Protein AF-A0A7S0P3P3-F1 (afdb_monomer)

pLDDT: mean 70.58, std 25.56, range [23.02, 96.06]

Sequence (422 aa):
GVVPPSSPFGLTAMSAIDLTAMDDPDVTALRVPELRERLKALGEDAKGNKAVLVARLKAATAPAAATAAAPNTTSNAVPATAAATGKGKGKRTAAALAPAWFWRADGGWQRYGSAVEAALECSHSAQDATCKVDDERYVDFDASGFKQRRYDDASRVRIVSRSADGSMPAPVKKAAHAGNVAGSSCASSTSMPTVAARKVSVKAGGVAQARFDTTKSGQKSQGKMVVKGRAAVDPSCPKEEDCHVFDDGAVHDAYLNQTDISTNKNKYYIIQLLETDSAPAQYYVWNRWGRVGEERNCQNALRGPMDLNSARSDFTKKFKDKTGNEWHDRESFVIKSAKYTLIHRDLGGPEPTPAAKSASSATAPISSKLDPRVGNFVSLICDVSMMEASMREIGFDPEQMPLGKLQPRTIKAAYELLQKLS

Radius of gyration: 37.37 Å; Cα contacts (8 Å, |Δi|>4): 441; chains: 1; bounding box: 95×83×105 Å

Foldseek 3Di:
DDDDDDDDDDDDDDDDDDPPDDDDDQLLVDDLVVLLVLCVVLVHDSDDDSVVSSVVSVVSPDDDDDDDDDDDDDDDDDDDDDDDDDDDPDDDDPDQDAKWKWWQDPVGIDTQDPVLRVQVVVCVVVVHQWTDRDPFWIWGDDPVAIWIAGPVDRVDIIHMDMDRRNDTPDDDPPDDDDDDDDDDDDDDDDDDDDDDDDDDDDDDDDDDDDDDDDDDDDDDDDQPFDADAQFTDDSVDPCRPFKHFDDPPDGLWWWWWDDDPVVRATKIKIWTWIWGPDPPIFIKIKIKMDHQPCPPPIDIDIDDRDDPVVSVVVSQVVVCVAQVDGPVCLVVRDGDPPGIDTFAWRRHGPDCDPDPPPPPDPDPPDDDPDDVVVVVVCCVVPVVVVVQVVCVVVVHHCVRPVPNGGDVVNVVVVVVVVVVVD

Organism: NCBI:txid127549

Nearest PDB structures (foldseek):
  2eoc-assembly1_A  TM=7.790E-01  e=2.639E-08  Homo sapiens
  7xhg-assembly1_A  TM=3.996E-01  e=8.443E+00  Homo sapiens
  3q90-assembly1_A  TM=3.697E-01  e=7.983E+00  Homo sapiens
  8th5-assembly1_A  TM=3.539E-01  e=9.443E+00  Homo sapiens

InterPro domains:
  IPR003034 SAP domain [PF02037] (26-60)
  IPR003034 SAP domain [PS50800] (27-61)
  IPR003034 SAP domain [SM00513] (27-61)
  IPR004102 Poly(ADP-ribose) polymerase, regulatory domain [PF02877] (368-421)
  IPR004102 Poly(ADP-ribose) polymerase, regulatory domain [PS51060] (367-422)
  IPR004170 WWE domain [PF02825] (100-158)
  IPR004170 WWE domain [PS50918] (87-162)
  IPR008893 WGR domain [PF05406] (253-333)
  IPR008893 WGR domain [PS51977] (242-340)
  IPR008893 WGR domain [SM00773] (252-334)
  IPR036361 SAP domain superfamily [G3DSA:1.10.720.30] (19-75)
  IPR036361 SAP domain superfamily [SSF68906] (26-60)
  IPR036616 Poly(ADP-ribose) polymerase, regulatory domain superfamily [G3DSA:1.20.142.10] (365-422)
  IPR036616 Poly(ADP-ribose) polymerase, regulatory domain superfamily [SSF47587] (368-421)
  IPR036930 WGR domain superfamily [SSF142921] (224-344)
  IPR037197 WWE domain superfamily [G3DSA:3.30.720.50] (90-165)
  IPR037197 WWE domain superfamily [SSF117839] (100-163)
  IPR050800 ADP-ribosyltransferase diphtheria toxin-like [PTHR10459] (128-422)

Solvent-accessible surface area (backbone atoms only — not comparable to full-atom values): 27546 Å² total; per-residue (Å²): 126,88,83,84,89,83,88,85,89,78,96,72,89,80,72,87,78,84,85,85,84,76,81,84,72,64,63,82,75,59,52,67,68,59,46,30,50,54,25,49,74,70,74,41,83,63,78,73,57,65,70,56,43,38,52,52,47,54,61,74,68,55,82,89,76,88,84,88,84,86,86,90,86,90,82,89,87,84,88,87,82,83,89,80,94,75,98,68,96,70,80,83,72,82,75,82,46,61,68,38,37,32,36,52,51,98,93,41,80,40,73,58,57,71,73,51,34,53,51,48,52,50,35,58,75,69,64,45,62,61,39,80,70,54,100,56,32,32,37,38,56,48,97,92,51,39,32,34,35,34,79,89,44,80,85,55,67,33,55,37,50,79,27,70,67,42,54,80,80,73,83,78,66,86,73,80,87,77,89,88,82,88,80,83,90,87,89,84,91,85,81,86,89,80,90,86,88,83,83,88,88,91,86,80,89,87,77,90,83,84,87,80,93,76,97,74,84,93,71,83,74,78,70,84,66,50,68,44,68,60,31,48,39,58,78,85,45,98,52,38,91,54,37,28,41,35,67,85,90,57,72,42,66,47,45,29,43,32,79,39,80,94,76,74,42,50,36,38,39,38,42,36,36,31,33,34,79,52,85,77,74,38,21,29,35,41,35,40,35,33,47,68,79,40,77,92,72,47,49,74,47,80,43,65,81,41,53,66,70,59,36,51,49,53,50,41,50,54,45,25,75,44,32,72,46,60,69,88,52,58,84,76,66,69,83,43,88,99,35,32,41,83,51,61,61,46,57,62,49,90,65,88,66,85,72,83,72,80,74,85,63,95,65,78,86,75,80,73,92,58,57,69,70,57,48,51,48,51,54,61,79,64,37,61,69,58,54,54,47,56,38,41,74,76,72,42,54,57,89,68,50,57,64,92,36,49,33,70,68,54,56,51,55,48,50,61,51,51,63,74,74,107

Secondary structure (DSSP, 8-state):
------------PPP-----------TTTS-HHHHHHHHHHTT----S-HHHHHHHHHHHTSPP------------------------------PPPPPEEEEEETTEEEEPPHHHHHHHHHHHHHT-SEEE-SSSEEEE--TT--EEEESS-TT--EEEEEETT-PPPPP-------------------------------------------------PPP-----SSSPPPTTSTTTTTEEE-BSSSB-EEEEEEEETTTTEEEEEEEEEEEESSSSP-EEEEEEEEETT-GGG-EEEEEEEE-HHHHHHHHHHHHHHHHSS-STT-TT----TTSPEEE-B--------S---------------S-HHHHHHHHHHT-HHHHHHHHHHTT--TTTS-GGGB-HHHHHHHHHHHTTT-

Structure (mmCIF, N/CA/C/O backbone):
data_AF-A0A7S0P3P3-F1
#
_entry.id   AF-A0A7S0P3P3-F1
#
loop_
_atom_site.group_PDB
_atom_site.id
_atom_site.type_symbol
_atom_site.label_atom_id
_atom_site.label_alt_id
_atom_site.label_comp_id
_atom_site.label_asym_id
_atom_site.label_entity_id
_atom_site.label_seq_id
_atom_site.pdbx_PDB_ins_code
_atom_site.Cartn_x
_atom_site.Cartn_y
_atom_site.Cartn_z
_atom_site.occupancy
_atom_site.B_iso_or_equiv
_atom_site.auth_seq_id
_atom_site.auth_comp_id
_atom_site.auth_asym_id
_atom_site.auth_atom_id
_atom_site.pdbx_PDB_model_num
ATOM 1 N N . GLY A 1 1 ? -3.343 47.226 64.354 1.00 40.56 1 GLY A N 1
ATOM 2 C CA . GLY A 1 1 ? -2.365 46.465 65.155 1.00 40.56 1 GLY A CA 1
ATOM 3 C C . GLY A 1 1 ? -2.352 45.030 64.667 1.00 40.56 1 GLY A C 1
ATOM 4 O O . GLY A 1 1 ? -3.372 44.605 64.149 1.00 40.56 1 GLY A O 1
ATOM 5 N N . VAL A 1 2 ? -1.260 44.264 64.714 1.00 45.19 2 VAL A N 1
ATOM 6 C CA . VAL A 1 2 ? -0.021 44.412 65.509 1.00 45.19 2 VAL A CA 1
ATOM 7 C C . VAL A 1 2 ? -0.301 44.540 67.009 1.00 45.19 2 VAL A C 1
ATOM 9 O O . VAL A 1 2 ? -0.724 45.608 67.441 1.00 45.19 2 VAL A O 1
ATOM 12 N N . VAL A 1 3 ? -0.080 43.453 67.760 1.00 43.72 3 VAL A N 1
ATOM 13 C CA . VAL A 1 3 ? 0.855 43.312 68.908 1.00 43.72 3 VAL A CA 1
ATOM 14 C C . VAL A 1 3 ? 0.709 41.876 69.498 1.00 43.72 3 VAL A C 1
ATOM 16 O O . VAL A 1 3 ? -0.417 41.381 69.535 1.00 43.72 3 VAL A O 1
ATOM 19 N N . PRO A 1 4 ? 1.807 41.179 69.894 1.00 66.94 4 PRO A N 1
ATOM 20 C CA . PRO A 1 4 ? 1.799 39.869 70.586 1.00 66.94 4 PRO A CA 1
ATOM 21 C C . PRO A 1 4 ? 1.860 40.076 72.137 1.00 66.94 4 PRO A C 1
ATOM 23 O O . PRO A 1 4 ? 1.409 41.143 72.549 1.00 66.94 4 PRO A O 1
ATOM 26 N N . PRO A 1 5 ? 2.310 39.168 73.052 1.00 57.69 5 PRO A N 1
ATOM 27 C CA . PRO A 1 5 ? 3.499 38.283 73.062 1.00 57.69 5 PRO A CA 1
ATOM 28 C C . PRO A 1 5 ? 3.056 36.787 73.189 1.00 57.69 5 PRO A C 1
ATOM 30 O O . PRO A 1 5 ? 2.027 36.466 72.606 1.00 57.69 5 PRO A O 1
ATOM 33 N N . SER A 1 6 ? 3.710 35.785 73.812 1.00 37.75 6 SER A N 1
ATOM 34 C CA . SER A 1 6 ? 4.964 35.669 74.593 1.00 37.75 6 SER A CA 1
ATOM 35 C C . SER A 1 6 ? 5.571 34.250 74.552 1.00 37.75 6 SER A C 1
ATOM 37 O O . SER A 1 6 ? 4.848 33.264 74.667 1.00 37.75 6 SER A O 1
ATOM 39 N N . SER A 1 7 ? 6.906 34.174 74.480 1.00 40.31 7 SER A N 1
ATOM 40 C CA . SER A 1 7 ? 7.777 32.988 74.681 1.00 40.31 7 SER A CA 1
ATOM 41 C C . SER A 1 7 ? 7.752 32.476 76.150 1.00 40.31 7 SER A C 1
ATOM 43 O O . SER A 1 7 ? 7.110 33.157 76.957 1.00 40.31 7 SER A O 1
ATOM 45 N N . PRO A 1 8 ? 8.431 31.364 76.570 1.00 47.28 8 PRO A N 1
ATOM 46 C CA . PRO A 1 8 ? 9.913 31.233 76.586 1.00 47.28 8 PRO A CA 1
ATOM 47 C C . PRO A 1 8 ? 10.516 29.795 76.472 1.00 47.28 8 PRO A C 1
ATOM 49 O O . PRO A 1 8 ? 9.797 28.810 76.367 1.00 47.28 8 PRO A O 1
ATOM 52 N N . PHE A 1 9 ? 11.857 29.715 76.586 1.00 32.97 9 PHE A N 1
ATOM 53 C CA . PHE A 1 9 ? 12.732 28.519 76.701 1.00 32.97 9 PHE A CA 1
ATOM 54 C C . PHE A 1 9 ? 12.864 27.608 75.456 1.00 32.97 9 PHE A C 1
ATOM 56 O O . PHE A 1 9 ? 11.914 27.388 74.722 1.00 32.97 9 PHE A O 1
ATOM 63 N N . GLY A 1 10 ? 14.035 27.033 75.154 1.00 32.75 10 GLY A N 1
ATOM 64 C CA . GLY A 1 10 ? 15.357 27.188 75.776 1.00 32.75 10 GLY A CA 1
ATOM 65 C C . GLY A 1 10 ? 16.444 26.463 74.965 1.00 32.75 10 GLY A C 1
ATOM 66 O O . GLY A 1 10 ? 16.154 25.506 74.253 1.00 32.75 10 GLY A O 1
ATOM 67 N N . LEU A 1 11 ? 17.693 26.933 75.049 1.00 37.19 11 LEU A N 1
ATOM 68 C CA . LEU A 1 11 ? 18.850 26.264 74.443 1.00 37.19 11 LEU A CA 1
ATOM 69 C C . LEU A 1 11 ? 19.149 24.953 75.182 1.00 37.19 11 LEU A C 1
ATOM 71 O O . LEU A 1 11 ? 19.507 24.991 76.356 1.00 37.19 11 LEU A O 1
ATOM 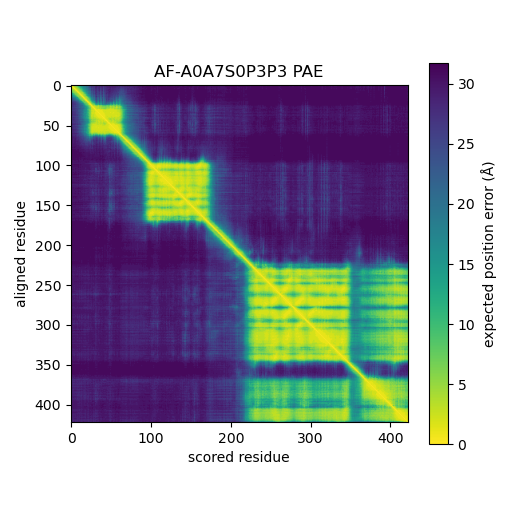75 N N . THR A 1 12 ? 19.112 23.829 74.468 1.00 36.28 12 THR A N 1
ATOM 76 C CA . THR A 1 12 ? 19.704 22.566 74.929 1.00 36.28 12 THR A CA 1
ATOM 77 C C . THR A 1 12 ? 20.504 21.961 73.785 1.00 36.28 12 THR A C 1
ATOM 79 O O . THR A 1 12 ? 19.968 21.709 72.707 1.00 36.28 12 THR A O 1
ATOM 82 N N . ALA A 1 13 ? 21.798 21.743 74.010 1.00 42.75 13 ALA A N 1
ATOM 83 C CA . ALA A 1 13 ? 22.654 21.059 73.053 1.00 42.75 13 ALA A CA 1
ATOM 84 C C . ALA A 1 13 ? 22.214 19.594 72.930 1.00 42.75 13 ALA A C 1
ATOM 86 O O . ALA A 1 13 ? 22.249 18.861 73.918 1.00 42.75 13 ALA A O 1
ATOM 87 N N . MET A 1 14 ? 21.830 19.154 71.728 1.00 34.66 14 MET A N 1
ATOM 88 C CA . MET A 1 14 ? 21.740 17.723 71.453 1.00 34.66 14 MET A CA 1
ATOM 89 C C . MET A 1 14 ? 23.121 17.197 71.074 1.00 34.66 14 MET A C 1
ATOM 91 O O . MET A 1 14 ? 23.747 17.638 70.110 1.00 34.66 14 MET A O 1
ATOM 95 N N . SER A 1 15 ? 23.579 16.267 71.904 1.00 36.78 15 SER A N 1
ATOM 96 C CA . SER A 1 15 ? 24.763 15.437 71.733 1.00 36.78 15 SER A CA 1
ATOM 97 C C . SER A 1 15 ? 24.792 14.718 70.385 1.00 36.78 15 SER A C 1
ATOM 99 O O . SER A 1 15 ? 23.750 14.474 69.778 1.00 36.78 15 SER A O 1
ATOM 101 N N . ALA A 1 16 ? 25.999 14.324 69.972 1.00 39.00 16 ALA A N 1
ATOM 102 C CA . ALA A 1 16 ? 26.258 13.514 68.788 1.00 39.00 16 ALA A CA 1
ATOM 103 C C . ALA A 1 16 ? 25.235 12.377 68.608 1.00 39.00 16 ALA A C 1
ATOM 105 O O . ALA A 1 16 ? 25.102 11.509 69.471 1.00 39.00 16 ALA A O 1
ATOM 106 N N . ILE A 1 17 ? 24.552 12.379 67.462 1.00 36.22 17 ILE A N 1
ATOM 107 C CA . ILE A 1 17 ? 23.851 11.198 66.966 1.00 36.22 17 ILE A CA 1
ATOM 108 C C . ILE A 1 17 ? 24.917 10.294 66.356 1.00 36.22 17 ILE A C 1
ATOM 110 O O . ILE A 1 17 ? 25.561 10.657 65.370 1.00 36.22 17 ILE A O 1
ATOM 114 N N . ASP A 1 18 ? 25.110 9.139 66.984 1.00 32.69 18 ASP A N 1
ATOM 115 C CA . ASP A 1 18 ? 25.914 8.048 66.451 1.00 32.69 18 ASP A CA 1
ATOM 116 C C . ASP A 1 18 ? 25.347 7.622 65.086 1.00 32.69 18 ASP A C 1
ATOM 118 O O . ASP A 1 18 ? 24.164 7.306 64.955 1.00 32.69 18 ASP A O 1
ATOM 122 N N . LEU A 1 19 ? 26.191 7.673 64.057 1.00 35.94 19 LEU A N 1
ATOM 123 C CA . LEU A 1 19 ? 25.835 7.439 62.656 1.00 35.94 19 LEU A CA 1
ATOM 124 C C . LEU A 1 19 ? 26.342 6.074 62.156 1.00 35.94 19 LEU A C 1
ATOM 126 O O . LEU A 1 19 ? 26.539 5.891 60.956 1.00 35.94 19 LEU A O 1
ATOM 130 N N . THR A 1 20 ? 26.559 5.112 63.063 1.00 42.84 20 THR A N 1
ATOM 131 C CA . THR A 1 20 ? 27.154 3.799 62.749 1.00 42.84 20 THR A CA 1
ATOM 132 C C . THR A 1 20 ? 26.203 2.594 62.848 1.00 42.84 20 THR A C 1
ATOM 134 O O . THR A 1 20 ? 26.620 1.509 63.235 1.00 42.84 20 THR A O 1
ATOM 137 N N . ALA A 1 21 ? 24.941 2.739 62.417 1.00 45.22 21 ALA A N 1
ATOM 138 C CA . ALA A 1 21 ? 24.086 1.606 62.016 1.00 45.22 21 ALA A CA 1
ATOM 139 C C . ALA A 1 21 ? 22.849 2.063 61.211 1.00 45.22 21 ALA A C 1
ATOM 141 O O . ALA A 1 21 ? 21.788 2.308 61.779 1.00 45.22 21 ALA A O 1
ATOM 142 N N . MET A 1 22 ? 22.971 2.161 59.884 1.00 35.50 22 MET A N 1
ATOM 143 C CA . MET A 1 22 ? 21.833 2.240 58.954 1.00 35.50 22 MET A CA 1
ATOM 144 C C . MET A 1 22 ? 22.134 1.337 57.756 1.00 35.50 22 MET A C 1
ATOM 146 O O . MET A 1 22 ? 23.212 1.439 57.171 1.00 35.50 22 MET A O 1
ATOM 150 N N . ASP A 1 23 ? 21.197 0.444 57.448 1.00 42.59 23 ASP A N 1
ATOM 151 C CA . ASP A 1 23 ? 21.328 -0.687 56.527 1.00 42.59 23 ASP A CA 1
ATOM 152 C C . ASP A 1 23 ? 21.935 -0.355 55.155 1.00 42.59 23 ASP A C 1
ATOM 154 O O . ASP A 1 23 ? 21.606 0.661 54.535 1.00 42.59 23 ASP A O 1
ATOM 158 N N . ASP A 1 24 ? 22.750 -1.284 54.638 1.00 51.62 24 ASP A N 1
ATOM 159 C CA . ASP A 1 24 ? 23.235 -1.292 53.256 1.00 51.62 24 ASP A CA 1
ATOM 160 C C . ASP A 1 24 ? 22.056 -1.179 52.267 1.00 51.62 24 ASP A C 1
ATOM 162 O O . ASP A 1 24 ? 21.297 -2.141 52.097 1.00 51.62 24 ASP A O 1
ATOM 166 N N . PRO A 1 25 ? 21.885 -0.051 51.547 1.00 54.81 25 PRO A N 1
ATOM 167 C CA . PRO A 1 25 ? 20.855 0.033 50.525 1.00 54.81 25 PRO A CA 1
ATOM 168 C C . PRO A 1 25 ? 21.265 -0.875 49.367 1.00 54.81 25 PRO A C 1
ATOM 170 O O . PRO A 1 25 ? 22.341 -0.674 48.797 1.00 54.81 25 PRO A O 1
ATOM 173 N N . ASP A 1 26 ? 20.414 -1.846 49.006 1.00 67.50 26 ASP A N 1
ATOM 174 C CA . ASP A 1 26 ? 20.733 -2.852 47.985 1.00 67.50 26 ASP A CA 1
ATOM 175 C C . ASP A 1 26 ? 21.311 -2.198 46.725 1.00 67.50 26 ASP A C 1
ATOM 177 O O . ASP A 1 26 ? 20.624 -1.577 45.906 1.00 67.50 26 ASP A O 1
ATOM 181 N N . VAL A 1 27 ? 22.621 -2.383 46.570 1.00 68.81 27 VAL A N 1
ATOM 182 C CA . VAL A 1 27 ? 23.430 -1.744 45.539 1.00 68.81 27 VAL A CA 1
ATOM 183 C C . VAL A 1 27 ? 22.946 -2.129 44.135 1.00 68.81 27 VAL A C 1
ATOM 185 O O . VAL A 1 27 ? 23.223 -1.420 43.169 1.00 68.81 27 VAL A O 1
ATOM 188 N N . THR A 1 28 ? 22.191 -3.229 43.994 1.00 73.25 28 THR A N 1
ATOM 189 C CA . THR A 1 28 ? 21.593 -3.635 42.716 1.00 73.25 28 THR A CA 1
ATOM 190 C C . THR A 1 28 ? 20.402 -2.765 42.292 1.00 73.25 28 THR A C 1
ATOM 192 O O . THR A 1 28 ? 20.155 -2.635 41.088 1.00 73.25 28 THR A O 1
ATOM 195 N N . ALA A 1 29 ? 19.703 -2.107 43.224 1.00 79.56 29 ALA A N 1
ATOM 196 C CA . ALA A 1 29 ? 18.523 -1.288 42.944 1.00 79.56 29 ALA A CA 1
ATOM 197 C C . ALA A 1 29 ? 18.874 0.084 42.331 1.00 79.56 29 ALA A C 1
ATOM 199 O O . ALA A 1 29 ? 18.190 0.539 41.410 1.00 79.56 29 ALA A O 1
ATOM 200 N N . LEU A 1 30 ? 19.986 0.692 42.763 1.00 81.50 30 LEU A N 1
ATOM 201 C CA . LEU A 1 30 ? 20.449 2.030 42.353 1.00 81.50 30 LEU A CA 1
ATOM 202 C C . LEU A 1 30 ? 20.540 2.216 40.826 1.00 81.50 30 LEU A C 1
ATOM 204 O O . LEU A 1 30 ? 20.841 1.288 40.063 1.00 81.50 30 LEU A O 1
ATOM 208 N N . ARG A 1 31 ? 20.302 3.437 40.344 1.00 85.38 31 ARG A N 1
ATOM 209 C CA . ARG A 1 31 ? 20.418 3.780 38.919 1.00 85.38 31 ARG A CA 1
ATOM 210 C C . ARG A 1 31 ? 21.889 3.966 38.527 1.00 85.38 31 ARG A C 1
ATOM 212 O O . ARG A 1 31 ? 22.745 4.315 39.332 1.00 85.38 31 ARG A O 1
ATOM 219 N N . VAL A 1 32 ? 22.198 3.755 37.244 1.00 85.81 32 VAL A N 1
ATOM 220 C CA . VAL A 1 32 ? 23.565 3.898 36.695 1.00 85.81 32 VAL A CA 1
ATOM 221 C C . VAL A 1 32 ? 24.258 5.234 37.040 1.00 85.81 32 VAL A C 1
ATOM 223 O O . VAL A 1 32 ? 25.438 5.167 37.381 1.00 85.81 32 VAL A O 1
ATOM 226 N N . PRO A 1 33 ? 23.617 6.423 36.980 1.00 87.56 33 PRO A N 1
ATOM 227 C CA . PRO A 1 33 ? 24.259 7.666 37.425 1.00 87.56 33 PRO A CA 1
ATOM 228 C C . PRO A 1 33 ? 24.646 7.653 38.913 1.00 87.56 33 PRO A C 1
ATOM 230 O O . PRO A 1 33 ? 25.795 7.950 39.222 1.00 87.56 33 PRO A O 1
ATOM 233 N N . GLU A 1 34 ? 23.751 7.221 39.806 1.00 86.94 34 GLU A N 1
ATOM 234 C CA . GLU A 1 34 ? 23.990 7.148 41.262 1.00 86.94 34 GLU A CA 1
ATOM 235 C C . GLU A 1 34 ? 25.163 6.206 41.596 1.00 86.94 34 GLU A C 1
ATOM 237 O O . GLU A 1 34 ? 26.019 6.519 42.422 1.00 86.94 34 GLU A O 1
ATOM 242 N N . LEU A 1 35 ? 25.256 5.068 40.897 1.00 86.50 35 LEU A N 1
ATOM 243 C CA . LEU A 1 35 ? 26.375 4.127 41.024 1.00 86.50 35 LEU A CA 1
ATOM 244 C C . LEU A 1 35 ? 27.713 4.744 40.592 1.00 86.50 35 LEU A C 1
ATOM 246 O O . LEU A 1 35 ? 28.737 4.502 41.227 1.00 86.50 35 LEU A O 1
ATOM 250 N N . ARG A 1 36 ? 27.719 5.546 39.518 1.00 90.06 36 ARG A N 1
ATOM 251 C CA . ARG A 1 36 ? 28.924 6.252 39.052 1.00 90.06 36 ARG A CA 1
ATOM 252 C C . ARG A 1 36 ? 29.348 7.358 40.006 1.00 90.06 36 ARG A C 1
ATOM 254 O O . ARG A 1 36 ? 30.543 7.563 40.181 1.00 90.06 36 ARG A O 1
ATOM 261 N N . GLU A 1 37 ? 28.391 8.052 40.606 1.00 89.56 37 GLU A N 1
ATOM 262 C CA . GLU A 1 37 ? 28.644 9.100 41.591 1.00 89.56 37 GLU A CA 1
ATOM 263 C C . GLU A 1 37 ? 29.249 8.520 42.876 1.00 89.56 37 GLU A C 1
ATOM 265 O O . GLU A 1 37 ? 30.296 8.993 43.315 1.00 89.56 37 GLU A O 1
ATOM 270 N N . ARG A 1 38 ? 28.690 7.416 43.399 1.00 87.56 38 ARG A N 1
ATOM 271 C CA . ARG A 1 38 ? 29.256 6.689 44.550 1.00 87.56 38 ARG A CA 1
ATOM 272 C C . ARG A 1 38 ? 30.653 6.124 44.275 1.00 87.56 38 ARG A C 1
ATOM 274 O O . ARG A 1 38 ? 31.539 6.293 45.104 1.00 87.56 38 ARG A O 1
ATOM 281 N N . LEU A 1 39 ? 30.884 5.515 43.108 1.00 88.19 39 LEU A N 1
ATOM 282 C CA . LEU A 1 39 ? 32.227 5.055 42.722 1.00 88.19 39 LEU A CA 1
ATOM 283 C C . LEU A 1 39 ? 33.217 6.221 42.616 1.00 88.19 39 LEU A C 1
ATOM 285 O O . LEU A 1 39 ? 34.317 6.135 43.148 1.00 88.19 39 LEU A O 1
ATOM 289 N N . LYS A 1 40 ? 32.814 7.344 42.010 1.00 89.19 40 LYS A N 1
ATOM 290 C CA . LYS A 1 40 ? 33.663 8.538 41.904 1.00 89.19 40 LYS A CA 1
ATOM 291 C C . LYS A 1 40 ? 33.987 9.148 43.275 1.00 89.19 40 LYS A C 1
ATOM 293 O O . LYS A 1 40 ? 35.101 9.629 43.456 1.00 89.19 40 LYS A O 1
ATOM 298 N N . ALA A 1 41 ? 33.057 9.105 44.232 1.00 85.19 41 ALA A N 1
ATOM 299 C CA . ALA A 1 41 ? 33.295 9.528 45.614 1.00 85.19 41 ALA A CA 1
ATOM 300 C C . ALA A 1 41 ? 34.302 8.622 46.352 1.00 85.19 41 ALA A C 1
ATOM 302 O O . ALA A 1 41 ? 35.052 9.109 47.191 1.00 85.19 41 ALA A O 1
ATOM 303 N N . LEU A 1 42 ? 34.364 7.334 45.995 1.00 82.31 42 LEU A N 1
ATOM 304 C CA . LEU A 1 42 ? 35.363 6.370 46.480 1.00 82.31 42 LEU A CA 1
ATOM 305 C C . LEU A 1 42 ? 36.677 6.375 45.667 1.00 82.31 42 LEU A C 1
ATOM 307 O O . LEU A 1 42 ? 37.571 5.587 45.953 1.00 82.31 42 LEU A O 1
ATOM 311 N N . GLY A 1 43 ? 36.812 7.239 44.652 1.00 85.44 43 GLY A N 1
ATOM 312 C CA . GLY A 1 43 ? 37.991 7.294 43.773 1.00 85.44 43 GLY A CA 1
ATOM 313 C C . GLY A 1 43 ? 38.071 6.178 42.717 1.00 85.44 43 GLY A C 1
ATOM 314 O O . GLY A 1 43 ? 39.083 6.057 42.032 1.00 85.44 43 GLY A O 1
ATOM 315 N N . GLU A 1 44 ? 37.011 5.387 42.562 1.00 84.88 44 GLU A N 1
ATOM 316 C CA . GLU A 1 44 ? 36.947 4.191 41.720 1.00 84.88 44 GLU A CA 1
ATOM 317 C C . GLU A 1 44 ? 36.472 4.456 40.277 1.00 84.88 44 GLU A C 1
ATOM 319 O O . GLU A 1 44 ? 35.753 5.413 39.969 1.00 84.88 44 GLU A O 1
ATOM 324 N N . ASP A 1 45 ? 36.836 3.550 39.364 1.00 82.88 45 ASP A N 1
ATOM 325 C CA . ASP A 1 45 ? 36.576 3.695 37.926 1.00 82.88 45 ASP A CA 1
ATOM 326 C C . ASP A 1 45 ? 35.071 3.595 37.581 1.00 82.88 45 ASP A C 1
ATOM 328 O O . ASP A 1 45 ? 34.463 2.518 37.574 1.00 82.88 45 ASP A O 1
ATOM 332 N N . ALA A 1 46 ? 34.469 4.721 37.188 1.00 86.62 46 ALA A N 1
ATOM 333 C CA . ALA A 1 46 ? 33.038 4.845 36.872 1.00 86.62 46 ALA A CA 1
ATOM 334 C C . ALA A 1 46 ? 32.624 4.344 35.460 1.00 86.62 46 ALA A C 1
ATOM 336 O O . ALA A 1 46 ? 31.490 4.563 35.010 1.00 86.62 46 ALA A O 1
ATOM 337 N N . LYS A 1 47 ? 33.526 3.686 34.718 1.00 82.62 47 LYS A N 1
ATOM 338 C CA . LYS A 1 47 ? 33.265 3.148 33.367 1.00 82.62 47 LYS A CA 1
ATOM 339 C C . LYS A 1 47 ? 32.743 1.709 33.427 1.00 82.62 47 LYS A C 1
ATOM 341 O O . LYS A 1 47 ? 33.353 0.849 34.052 1.00 82.62 47 LYS A O 1
ATOM 346 N N . GLY A 1 48 ? 31.646 1.439 32.715 1.00 85.62 48 GLY A N 1
ATOM 347 C CA . GLY A 1 48 ? 31.062 0.100 32.584 1.00 85.62 48 GLY A CA 1
ATOM 348 C C . GLY A 1 48 ? 29.531 0.087 32.514 1.00 85.62 48 GLY A C 1
ATOM 349 O O . GLY A 1 48 ? 28.874 1.129 32.639 1.00 85.62 48 GLY A O 1
ATOM 350 N N . ASN A 1 49 ? 28.986 -1.119 32.321 1.00 84.69 49 ASN A N 1
ATOM 351 C CA . ASN A 1 49 ? 27.555 -1.434 32.423 1.00 84.69 49 ASN A CA 1
ATOM 352 C C . ASN A 1 49 ? 27.136 -1.594 33.896 1.00 84.69 49 ASN A C 1
ATOM 354 O O . ASN A 1 49 ? 27.986 -1.846 34.749 1.00 84.69 49 ASN A O 1
ATOM 358 N N . LYS A 1 50 ? 25.825 -1.512 34.193 1.00 87.19 50 LYS A N 1
ATOM 359 C CA . LYS A 1 50 ? 25.287 -1.516 35.573 1.00 87.19 50 LYS A CA 1
ATOM 360 C C . LYS A 1 50 ? 25.891 -2.617 36.458 1.00 87.19 50 LYS A C 1
ATOM 362 O O . LYS A 1 50 ? 26.386 -2.303 37.531 1.00 87.19 50 LYS A O 1
ATOM 367 N N . ALA A 1 51 ? 25.932 -3.866 35.989 1.00 84.19 51 ALA A N 1
ATOM 368 C CA . ALA A 1 51 ? 26.479 -4.994 36.754 1.00 84.19 51 ALA A CA 1
ATOM 369 C C . ALA A 1 51 ? 27.956 -4.814 37.166 1.00 84.19 51 ALA A C 1
ATOM 371 O O . ALA A 1 51 ? 28.318 -5.157 38.286 1.00 84.19 51 ALA A O 1
ATOM 372 N N . VAL A 1 52 ? 28.792 -4.224 36.302 1.00 86.19 52 VAL A N 1
ATOM 373 C CA . VAL A 1 52 ? 30.217 -3.964 36.593 1.00 86.19 52 VAL A CA 1
ATOM 374 C C . VAL A 1 52 ? 30.360 -2.885 37.665 1.00 86.19 52 VAL A C 1
ATOM 376 O O . VAL A 1 52 ? 31.157 -3.033 38.585 1.00 86.19 52 VAL A O 1
ATOM 379 N N . LEU A 1 53 ? 29.551 -1.824 37.578 1.00 88.38 53 LEU A N 1
ATOM 380 C CA . LEU A 1 53 ? 29.551 -0.740 38.564 1.00 88.38 53 LEU A CA 1
ATOM 381 C C . LEU A 1 53 ? 29.063 -1.231 39.936 1.00 88.38 53 LEU A C 1
ATOM 383 O O . LEU A 1 53 ? 29.661 -0.894 40.950 1.00 88.38 53 LEU A O 1
ATOM 387 N N . VAL A 1 54 ? 28.025 -2.074 39.967 1.00 88.38 54 VAL A N 1
ATOM 388 C CA . VAL A 1 54 ? 27.528 -2.702 41.205 1.00 88.38 54 VAL A CA 1
ATOM 389 C C . VAL A 1 54 ? 28.575 -3.635 41.815 1.00 88.38 54 VAL A C 1
ATOM 391 O O . VAL A 1 54 ? 28.806 -3.568 43.017 1.00 88.38 54 VAL A O 1
ATOM 394 N N . ALA A 1 55 ? 29.231 -4.479 41.011 1.00 84.44 55 ALA A N 1
ATOM 395 C CA . ALA A 1 55 ? 30.269 -5.389 41.498 1.00 84.44 55 ALA A CA 1
ATOM 396 C C . ALA A 1 55 ? 31.480 -4.632 42.067 1.00 84.44 55 ALA A C 1
ATOM 398 O O . AL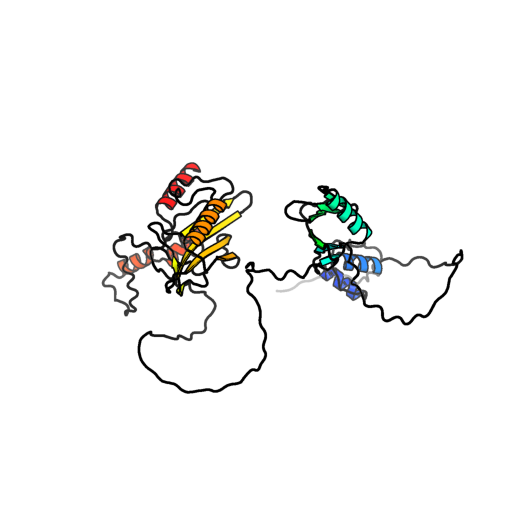A A 1 55 ? 31.944 -4.957 43.156 1.00 84.44 55 ALA A O 1
ATOM 399 N N . ARG A 1 56 ? 31.947 -3.583 41.373 1.00 87.75 56 ARG A N 1
ATOM 400 C CA . ARG A 1 56 ? 33.044 -2.723 41.841 1.00 87.75 56 ARG A CA 1
ATOM 401 C C . ARG A 1 56 ? 32.666 -1.963 43.115 1.00 87.75 56 ARG A C 1
ATOM 403 O O . ARG A 1 56 ? 33.473 -1.901 44.032 1.00 87.75 56 ARG A O 1
ATOM 410 N N . LEU A 1 57 ? 31.434 -1.456 43.212 1.00 85.25 57 LEU A N 1
ATOM 411 C CA . LEU A 1 57 ? 30.971 -0.748 44.408 1.00 85.25 57 LEU A CA 1
ATOM 412 C C . LEU A 1 57 ? 30.845 -1.697 45.610 1.00 85.25 57 LEU A C 1
ATOM 414 O O . LEU A 1 57 ? 31.303 -1.340 46.685 1.00 85.25 57 LEU A O 1
ATOM 418 N N . LYS A 1 58 ? 30.339 -2.926 45.416 1.00 85.81 58 LYS A N 1
ATOM 419 C CA . LYS A 1 58 ? 30.326 -3.970 46.461 1.00 85.81 58 LYS A CA 1
ATOM 420 C C . LYS A 1 58 ? 31.732 -4.406 46.890 1.00 85.81 58 LYS A C 1
ATOM 422 O O . LYS A 1 58 ? 31.941 -4.679 48.065 1.00 85.81 58 LYS A O 1
ATOM 427 N N . ALA A 1 59 ? 32.692 -4.466 45.965 1.00 82.50 59 ALA A N 1
ATOM 428 C CA . ALA A 1 59 ? 34.085 -4.774 46.292 1.00 82.50 59 ALA A CA 1
ATOM 429 C C . ALA A 1 59 ? 34.756 -3.648 47.102 1.00 82.50 59 ALA A C 1
ATOM 431 O O . ALA A 1 59 ? 35.504 -3.935 48.029 1.00 82.50 59 ALA A O 1
ATOM 432 N N . ALA A 1 60 ? 34.452 -2.384 46.788 1.00 78.94 60 ALA A N 1
ATOM 433 C CA . ALA A 1 60 ? 34.988 -1.215 47.487 1.00 78.94 60 ALA A CA 1
ATOM 434 C C . ALA A 1 60 ? 34.358 -0.964 48.874 1.00 78.94 60 ALA A C 1
ATOM 436 O O . ALA A 1 60 ? 34.947 -0.249 49.681 1.00 78.94 60 ALA A O 1
ATOM 437 N N . THR A 1 61 ? 33.179 -1.530 49.164 1.00 74.12 61 THR A N 1
ATOM 438 C CA . THR A 1 61 ? 32.491 -1.394 50.464 1.00 74.12 61 THR A CA 1
ATOM 439 C C . THR A 1 61 ? 32.613 -2.623 51.372 1.00 74.12 61 THR A C 1
ATOM 441 O O . THR A 1 61 ? 32.096 -2.604 52.485 1.00 74.12 61 THR A O 1
ATOM 444 N N . ALA A 1 62 ? 33.282 -3.695 50.936 1.00 72.31 62 ALA A N 1
ATOM 445 C CA . ALA A 1 62 ? 33.485 -4.885 51.760 1.00 72.31 62 ALA A CA 1
ATOM 446 C C . ALA A 1 62 ? 34.556 -4.640 52.852 1.00 72.31 62 ALA A C 1
ATOM 448 O O . ALA A 1 62 ? 35.657 -4.189 52.527 1.00 72.31 62 ALA A O 1
ATOM 449 N N . PRO A 1 63 ? 34.290 -4.951 54.137 1.00 47.19 63 PRO A N 1
ATOM 450 C CA . PRO A 1 63 ? 35.265 -4.755 55.208 1.00 47.19 63 PRO A CA 1
ATOM 451 C C . PRO A 1 63 ? 36.438 -5.741 55.091 1.00 47.19 63 PRO A C 1
ATOM 453 O O . PRO A 1 63 ? 36.251 -6.946 54.921 1.00 47.19 63 PRO A O 1
ATOM 456 N N . ALA A 1 64 ? 37.662 -5.226 55.210 1.00 41.72 64 ALA A N 1
ATOM 457 C CA . ALA A 1 64 ? 38.882 -6.017 55.083 1.00 41.72 64 ALA A CA 1
ATOM 458 C C . ALA A 1 64 ? 39.120 -6.910 56.314 1.00 41.72 64 ALA A C 1
ATOM 460 O O . ALA A 1 64 ? 39.310 -6.409 57.423 1.00 41.72 64 ALA A O 1
ATOM 461 N N . ALA A 1 65 ? 39.189 -8.228 56.105 1.00 33.84 65 ALA A N 1
ATOM 462 C CA . ALA A 1 65 ? 39.532 -9.198 57.140 1.00 33.84 65 ALA A CA 1
ATOM 463 C C . ALA A 1 65 ? 40.587 -10.215 56.662 1.00 33.84 65 ALA A C 1
ATOM 465 O O . ALA A 1 65 ? 40.410 -10.872 55.641 1.00 33.84 65 ALA A O 1
ATOM 466 N N . ALA A 1 66 ? 41.622 -10.369 57.494 1.00 33.25 66 ALA A N 1
ATOM 467 C CA . ALA A 1 66 ? 42.595 -11.465 57.573 1.00 33.25 66 ALA A CA 1
ATOM 468 C C . ALA A 1 66 ? 43.602 -11.698 56.417 1.00 33.25 66 ALA A C 1
ATOM 470 O O . ALA A 1 66 ? 43.286 -11.963 55.262 1.00 33.25 66 ALA A O 1
ATOM 471 N N . THR A 1 67 ? 44.871 -11.671 56.822 1.00 34.56 67 THR A N 1
ATOM 472 C CA . THR A 1 67 ? 46.101 -11.832 56.039 1.00 34.56 67 THR A CA 1
ATOM 473 C C . THR A 1 67 ? 46.574 -13.296 55.943 1.00 34.56 67 THR A C 1
ATOM 475 O O . THR A 1 67 ? 46.315 -14.087 56.845 1.00 34.56 67 THR A O 1
ATOM 478 N N . ALA A 1 68 ? 47.463 -13.548 54.968 1.00 29.14 68 ALA A N 1
ATOM 479 C CA . ALA A 1 68 ? 48.647 -14.432 55.040 1.00 29.14 68 ALA A CA 1
ATOM 480 C C . ALA A 1 68 ? 48.604 -15.897 54.528 1.00 29.14 68 ALA A C 1
ATOM 482 O O . ALA A 1 68 ? 47.590 -16.582 54.547 1.00 29.14 68 ALA A O 1
ATOM 483 N N . ALA A 1 69 ? 49.825 -16.341 54.172 1.00 27.83 69 ALA A N 1
ATOM 484 C CA . ALA A 1 69 ? 50.339 -17.701 53.929 1.00 27.83 69 ALA A CA 1
ATOM 485 C C . ALA A 1 69 ? 50.349 -18.270 52.486 1.00 27.83 69 ALA A C 1
ATOM 487 O O . ALA A 1 69 ? 49.412 -18.907 52.018 1.00 27.83 69 ALA A O 1
ATOM 488 N N . ALA A 1 70 ? 51.523 -18.172 51.848 1.00 34.34 70 ALA A N 1
ATOM 489 C CA . ALA A 1 70 ? 52.113 -19.263 51.056 1.00 34.34 70 ALA A CA 1
ATOM 490 C C . ALA A 1 70 ? 53.112 -20.017 51.975 1.00 34.34 70 ALA A C 1
ATOM 492 O O . ALA A 1 70 ? 53.600 -19.377 52.916 1.00 34.34 70 ALA A O 1
ATOM 493 N N . PRO A 1 71 ? 53.453 -21.314 51.756 1.00 43.34 71 PRO A N 1
ATOM 494 C CA . PRO A 1 71 ? 54.469 -21.622 50.732 1.00 43.34 71 PRO A CA 1
ATOM 495 C C . PRO A 1 71 ? 54.453 -23.035 50.064 1.00 43.34 71 PRO A C 1
ATOM 497 O O . PRO A 1 71 ? 54.039 -24.028 50.644 1.00 43.34 71 PRO A O 1
ATOM 500 N N . ASN A 1 72 ? 55.090 -23.096 48.884 1.00 31.28 72 ASN A N 1
ATOM 501 C CA . ASN A 1 72 ? 56.021 -24.132 48.377 1.00 31.28 72 ASN A CA 1
ATOM 502 C C . ASN A 1 72 ? 55.658 -25.605 48.000 1.00 31.28 72 ASN A C 1
ATOM 504 O O . ASN A 1 72 ? 55.127 -26.400 48.765 1.00 31.28 72 ASN A O 1
ATOM 508 N N . THR A 1 73 ? 56.284 -25.983 46.865 1.00 28.06 73 THR A N 1
ATOM 509 C CA . THR A 1 73 ? 57.033 -27.231 46.530 1.00 28.06 73 THR A CA 1
ATOM 510 C C . THR A 1 73 ? 56.388 -28.481 45.879 1.00 28.06 73 THR A C 1
ATOM 512 O O . THR A 1 73 ? 55.831 -29.344 46.540 1.00 28.06 73 THR A O 1
ATOM 515 N N . THR A 1 74 ? 56.744 -28.652 44.590 1.00 30.12 74 THR A N 1
ATOM 516 C CA . THR A 1 74 ? 57.448 -29.826 43.998 1.00 30.12 74 THR A CA 1
ATOM 517 C C . THR A 1 74 ? 56.692 -31.092 43.553 1.00 30.12 74 THR A C 1
ATOM 519 O O . THR A 1 74 ? 56.384 -31.973 44.347 1.00 30.12 74 THR A O 1
ATOM 522 N N . SER A 1 75 ? 56.639 -31.304 42.229 1.00 31.41 75 SER A N 1
ATOM 523 C CA . SER A 1 75 ? 57.287 -32.434 41.501 1.00 31.41 75 SER A CA 1
ATOM 524 C C . SER A 1 75 ? 57.129 -32.226 39.977 1.00 31.41 75 SER A C 1
ATOM 526 O O . SER A 1 75 ? 56.045 -31.914 39.504 1.00 31.41 75 SER A O 1
ATOM 528 N N . ASN A 1 76 ? 58.227 -32.082 39.218 1.00 30.50 76 ASN A N 1
ATOM 529 C CA . ASN A 1 76 ? 58.907 -33.127 38.418 1.00 30.50 76 ASN A CA 1
ATOM 530 C C . ASN A 1 76 ? 57.966 -33.844 37.415 1.00 30.50 76 ASN A C 1
ATOM 532 O O . ASN A 1 76 ? 56.997 -34.454 37.834 1.00 30.50 76 ASN A O 1
ATOM 536 N N . ALA A 1 77 ? 58.206 -33.888 36.098 1.00 27.64 77 ALA A N 1
ATOM 537 C CA . ALA A 1 77 ? 59.495 -34.057 35.425 1.00 27.64 77 ALA A CA 1
ATOM 538 C C . ALA A 1 77 ? 59.475 -33.634 33.936 1.00 27.64 77 ALA A C 1
ATOM 540 O O . ALA A 1 77 ? 58.453 -33.704 33.259 1.00 27.64 77 ALA A O 1
ATOM 541 N N . VAL A 1 78 ? 60.657 -33.286 33.422 1.00 33.19 78 VAL A N 1
ATOM 542 C CA . VAL A 1 78 ? 60.996 -33.193 31.990 1.00 33.19 78 VAL A CA 1
ATOM 543 C C . VAL A 1 78 ? 61.889 -34.397 31.650 1.00 33.19 78 VAL A C 1
ATOM 545 O O . VAL A 1 78 ? 62.635 -34.855 32.518 1.00 33.19 78 VAL A O 1
ATOM 548 N N . PRO A 1 79 ? 61.882 -34.888 30.401 1.00 36.72 79 PRO A N 1
ATOM 549 C CA . PRO A 1 79 ? 63.171 -35.042 29.726 1.00 36.72 79 PRO A CA 1
ATOM 550 C C . PRO A 1 79 ? 63.200 -34.327 28.368 1.00 36.72 79 PRO A C 1
ATOM 552 O O . PRO A 1 79 ? 62.209 -34.245 27.645 1.00 36.72 79 PRO A O 1
ATOM 555 N N . ALA A 1 80 ? 64.363 -33.764 28.055 1.00 27.91 80 ALA A N 1
ATOM 556 C CA . ALA A 1 80 ? 64.610 -32.954 26.869 1.00 27.91 80 ALA A CA 1
ATOM 557 C C . ALA A 1 80 ? 65.198 -33.788 25.725 1.00 27.91 80 ALA A C 1
ATOM 559 O O . ALA A 1 80 ? 65.947 -34.724 25.996 1.00 27.91 80 ALA A O 1
ATOM 560 N N . THR A 1 81 ? 65.027 -33.333 24.476 1.00 27.77 81 THR A N 1
ATOM 561 C CA . THR A 1 81 ? 66.013 -33.626 23.420 1.00 27.77 81 THR A CA 1
ATOM 562 C C . THR A 1 81 ? 66.172 -32.477 22.416 1.00 27.77 81 THR A C 1
ATOM 564 O O . THR A 1 81 ? 65.210 -32.045 21.794 1.00 27.77 81 THR A O 1
ATOM 567 N N . ALA A 1 82 ? 67.428 -32.041 22.266 1.00 27.34 82 ALA A N 1
ATOM 568 C CA . ALA A 1 82 ? 68.084 -31.399 21.117 1.00 27.34 82 ALA A CA 1
ATOM 569 C C . ALA A 1 82 ? 67.362 -30.320 20.273 1.00 27.34 82 ALA A C 1
ATOM 571 O O . ALA A 1 82 ? 66.465 -30.586 19.477 1.00 27.34 82 ALA A O 1
ATOM 572 N N . ALA A 1 83 ? 67.958 -29.123 20.272 1.00 27.86 83 ALA A N 1
ATOM 573 C CA . ALA A 1 83 ? 67.899 -28.219 19.127 1.00 27.86 83 ALA A CA 1
ATOM 574 C C . ALA A 1 83 ? 68.821 -28.716 17.994 1.00 27.86 83 ALA A C 1
ATOM 576 O O . ALA A 1 83 ? 69.951 -29.130 18.253 1.00 27.86 83 ALA A O 1
ATOM 577 N N . ALA A 1 84 ? 68.378 -28.595 16.739 1.00 28.61 84 ALA A N 1
ATOM 578 C CA . ALA A 1 84 ? 69.219 -28.777 15.556 1.00 28.61 84 ALA A CA 1
ATOM 579 C C . ALA A 1 84 ? 68.966 -27.647 14.544 1.00 28.61 84 ALA A C 1
ATOM 581 O O . ALA A 1 84 ? 67.865 -27.483 14.018 1.00 28.61 84 ALA A O 1
ATOM 582 N N . THR A 1 85 ? 69.997 -26.848 14.279 1.00 31.09 85 THR A N 1
ATOM 583 C CA . THR A 1 85 ? 69.939 -25.699 13.367 1.00 31.09 85 THR A CA 1
ATOM 584 C C . THR A 1 85 ? 69.986 -26.162 11.910 1.00 31.09 85 THR A C 1
ATOM 586 O O . THR A 1 85 ? 71.005 -26.682 11.465 1.00 31.09 85 THR A O 1
ATOM 589 N N . GLY A 1 86 ? 68.924 -25.915 11.135 1.00 28.47 86 GLY A N 1
ATOM 590 C CA . GLY A 1 86 ? 68.859 -26.268 9.710 1.00 28.47 86 GLY A CA 1
ATOM 591 C C . GLY A 1 86 ? 68.308 -25.141 8.834 1.00 28.47 86 GLY A C 1
ATOM 592 O O . GLY A 1 86 ? 67.098 -24.939 8.757 1.00 28.47 86 GLY A O 1
ATOM 593 N N . LYS A 1 87 ? 69.182 -24.417 8.118 1.00 35.34 87 LYS A N 1
ATOM 594 C CA . LYS A 1 87 ? 68.762 -23.486 7.054 1.00 35.34 87 LYS A CA 1
ATOM 595 C C . LYS A 1 87 ? 68.321 -24.278 5.817 1.00 35.34 87 LYS A C 1
ATOM 597 O O . LYS A 1 87 ? 69.162 -24.695 5.028 1.00 35.34 87 LYS A O 1
ATOM 602 N N . GLY A 1 88 ? 67.013 -24.417 5.607 1.00 29.36 88 GLY A N 1
ATOM 603 C CA . GLY A 1 88 ? 66.435 -24.976 4.380 1.00 29.36 88 GLY A CA 1
ATOM 604 C C . GLY A 1 88 ? 65.451 -24.009 3.719 1.00 29.36 88 GLY A C 1
ATOM 605 O O . GLY A 1 88 ? 64.445 -23.641 4.323 1.00 29.36 88 GLY A O 1
ATOM 606 N N . LYS A 1 89 ? 65.699 -23.610 2.462 1.00 39.28 89 LYS A N 1
ATOM 607 C CA . LYS A 1 89 ? 64.714 -22.886 1.631 1.00 39.28 89 LYS A CA 1
ATOM 608 C C . LYS A 1 89 ? 63.606 -23.852 1.179 1.00 39.28 89 LYS A C 1
ATOM 610 O O . LYS A 1 89 ? 63.579 -24.296 0.036 1.00 39.28 89 LYS A O 1
ATOM 615 N N . GLY A 1 90 ? 62.688 -24.173 2.088 1.00 30.08 90 GLY A N 1
ATOM 616 C CA . GLY A 1 90 ? 61.473 -24.929 1.790 1.00 30.08 90 GLY A CA 1
ATOM 617 C C . GLY A 1 90 ? 60.410 -24.046 1.133 1.00 30.08 90 GLY A C 1
ATOM 618 O O . GLY A 1 90 ? 59.956 -23.061 1.717 1.00 30.08 90 GLY A O 1
ATOM 619 N N . LYS A 1 91 ? 59.991 -24.404 -0.084 1.00 31.44 91 LYS A N 1
ATOM 620 C CA . LYS A 1 91 ? 58.829 -23.816 -0.766 1.00 31.44 91 LYS A CA 1
ATOM 621 C C . LYS A 1 91 ? 57.584 -24.106 0.081 1.00 31.44 91 LYS A C 1
ATOM 623 O O . LYS A 1 91 ? 57.193 -25.263 0.184 1.00 31.44 91 LYS A O 1
ATOM 628 N N . ARG A 1 92 ? 56.980 -23.078 0.696 1.00 32.28 92 ARG A N 1
ATOM 629 C CA . ARG A 1 92 ? 55.736 -23.217 1.477 1.00 32.28 92 ARG A CA 1
ATOM 630 C C . ARG A 1 92 ? 54.610 -23.713 0.567 1.00 32.28 92 ARG A C 1
ATOM 632 O O . ARG A 1 92 ? 53.983 -22.919 -0.129 1.00 32.28 92 ARG A O 1
ATOM 639 N N . THR A 1 93 ? 54.357 -25.017 0.576 1.00 34.72 93 THR A N 1
ATOM 640 C CA . THR A 1 93 ? 53.052 -25.566 0.216 1.00 34.72 93 THR A CA 1
ATOM 641 C C . THR A 1 93 ? 52.048 -25.062 1.250 1.00 34.72 93 THR A C 1
ATOM 643 O O . THR A 1 93 ? 52.324 -25.071 2.450 1.00 34.72 93 THR A O 1
ATOM 646 N N . ALA A 1 94 ? 50.911 -24.540 0.793 1.00 38.00 94 ALA A N 1
ATOM 647 C CA . ALA A 1 94 ? 49.866 -24.092 1.701 1.00 38.00 94 ALA A CA 1
ATOM 648 C C . ALA A 1 94 ? 49.288 -25.321 2.414 1.00 38.00 94 ALA A C 1
ATOM 650 O O . ALA A 1 94 ? 48.697 -26.185 1.769 1.00 38.00 94 ALA A O 1
ATOM 651 N N . ALA A 1 95 ? 49.486 -25.414 3.730 1.00 41.72 95 ALA A N 1
ATOM 652 C CA . ALA A 1 95 ? 48.781 -26.399 4.536 1.00 41.72 95 ALA A CA 1
ATOM 653 C C . ALA A 1 95 ? 47.280 -26.090 4.454 1.00 41.72 95 ALA A C 1
ATOM 655 O O . ALA A 1 95 ? 46.877 -24.950 4.696 1.00 41.72 95 ALA A O 1
ATOM 656 N N . ALA A 1 96 ? 46.472 -27.086 4.088 1.00 46.41 96 ALA A N 1
ATOM 657 C CA . ALA A 1 96 ? 45.025 -26.939 4.081 1.00 46.41 96 ALA A CA 1
ATOM 658 C C . ALA A 1 96 ? 44.554 -26.637 5.510 1.00 46.41 96 ALA A C 1
ATOM 660 O O . ALA A 1 96 ? 44.777 -27.427 6.429 1.00 46.41 96 ALA A O 1
ATOM 661 N N . LEU A 1 97 ? 43.956 -25.463 5.698 1.00 61.25 97 LEU A N 1
ATOM 662 C CA . LEU A 1 97 ? 43.363 -25.063 6.966 1.00 61.25 97 LEU A CA 1
ATOM 663 C C . LEU A 1 97 ? 42.149 -25.957 7.247 1.00 61.25 97 LEU A C 1
ATOM 665 O O . LEU A 1 97 ? 41.320 -26.174 6.367 1.00 61.25 97 LEU A O 1
ATOM 669 N N . ALA A 1 98 ? 42.067 -26.484 8.468 1.00 75.06 98 ALA A N 1
ATOM 670 C CA . ALA A 1 98 ? 40.926 -27.275 8.917 1.00 75.06 98 ALA A CA 1
ATOM 671 C C . ALA A 1 98 ? 39.642 -26.418 8.963 1.00 75.06 98 ALA A C 1
ATOM 673 O O . ALA A 1 98 ? 39.741 -25.203 9.181 1.00 75.06 98 ALA A O 1
ATOM 674 N N . PRO A 1 99 ? 38.447 -27.025 8.805 1.00 86.06 99 PRO A N 1
ATOM 675 C CA . PRO A 1 99 ? 37.192 -26.295 8.909 1.00 86.06 99 PRO A CA 1
ATOM 676 C C . PRO A 1 99 ? 37.064 -25.614 10.277 1.00 86.06 99 PRO A C 1
ATOM 678 O O . PRO A 1 99 ? 37.387 -26.198 11.312 1.00 86.06 99 PRO A O 1
ATOM 681 N N . ALA A 1 100 ? 36.597 -24.367 10.272 1.00 92.50 100 ALA A N 1
ATOM 682 C CA . ALA A 1 100 ? 36.425 -23.544 11.464 1.00 92.50 100 ALA A CA 1
ATOM 683 C C . ALA A 1 100 ? 34.992 -23.015 11.561 1.00 92.50 100 ALA A C 1
ATOM 685 O O . ALA A 1 100 ? 34.329 -22.756 10.549 1.00 92.50 100 ALA A O 1
ATOM 686 N N . TRP A 1 101 ? 34.528 -22.823 12.793 1.00 94.12 101 TRP A N 1
ATOM 687 C CA . TRP A 1 101 ? 33.160 -22.412 13.087 1.00 94.12 101 TRP A CA 1
ATOM 688 C C . TRP A 1 101 ? 33.144 -21.055 13.790 1.00 94.12 101 TRP A C 1
ATOM 690 O O . TRP A 1 101 ? 33.911 -20.791 14.718 1.00 94.12 101 TRP A O 1
ATOM 700 N N . PHE A 1 102 ? 32.229 -20.187 13.367 1.00 95.06 102 PHE A N 1
ATOM 701 C CA . PHE A 1 102 ? 32.134 -18.804 13.826 1.00 95.06 102 PHE A CA 1
ATOM 702 C C . PHE A 1 102 ? 30.704 -18.454 14.223 1.00 95.06 102 PHE A C 1
ATOM 704 O O . PHE A 1 102 ? 29.750 -18.874 13.574 1.00 95.06 102 PHE A O 1
ATOM 711 N N . TRP A 1 103 ? 30.550 -17.609 15.236 1.00 93.81 103 TRP A N 1
ATOM 712 C CA . TRP A 1 103 ? 29.273 -17.037 15.648 1.00 93.81 103 TRP A CA 1
ATOM 713 C C . TRP A 1 103 ? 29.330 -15.514 15.657 1.00 93.81 103 TRP A C 1
ATOM 715 O O . TRP A 1 103 ? 30.386 -14.902 15.830 1.00 93.81 103 TRP A O 1
ATOM 725 N N . ARG A 1 104 ? 28.182 -14.875 15.436 1.00 92.69 104 ARG A N 1
ATOM 726 C CA . ARG A 1 104 ? 28.096 -13.416 15.360 1.00 92.69 104 ARG A CA 1
ATOM 727 C C . ARG A 1 104 ? 27.847 -12.796 16.737 1.00 92.69 104 ARG A C 1
ATOM 729 O O . ARG A 1 104 ? 26.759 -12.935 17.296 1.00 92.69 104 ARG A O 1
ATOM 736 N N . ALA A 1 105 ? 28.848 -12.089 17.248 1.00 87.12 105 ALA A N 1
ATOM 737 C CA . ALA A 1 105 ? 28.759 -11.185 18.388 1.00 87.12 105 ALA A CA 1
ATOM 738 C C . ALA A 1 105 ? 28.400 -9.757 17.939 1.00 87.12 105 ALA A C 1
ATOM 740 O O . ALA A 1 105 ? 28.472 -9.422 16.753 1.00 87.12 105 ALA A O 1
ATOM 741 N N . ASP A 1 106 ? 28.092 -8.887 18.901 1.00 83.50 106 ASP A N 1
ATOM 742 C CA . ASP A 1 106 ? 27.827 -7.462 18.651 1.00 83.50 106 ASP A CA 1
ATOM 743 C C . ASP A 1 106 ? 29.054 -6.743 18.053 1.00 83.50 106 ASP A C 1
ATOM 745 O O . ASP A 1 106 ? 28.916 -5.838 17.233 1.00 83.50 106 ASP A O 1
ATOM 749 N N . GLY A 1 107 ? 30.262 -7.205 18.405 1.00 82.44 107 GLY A N 1
ATOM 750 C CA . GLY A 1 107 ? 31.542 -6.736 17.861 1.00 82.44 107 GLY A CA 1
ATOM 751 C C . GLY A 1 107 ? 32.001 -7.410 16.559 1.00 82.44 107 GLY A C 1
ATOM 752 O O . GLY A 1 107 ? 33.106 -7.125 16.107 1.00 82.44 107 GLY A O 1
ATOM 753 N N . GLY A 1 108 ? 31.205 -8.304 15.956 1.00 89.31 108 GLY A N 1
ATOM 754 C CA . GLY A 1 108 ? 31.560 -9.021 14.723 1.00 89.31 108 GLY A CA 1
ATOM 755 C C . GLY A 1 108 ? 31.625 -10.543 14.879 1.00 89.31 108 GLY A C 1
ATOM 756 O O . GLY A 1 108 ? 31.047 -11.114 15.801 1.00 89.31 108 GLY A O 1
ATOM 757 N N . TRP A 1 109 ? 32.292 -11.219 13.944 1.00 91.38 109 TRP A N 1
ATOM 758 C CA . TRP A 1 109 ? 32.459 -12.674 13.988 1.00 91.38 109 TRP A CA 1
ATOM 759 C C . TRP A 1 109 ? 33.476 -13.083 15.057 1.00 91.38 109 TRP A C 1
ATOM 761 O O . TRP A 1 109 ? 34.581 -12.551 15.105 1.00 91.38 109 TRP A O 1
ATOM 771 N N . GLN A 1 110 ? 33.106 -14.051 15.891 1.00 93.12 110 GLN A N 1
ATOM 772 C CA . GLN A 1 110 ? 33.982 -14.693 16.867 1.00 93.12 110 GLN A CA 1
ATOM 773 C C . GLN A 1 110 ? 34.067 -16.186 16.557 1.00 93.12 110 GLN A C 1
ATOM 775 O O . GLN A 1 110 ? 33.062 -16.814 16.233 1.00 93.12 110 GLN A O 1
ATOM 780 N N . ARG A 1 111 ? 35.273 -16.750 16.623 1.00 93.94 111 ARG A N 1
ATOM 781 C CA . ARG A 1 111 ? 35.514 -18.178 16.389 1.00 93.94 111 ARG A CA 1
ATOM 782 C C . ARG A 1 111 ? 35.131 -18.989 17.633 1.00 93.94 111 ARG A C 1
ATOM 784 O O . ARG A 1 111 ? 35.301 -18.504 18.753 1.00 93.94 111 ARG A O 1
ATOM 791 N N . TYR A 1 112 ? 34.612 -20.200 17.454 1.00 93.94 112 TYR A N 1
ATOM 792 C CA . TYR A 1 112 ? 34.423 -21.142 18.559 1.00 93.94 112 TYR A CA 1
ATOM 793 C C . TYR A 1 112 ? 35.769 -21.720 19.038 1.00 93.94 112 TYR A C 1
ATOM 795 O O . TYR A 1 112 ? 36.768 -21.694 18.323 1.00 93.94 112 TYR A O 1
ATOM 803 N N . GLY A 1 113 ? 35.810 -22.228 20.273 1.00 91.31 113 GLY A N 1
ATOM 804 C CA . GLY A 1 113 ? 36.980 -22.953 20.778 1.00 91.31 113 GLY A CA 1
ATOM 805 C C . GLY A 1 113 ? 37.107 -24.325 20.113 1.00 91.31 113 GLY A C 1
ATOM 806 O O . GLY A 1 113 ? 36.092 -24.960 19.836 1.00 91.31 113 GLY A O 1
ATOM 807 N N . SER A 1 114 ? 38.334 -24.806 19.901 1.00 88.44 114 SER A N 1
ATOM 808 C CA . SER A 1 114 ? 38.634 -26.014 19.108 1.00 88.44 114 SER A CA 1
ATOM 809 C C . SER A 1 114 ? 37.845 -27.271 19.506 1.00 88.44 114 SER A C 1
ATOM 811 O O . SER A 1 114 ? 37.447 -28.038 18.635 1.00 88.44 114 SER A O 1
ATOM 813 N N . ALA A 1 115 ? 37.568 -27.471 20.799 1.00 88.00 115 ALA A N 1
ATOM 814 C CA . ALA A 1 115 ? 36.741 -28.583 21.278 1.00 88.00 115 ALA A CA 1
ATOM 815 C C . ALA A 1 115 ? 35.276 -28.490 20.800 1.00 88.00 115 ALA A C 1
ATOM 817 O O . ALA A 1 115 ? 34.687 -29.494 20.406 1.00 88.00 115 ALA A O 1
ATOM 818 N N . VAL A 1 116 ? 34.706 -27.280 20.782 1.00 91.81 116 VAL A N 1
ATOM 819 C CA . VAL A 1 116 ? 33.350 -27.018 20.273 1.00 91.81 116 VAL A CA 1
ATOM 820 C C . VAL A 1 116 ? 33.330 -27.084 18.746 1.00 91.81 116 VAL A C 1
ATOM 822 O O . VAL A 1 116 ? 32.386 -27.619 18.179 1.00 91.81 116 VAL A O 1
ATOM 825 N N . GLU A 1 117 ? 34.376 -26.600 18.068 1.00 92.88 117 GLU A N 1
ATOM 826 C CA . GLU A 1 117 ? 34.502 -26.734 16.608 1.00 92.88 117 GLU A CA 1
ATOM 827 C C . GLU A 1 117 ? 34.499 -28.204 16.171 1.00 92.88 117 GLU A C 1
ATOM 829 O O . GLU A 1 117 ? 33.793 -28.552 15.229 1.00 92.88 117 GLU A O 1
ATOM 834 N N . ALA A 1 118 ? 35.223 -29.075 16.881 1.00 90.12 118 ALA A N 1
ATOM 835 C CA . ALA A 1 118 ? 35.234 -30.511 16.607 1.00 90.12 118 ALA A CA 1
ATOM 836 C C . ALA A 1 118 ? 33.859 -31.168 16.833 1.00 90.12 118 ALA A C 1
ATOM 838 O O . ALA A 1 118 ? 33.442 -32.000 16.028 1.00 90.12 118 ALA A O 1
ATOM 839 N N . ALA A 1 119 ? 33.135 -30.778 17.889 1.00 91.69 119 ALA A N 1
ATOM 840 C CA . ALA A 1 119 ? 31.783 -31.272 18.156 1.00 91.69 119 ALA A CA 1
ATOM 841 C C . ALA A 1 119 ? 30.771 -30.812 17.089 1.00 91.69 119 ALA A C 1
ATOM 843 O O . ALA A 1 119 ? 30.005 -31.629 16.583 1.00 91.69 119 ALA A O 1
ATOM 844 N N . LEU A 1 120 ? 30.812 -29.531 16.698 1.00 93.62 120 LEU A N 1
ATOM 845 C CA . LEU A 1 120 ? 29.967 -28.976 15.635 1.00 93.62 120 LEU A CA 1
ATOM 846 C C . LEU A 1 120 ? 30.247 -29.635 14.282 1.00 93.62 120 LEU A C 1
ATOM 848 O O . LEU A 1 120 ? 29.307 -29.979 13.572 1.00 93.62 120 LEU A O 1
ATOM 852 N N . GLU A 1 121 ? 31.521 -29.838 13.938 1.00 94.12 121 GLU A N 1
ATOM 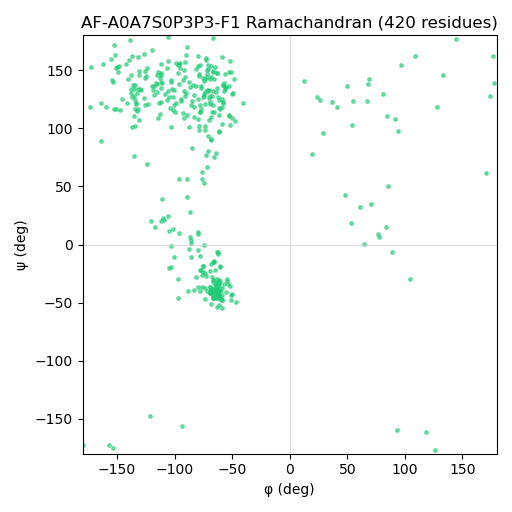853 C CA . GLU A 1 121 ? 31.914 -30.504 12.697 1.00 94.12 121 GLU A CA 1
ATOM 854 C C . GLU A 1 121 ? 31.453 -31.967 12.675 1.00 94.12 121 GLU A C 1
ATOM 856 O O . GLU A 1 121 ? 30.899 -32.407 11.672 1.00 94.12 121 GLU A O 1
ATOM 861 N N . CYS A 1 122 ? 31.593 -32.692 13.791 1.00 90.56 122 CYS A N 1
ATOM 862 C CA . CYS A 1 122 ? 31.119 -34.069 13.924 1.00 90.56 122 CYS A CA 1
ATOM 863 C C . CYS A 1 122 ? 29.594 -34.170 13.745 1.00 90.56 122 CYS A C 1
ATOM 865 O O . CYS A 1 122 ? 29.131 -34.911 12.879 1.00 90.56 122 CYS A O 1
ATOM 867 N N . SER A 1 123 ? 28.816 -33.369 14.485 1.00 92.56 123 SER A N 1
ATOM 868 C CA . SER A 1 123 ? 27.347 -33.344 14.380 1.00 92.56 123 SER A CA 1
ATOM 869 C C . SER A 1 123 ? 26.857 -32.916 12.994 1.00 92.56 123 SER A C 1
ATOM 871 O O . SER A 1 123 ? 25.917 -33.495 12.454 1.00 92.56 123 SER A O 1
ATOM 873 N N . HIS A 1 124 ? 27.520 -31.938 12.370 1.00 90.81 124 HIS A N 1
ATOM 874 C CA . HIS A 1 124 ? 27.213 -31.512 11.005 1.00 90.81 124 HIS A CA 1
ATOM 875 C C . HIS A 1 124 ? 27.531 -32.610 9.973 1.00 90.81 124 HIS A C 1
ATOM 877 O O . HIS A 1 124 ? 26.753 -32.824 9.045 1.00 90.81 124 HIS A O 1
ATOM 883 N N . SER A 1 125 ? 28.642 -33.338 10.132 1.00 89.94 125 SER A N 1
ATOM 884 C CA . SER A 1 125 ? 28.971 -34.502 9.298 1.00 89.94 125 SER A CA 1
ATOM 885 C C . SER A 1 125 ? 28.007 -35.676 9.503 1.00 89.94 125 SER A C 1
ATOM 887 O O . SER A 1 125 ? 27.731 -36.393 8.544 1.00 89.94 125 SER A O 1
ATOM 889 N N . ALA A 1 126 ? 27.473 -35.849 10.715 1.00 90.56 126 ALA A N 1
ATOM 890 C CA . ALA A 1 126 ? 26.438 -36.830 11.043 1.00 90.56 126 ALA A CA 1
ATOM 891 C C . ALA A 1 126 ? 25.018 -36.415 10.600 1.00 90.56 126 ALA A C 1
ATOM 893 O O . ALA A 1 126 ? 24.115 -37.247 10.615 1.00 90.56 126 ALA A O 1
ATOM 894 N N . GLN A 1 127 ? 24.830 -35.160 10.168 1.00 85.88 127 GLN A N 1
ATOM 895 C CA . GLN A 1 127 ? 23.531 -34.552 9.838 1.00 85.88 127 GLN A CA 1
ATOM 896 C C . GLN A 1 127 ? 22.544 -34.502 11.022 1.00 85.88 127 GLN A C 1
ATOM 898 O O . GLN A 1 127 ? 21.328 -34.555 10.833 1.00 85.88 127 GLN A O 1
ATOM 903 N N . ASP A 1 128 ? 23.061 -34.352 12.245 1.00 89.81 128 ASP A N 1
ATOM 904 C CA . ASP A 1 128 ? 22.236 -34.115 13.431 1.00 89.81 128 ASP A CA 1
ATOM 905 C C . ASP A 1 128 ? 21.476 -32.784 13.320 1.00 89.81 128 ASP A C 1
ATOM 907 O O . ASP A 1 128 ? 21.986 -31.797 12.791 1.00 89.81 128 ASP A O 1
ATOM 911 N N . ALA A 1 129 ? 20.272 -32.712 13.894 1.00 88.88 129 ALA A N 1
ATOM 912 C CA . ALA A 1 129 ? 19.474 -31.482 13.897 1.00 88.88 129 ALA A CA 1
ATOM 913 C C . ALA A 1 129 ? 20.014 -30.400 14.855 1.00 88.88 129 ALA A C 1
ATOM 915 O O . ALA A 1 129 ? 19.801 -29.207 14.635 1.00 88.88 129 ALA A O 1
ATOM 916 N N . THR A 1 130 ? 20.714 -30.791 15.929 1.00 91.88 130 THR A N 1
ATOM 917 C CA . THR A 1 130 ? 21.243 -29.859 16.943 1.00 91.88 130 THR A CA 1
ATOM 918 C C . THR A 1 130 ? 22.541 -30.363 17.569 1.00 91.88 130 THR A C 1
ATOM 920 O O . THR A 1 130 ? 22.695 -31.564 17.766 1.00 91.88 130 THR A O 1
ATOM 923 N N . CYS A 1 131 ? 23.436 -29.452 17.962 1.00 93.19 131 CYS A N 1
ATOM 924 C CA . CYS A 1 131 ? 24.649 -29.756 18.730 1.00 93.19 131 CYS A CA 1
ATOM 925 C C . CYS A 1 131 ? 24.761 -28.847 19.963 1.00 93.19 131 CYS A C 1
ATOM 927 O O . CYS A 1 131 ? 24.597 -27.628 19.867 1.00 93.19 131 CYS A O 1
ATOM 929 N N . LYS A 1 132 ? 25.049 -29.430 21.131 1.00 92.50 132 LYS A N 1
ATOM 930 C CA . LYS A 1 132 ? 25.265 -28.691 22.385 1.00 92.50 132 LYS A CA 1
ATOM 931 C C . LYS A 1 132 ? 26.607 -27.948 22.340 1.00 92.50 132 LYS A C 1
ATOM 933 O O . LYS A 1 132 ? 27.627 -28.537 22.001 1.00 92.50 132 LYS A O 1
ATOM 938 N N . VAL A 1 133 ? 26.608 -26.670 22.719 1.00 90.75 133 VAL A N 1
ATOM 939 C CA . VAL A 1 133 ? 27.825 -25.841 22.837 1.00 90.75 133 VAL A CA 1
ATOM 940 C C . VAL A 1 133 ? 28.307 -25.798 24.284 1.00 90.75 133 VAL A C 1
ATOM 942 O O . VAL A 1 133 ? 29.493 -25.967 24.547 1.00 90.75 133 VAL A O 1
ATOM 945 N N . ASP A 1 134 ? 27.381 -25.575 25.214 1.00 89.38 134 ASP A N 1
ATOM 946 C CA . ASP A 1 134 ? 27.581 -25.610 26.662 1.00 89.38 134 ASP A CA 1
ATOM 947 C C . ASP A 1 134 ? 26.234 -25.884 27.357 1.00 89.38 134 ASP A C 1
ATOM 949 O O . ASP A 1 134 ? 25.246 -26.217 26.702 1.00 89.38 134 ASP A O 1
ATOM 953 N N . ASP A 1 135 ? 26.179 -25.796 28.685 1.00 87.56 135 ASP A N 1
ATOM 954 C CA . ASP A 1 135 ? 24.962 -26.074 29.460 1.00 87.56 135 ASP A CA 1
ATOM 955 C C . ASP A 1 135 ? 23.824 -25.064 29.232 1.00 87.56 135 ASP A C 1
ATOM 957 O O . ASP A 1 135 ? 22.673 -25.361 29.541 1.00 87.56 135 ASP A O 1
ATOM 961 N N . GLU A 1 136 ? 24.107 -23.900 28.640 1.00 88.19 136 GLU A N 1
ATOM 962 C CA . GLU A 1 136 ? 23.103 -22.873 28.352 1.00 88.19 136 GLU A CA 1
ATOM 963 C C . GLU A 1 136 ? 22.713 -22.791 26.868 1.00 88.19 136 GLU A C 1
ATOM 965 O O . GLU A 1 136 ? 21.673 -22.207 26.547 1.00 88.19 136 GLU A O 1
ATOM 970 N N . ARG A 1 137 ? 23.547 -23.303 25.950 1.00 92.88 137 ARG A N 1
ATOM 971 C CA . ARG A 1 137 ? 23.498 -22.979 24.515 1.00 92.88 137 ARG A CA 1
ATOM 972 C C . ARG A 1 137 ? 23.681 -24.195 23.615 1.00 92.88 137 ARG A C 1
ATOM 974 O O . ARG A 1 137 ? 24.501 -25.076 23.865 1.00 92.88 137 ARG A O 1
ATOM 981 N N . TYR A 1 138 ? 22.995 -24.162 22.478 1.00 93.75 138 TYR A N 1
ATOM 982 C CA . TYR A 1 138 ? 23.129 -25.142 21.400 1.00 93.75 138 TYR A CA 1
ATOM 983 C C . TYR A 1 138 ? 23.100 -24.459 20.031 1.00 93.75 138 TYR A C 1
ATOM 985 O O . TYR A 1 138 ? 22.615 -23.332 19.897 1.00 93.75 138 TYR A O 1
ATOM 993 N N . VAL A 1 139 ? 23.628 -25.136 19.013 1.00 94.56 139 VAL A N 1
ATOM 994 C CA . VAL A 1 139 ? 23.478 -24.772 17.601 1.00 94.56 139 VAL A CA 1
ATOM 995 C C . VAL A 1 139 ? 22.406 -25.655 16.971 1.00 94.56 139 VAL A C 1
ATOM 997 O O . VAL A 1 139 ? 22.385 -26.864 17.170 1.00 94.56 139 VAL A O 1
ATOM 1000 N N . ASP A 1 140 ? 21.513 -25.006 16.238 1.00 92.50 140 ASP A N 1
ATOM 1001 C CA . ASP A 1 140 ? 20.398 -25.541 15.463 1.00 92.50 140 ASP A CA 1
ATOM 1002 C C . ASP A 1 140 ? 20.817 -25.579 13.982 1.00 92.50 140 ASP A C 1
ATOM 1004 O O . ASP A 1 140 ? 21.189 -24.539 13.415 1.00 92.50 140 ASP A O 1
ATOM 1008 N N . PHE A 1 141 ? 20.825 -26.775 13.382 1.00 91.00 141 PHE A N 1
ATOM 1009 C CA . PHE A 1 141 ? 21.267 -27.040 12.007 1.00 91.00 141 PHE A CA 1
ATOM 1010 C C . PHE A 1 141 ? 20.077 -27.066 11.033 1.00 91.00 141 PHE A C 1
ATOM 1012 O O . PHE A 1 141 ? 19.834 -28.028 10.309 1.00 91.00 141 PHE A O 1
ATOM 1019 N N . ASP A 1 142 ? 19.320 -25.974 11.021 1.00 81.88 142 ASP A N 1
ATOM 1020 C CA . ASP A 1 142 ? 18.171 -25.775 10.139 1.00 81.88 142 ASP A CA 1
ATOM 1021 C C . ASP A 1 142 ? 18.595 -25.549 8.668 1.00 81.88 142 ASP A C 1
ATOM 1023 O O . ASP A 1 142 ? 19.633 -24.947 8.377 1.00 81.88 142 ASP A O 1
ATOM 1027 N N . ALA A 1 143 ? 17.742 -25.947 7.720 1.00 73.62 143 ALA A N 1
ATOM 1028 C CA . ALA A 1 143 ? 17.936 -25.757 6.279 1.00 73.62 143 ALA A CA 1
ATOM 1029 C C . ALA A 1 143 ? 18.044 -24.274 5.864 1.00 73.62 143 ALA A C 1
ATOM 1031 O O . ALA A 1 143 ? 18.558 -23.963 4.790 1.00 73.62 143 ALA A O 1
ATOM 1032 N N . SER A 1 144 ? 17.587 -23.341 6.711 1.00 75.19 144 SER A N 1
ATOM 1033 C CA . SER A 1 144 ? 17.795 -21.897 6.514 1.00 75.19 144 SER A CA 1
ATOM 1034 C C . SER A 1 144 ? 19.119 -21.351 7.084 1.00 75.19 144 SER A C 1
ATOM 1036 O O . SER A 1 144 ? 19.352 -20.140 7.048 1.00 75.19 144 SER A O 1
ATOM 1038 N N . GLY A 1 145 ? 19.999 -22.228 7.575 1.00 86.69 145 GLY A N 1
ATOM 1039 C CA . GLY A 1 145 ? 21.341 -21.917 8.063 1.00 86.69 145 GLY A CA 1
ATOM 1040 C C . GLY A 1 145 ? 21.492 -22.026 9.583 1.00 86.69 145 GLY A C 1
ATOM 1041 O O . GLY A 1 145 ? 20.521 -21.992 10.341 1.00 86.69 145 GLY A O 1
ATOM 1042 N N . PHE A 1 146 ? 22.748 -22.120 10.022 1.00 93.19 146 PHE A N 1
ATOM 1043 C CA . PHE A 1 146 ? 23.121 -22.444 11.399 1.00 93.19 146 PHE A CA 1
ATOM 1044 C C . PHE A 1 146 ? 22.812 -21.308 12.384 1.00 93.19 146 PHE A C 1
ATOM 1046 O O . PHE A 1 146 ? 23.172 -20.144 12.166 1.00 93.19 146 PHE A O 1
ATOM 1053 N N . LYS A 1 147 ? 22.168 -21.643 13.506 1.00 94.56 147 LYS A N 1
ATOM 1054 C CA . LYS A 1 147 ? 21.719 -20.668 14.513 1.00 94.56 147 LYS A CA 1
ATOM 1055 C C . LYS A 1 147 ? 22.069 -21.135 15.915 1.00 94.56 147 LYS A C 1
ATOM 1057 O O . LYS A 1 147 ? 21.636 -22.198 16.333 1.00 94.56 147 LYS A O 1
ATOM 1062 N N . GLN A 1 148 ? 22.787 -20.321 16.682 1.00 93.56 148 GLN A N 1
ATOM 1063 C CA . GLN A 1 148 ? 22.972 -20.578 18.107 1.00 93.56 148 GLN A CA 1
ATOM 1064 C C . GLN A 1 148 ? 21.768 -20.041 18.886 1.00 93.56 148 GLN A C 1
ATOM 1066 O O . GLN A 1 148 ? 21.418 -18.865 18.751 1.00 93.56 148 GLN A O 1
ATOM 1071 N N . ARG A 1 149 ? 21.175 -20.884 19.728 1.00 92.88 149 ARG A N 1
ATOM 1072 C CA . ARG A 1 149 ? 20.056 -20.576 20.628 1.00 92.88 149 ARG A CA 1
ATOM 1073 C C . ARG A 1 149 ? 20.472 -20.821 22.079 1.00 92.88 149 ARG A C 1
ATOM 1075 O O . ARG A 1 149 ? 21.512 -21.433 22.331 1.00 92.88 149 ARG A O 1
ATOM 1082 N N . ARG A 1 150 ? 19.668 -20.344 23.031 1.00 91.62 150 ARG A N 1
ATOM 1083 C CA . ARG A 1 150 ? 19.772 -20.731 24.446 1.00 91.62 150 ARG A CA 1
ATOM 1084 C C . ARG A 1 150 ? 18.633 -21.674 24.827 1.00 91.62 150 ARG A C 1
ATOM 1086 O O . ARG A 1 150 ? 17.595 -21.672 24.165 1.00 91.62 150 ARG A O 1
ATOM 1093 N N . TYR A 1 151 ? 18.827 -22.457 25.884 1.00 88.19 151 TYR A N 1
ATOM 1094 C CA . TYR A 1 151 ? 17.773 -23.302 26.456 1.00 88.19 151 TYR A CA 1
ATOM 1095 C C . TYR A 1 151 ? 16.755 -22.508 27.294 1.00 88.19 151 TYR A C 1
ATOM 1097 O O . TYR A 1 151 ? 15.609 -22.932 27.397 1.00 88.19 151 TYR A O 1
ATOM 1105 N N . ASP A 1 152 ? 17.144 -21.358 27.859 1.00 87.50 152 ASP A N 1
ATOM 1106 C CA . ASP A 1 152 ? 16.277 -20.526 28.707 1.00 87.50 152 ASP A CA 1
ATOM 1107 C C . ASP A 1 152 ? 15.356 -19.583 27.913 1.00 87.50 152 ASP A C 1
ATOM 1109 O O . ASP A 1 152 ? 14.195 -19.395 28.266 1.00 87.50 152 ASP A O 1
ATOM 1113 N N . ASP A 1 153 ? 15.867 -18.995 26.829 1.00 81.62 153 ASP A N 1
ATOM 1114 C CA . ASP A 1 153 ? 15.174 -17.978 26.035 1.00 81.62 153 ASP A CA 1
ATOM 1115 C C . ASP A 1 153 ? 15.351 -18.233 24.528 1.00 81.62 153 ASP A C 1
ATOM 1117 O O . ASP A 1 153 ? 16.368 -17.887 23.913 1.00 81.62 153 ASP A O 1
ATOM 1121 N N . ALA A 1 154 ? 14.312 -18.803 23.910 1.00 79.19 154 ALA A N 1
ATOM 1122 C CA . ALA A 1 154 ? 14.275 -19.124 22.483 1.00 79.19 154 ALA A CA 1
ATOM 1123 C C . ALA A 1 154 ? 14.294 -17.888 21.555 1.00 79.19 154 ALA A C 1
ATOM 1125 O O . ALA A 1 154 ? 14.540 -18.037 20.354 1.00 79.19 154 ALA A O 1
ATOM 1126 N N . SER A 1 155 ? 14.058 -16.676 22.081 1.00 80.31 155 SER A N 1
ATOM 1127 C CA . SER A 1 155 ? 14.133 -15.430 21.305 1.00 80.31 155 SER A CA 1
ATOM 1128 C C . SER A 1 155 ? 15.577 -14.967 21.062 1.00 80.31 155 SER A C 1
ATOM 1130 O O . SER A 1 155 ? 15.852 -14.247 20.098 1.00 80.31 155 SER A O 1
ATOM 1132 N N . ARG A 1 156 ? 16.530 -15.419 21.891 1.00 86.06 156 ARG A N 1
ATOM 1133 C CA . ARG A 1 156 ? 1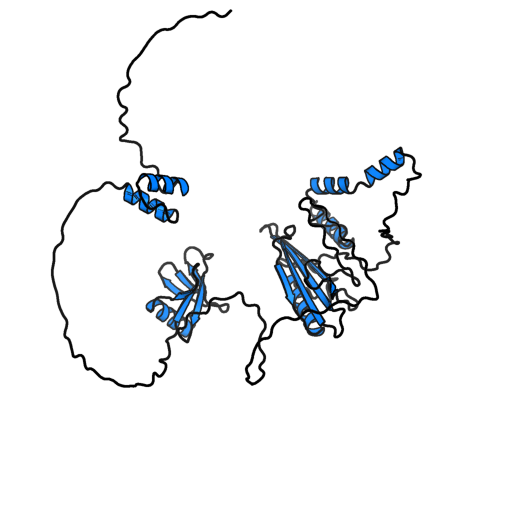7.952 -15.052 21.809 1.00 86.06 156 ARG A CA 1
ATOM 1134 C C . ARG A 1 156 ? 18.697 -15.929 20.811 1.00 86.06 156 ARG A C 1
ATOM 1136 O O . ARG A 1 156 ? 19.371 -16.891 21.177 1.00 86.06 156 ARG A O 1
ATOM 1143 N N . VAL A 1 157 ? 18.607 -15.551 19.539 1.00 90.62 157 VAL A N 1
ATOM 1144 C CA . VAL A 1 157 ? 19.249 -16.263 18.425 1.00 90.62 157 VAL A CA 1
ATOM 1145 C C . VAL A 1 157 ? 20.470 -15.498 17.903 1.00 90.62 157 VAL A C 1
ATOM 1147 O O . VAL A 1 157 ? 20.389 -14.302 17.621 1.00 90.62 157 VAL A O 1
ATOM 1150 N N . ARG A 1 158 ? 21.602 -16.189 17.720 1.00 92.19 158 ARG A N 1
ATOM 1151 C CA . ARG A 1 158 ? 22.800 -15.672 17.031 1.00 92.19 158 ARG A CA 1
ATOM 1152 C C . ARG A 1 158 ? 23.068 -16.467 15.756 1.00 92.19 158 ARG A C 1
ATOM 1154 O O . ARG A 1 158 ? 22.835 -17.669 15.709 1.00 92.19 158 ARG A O 1
ATOM 1161 N N . ILE A 1 159 ? 23.578 -15.795 14.726 1.00 92.12 159 ILE A N 1
ATOM 1162 C CA . ILE A 1 159 ? 23.940 -16.433 13.451 1.00 92.12 159 ILE A CA 1
ATOM 1163 C C . ILE A 1 159 ? 25.268 -17.177 13.625 1.00 92.12 159 ILE A C 1
ATOM 1165 O O . ILE A 1 159 ? 26.212 -16.613 14.185 1.00 92.12 159 ILE A O 1
ATOM 1169 N N . VAL A 1 160 ? 25.332 -18.406 13.116 1.00 94.50 160 VAL A N 1
ATOM 1170 C CA . VAL A 1 160 ? 26.534 -19.245 13.052 1.00 94.50 160 VAL A CA 1
ATOM 1171 C C . VAL A 1 160 ? 26.928 -19.459 11.587 1.00 94.50 160 VAL A C 1
ATOM 1173 O O . VAL A 1 160 ? 26.082 -19.450 10.696 1.00 94.50 160 VAL A O 1
ATOM 1176 N N . SER A 1 161 ? 28.223 -19.603 11.323 1.00 93.44 161 SER A N 1
ATOM 1177 C CA . SER A 1 161 ? 28.784 -19.850 9.995 1.00 93.44 161 SER A CA 1
ATOM 1178 C C . SER A 1 161 ? 29.933 -20.852 10.075 1.00 93.44 161 SER A C 1
ATOM 1180 O O . SER A 1 161 ? 30.732 -20.805 11.012 1.00 93.44 161 SER A O 1
ATOM 1182 N N . ARG A 1 162 ? 30.029 -21.729 9.074 1.00 92.25 162 ARG A N 1
ATOM 1183 C CA . ARG A 1 162 ? 31.114 -22.700 8.894 1.00 92.25 162 ARG A CA 1
ATOM 1184 C C . ARG A 1 162 ? 31.983 -22.257 7.717 1.00 92.25 162 ARG A C 1
ATOM 1186 O O . ARG A 1 162 ? 31.459 -22.009 6.633 1.00 92.25 162 ARG A O 1
ATOM 1193 N N . SER A 1 163 ? 33.297 -22.197 7.908 1.00 91.75 163 SER A N 1
ATOM 1194 C CA . SER A 1 163 ? 34.280 -21.969 6.841 1.00 91.75 163 SER A CA 1
ATOM 1195 C C . SER A 1 163 ? 35.097 -23.240 6.643 1.00 91.75 163 SER A C 1
ATOM 1197 O O . SER A 1 163 ? 35.707 -23.741 7.584 1.00 91.75 163 SER A O 1
ATOM 1199 N N . ALA A 1 164 ? 35.094 -23.776 5.421 1.00 83.88 164 ALA A N 1
ATOM 1200 C CA . ALA A 1 164 ? 35.833 -24.994 5.080 1.00 83.88 164 ALA A CA 1
ATOM 1201 C C . ALA A 1 164 ? 37.349 -24.754 4.946 1.00 83.88 164 ALA A C 1
ATOM 1203 O O . ALA A 1 164 ? 38.130 -25.681 5.108 1.00 83.88 164 ALA A O 1
ATOM 1204 N N . ASP A 1 165 ? 37.743 -23.512 4.664 1.00 78.44 165 ASP A N 1
ATOM 1205 C CA . ASP A 1 165 ? 39.114 -23.026 4.512 1.00 78.44 165 ASP A CA 1
ATOM 1206 C C . ASP A 1 165 ? 39.674 -22.385 5.798 1.00 78.44 165 ASP A C 1
ATOM 1208 O O . ASP A 1 165 ? 40.715 -21.732 5.765 1.00 78.44 165 ASP A O 1
ATOM 1212 N N . GLY A 1 166 ? 38.970 -22.514 6.929 1.00 74.94 166 GLY A N 1
ATOM 1213 C CA . GLY A 1 166 ? 39.352 -21.959 8.234 1.00 74.94 166 GLY A CA 1
ATOM 1214 C C . GLY A 1 166 ? 39.408 -20.423 8.315 1.00 74.94 166 GLY A C 1
ATOM 1215 O O . GLY A 1 166 ? 39.746 -19.872 9.367 1.00 74.94 166 GLY A O 1
ATOM 1216 N N . SER A 1 167 ? 39.098 -19.727 7.222 1.00 80.31 167 SER A N 1
ATOM 1217 C CA . SER A 1 167 ? 39.150 -18.275 7.095 1.00 80.31 167 SER A CA 1
ATOM 1218 C C . SER A 1 167 ? 37.972 -17.613 7.807 1.00 80.31 167 SER A C 1
ATOM 1220 O O . SER A 1 167 ? 36.845 -18.110 7.805 1.00 80.31 167 SER A O 1
ATOM 1222 N N . MET A 1 168 ? 38.211 -16.454 8.425 1.00 79.31 168 MET A N 1
ATOM 1223 C CA . MET A 1 168 ? 37.136 -15.725 9.092 1.00 79.31 168 MET A CA 1
ATOM 1224 C C . MET A 1 168 ? 36.133 -15.207 8.046 1.00 79.31 168 MET A C 1
ATOM 1226 O O . MET A 1 168 ? 36.548 -14.510 7.114 1.00 79.31 168 MET A O 1
ATOM 1230 N N . PRO A 1 169 ? 34.821 -15.480 8.191 1.00 79.38 169 PRO A N 1
ATOM 1231 C CA . PRO A 1 169 ? 33.820 -14.992 7.253 1.00 79.38 169 PRO A CA 1
ATOM 1232 C C . PRO A 1 169 ? 33.881 -13.466 7.146 1.00 79.38 169 PRO A C 1
ATOM 1234 O O . PRO A 1 169 ? 33.923 -12.748 8.149 1.00 79.38 169 PRO A O 1
ATOM 1237 N N . ALA A 1 170 ? 33.888 -12.970 5.907 1.00 70.81 170 ALA A N 1
ATOM 1238 C CA . ALA A 1 170 ? 34.028 -11.548 5.630 1.00 70.81 170 ALA A CA 1
ATOM 1239 C C . ALA A 1 170 ? 32.946 -10.719 6.357 1.00 70.81 170 ALA A C 1
ATOM 1241 O O . ALA A 1 170 ? 31.802 -11.174 6.505 1.00 70.81 170 ALA A O 1
ATOM 1242 N N . PRO A 1 171 ? 33.258 -9.481 6.790 1.00 55.41 171 PRO A N 1
ATOM 1243 C CA . PRO A 1 171 ? 32.241 -8.581 7.307 1.00 55.41 171 PRO A CA 1
ATOM 1244 C C . PRO A 1 171 ? 31.212 -8.328 6.205 1.00 55.41 171 PRO A C 1
ATOM 1246 O O . PRO A 1 171 ? 31.528 -7.769 5.152 1.00 55.41 171 PRO A O 1
ATOM 1249 N N . VAL A 1 172 ? 29.971 -8.750 6.453 1.00 44.22 172 VAL A N 1
ATOM 1250 C CA . VAL A 1 172 ? 28.867 -8.592 5.507 1.00 44.22 172 VAL A CA 1
ATOM 1251 C C . VAL A 1 172 ? 28.537 -7.104 5.390 1.00 44.22 172 VAL A C 1
ATOM 1253 O O . VAL A 1 172 ? 27.684 -6.576 6.108 1.00 44.22 172 VAL A O 1
ATOM 1256 N N . LYS A 1 173 ? 29.190 -6.415 4.442 1.00 37.09 173 LYS A N 1
ATOM 1257 C CA . LYS A 1 173 ? 28.597 -5.235 3.801 1.00 37.09 173 LYS A CA 1
ATOM 1258 C C . LYS A 1 173 ? 27.190 -5.656 3.381 1.00 37.09 173 LYS A C 1
ATOM 1260 O O . LYS A 1 173 ? 27.058 -6.721 2.781 1.00 37.09 173 LYS A O 1
ATOM 1265 N N . LYS A 1 174 ? 26.156 -4.867 3.704 1.00 30.86 174 LYS A N 1
ATOM 1266 C CA . LYS A 1 174 ? 24.775 -5.143 3.263 1.00 30.86 174 LYS A CA 1
ATOM 1267 C C . LYS A 1 174 ? 24.790 -5.337 1.746 1.00 30.86 174 LYS A C 1
ATOM 1269 O O . LYS A 1 174 ? 24.929 -4.367 1.006 1.00 30.86 174 LYS A O 1
ATOM 1274 N N . ALA A 1 175 ? 24.722 -6.589 1.307 1.00 28.95 175 ALA A N 1
ATOM 1275 C CA . ALA A 1 175 ? 24.943 -6.925 -0.083 1.00 28.95 175 ALA A CA 1
ATOM 1276 C C . ALA A 1 175 ? 23.674 -6.614 -0.871 1.00 28.95 175 ALA A C 1
ATOM 1278 O O . ALA A 1 175 ? 22.674 -7.329 -0.778 1.00 28.95 175 ALA A O 1
ATOM 1279 N N . ALA A 1 176 ? 23.741 -5.550 -1.669 1.00 27.03 176 ALA A N 1
ATOM 1280 C CA . ALA A 1 176 ? 22.959 -5.482 -2.889 1.00 27.03 176 ALA A CA 1
ATOM 1281 C C . ALA A 1 176 ? 23.195 -6.782 -3.673 1.00 27.03 176 ALA A C 1
ATOM 1283 O O . ALA A 1 176 ? 24.340 -7.200 -3.852 1.00 27.03 176 ALA A O 1
ATOM 1284 N N . HIS A 1 177 ? 22.117 -7.439 -4.093 1.00 26.23 177 HIS A N 1
ATOM 1285 C CA . HIS A 1 177 ? 22.208 -8.696 -4.820 1.00 26.23 177 HIS A CA 1
ATOM 1286 C C . HIS A 1 177 ? 21.965 -8.438 -6.306 1.00 26.23 177 HIS A C 1
ATOM 1288 O O . HIS A 1 177 ? 20.821 -8.291 -6.737 1.00 26.23 177 HIS A O 1
ATOM 1294 N N . ALA A 1 178 ? 23.055 -8.396 -7.067 1.00 28.06 178 ALA A N 1
ATOM 1295 C CA . ALA A 1 178 ? 23.060 -8.636 -8.501 1.00 28.06 178 ALA A CA 1
ATOM 1296 C C . ALA A 1 178 ? 24.082 -9.749 -8.762 1.00 28.06 178 ALA A C 1
ATOM 1298 O O . ALA A 1 178 ? 25.247 -9.631 -8.379 1.00 28.06 178 ALA A O 1
ATOM 1299 N N . GLY A 1 179 ? 23.605 -10.859 -9.326 1.00 28.08 179 GLY A N 1
ATOM 1300 C CA . GLY A 1 179 ? 24.435 -11.995 -9.709 1.00 28.08 179 GLY A CA 1
ATOM 1301 C C . GLY A 1 179 ? 25.279 -11.694 -10.947 1.00 28.08 179 GLY A C 1
ATOM 1302 O O . GLY A 1 179 ? 24.991 -10.776 -11.710 1.00 28.08 179 GLY A O 1
ATOM 1303 N N . ASN A 1 180 ? 26.332 -12.484 -11.117 1.00 29.33 180 ASN A N 1
ATOM 1304 C CA . ASN A 1 180 ? 27.370 -12.313 -12.128 1.00 29.33 180 ASN A CA 1
ATOM 1305 C C . ASN A 1 180 ? 27.105 -13.191 -13.366 1.00 29.33 180 ASN A C 1
ATOM 1307 O O . ASN A 1 180 ? 26.649 -14.323 -13.209 1.00 29.33 180 ASN A O 1
ATOM 1311 N N . VAL A 1 181 ? 27.493 -12.737 -14.563 1.00 28.61 181 VAL A N 1
ATOM 1312 C CA . VAL A 1 181 ? 27.740 -13.607 -15.732 1.00 28.61 181 VAL A CA 1
ATOM 1313 C C . VAL A 1 181 ? 29.057 -13.174 -16.385 1.00 28.61 181 VAL A C 1
ATOM 1315 O O . VAL A 1 181 ? 29.364 -11.987 -16.456 1.00 28.61 181 VAL A O 1
ATOM 1318 N N . ALA A 1 182 ? 29.874 -14.152 -16.778 1.00 26.34 182 ALA A N 1
ATOM 1319 C CA . ALA A 1 182 ? 31.290 -13.974 -17.096 1.00 26.34 182 ALA A CA 1
ATOM 1320 C C . ALA A 1 182 ? 31.574 -13.393 -18.497 1.00 26.34 182 ALA A C 1
ATOM 1322 O O . ALA A 1 182 ? 30.824 -13.624 -19.442 1.00 26.34 182 ALA A O 1
ATOM 1323 N N . GLY A 1 183 ? 32.725 -12.723 -18.642 1.00 24.00 183 GLY A N 1
ATOM 1324 C CA . GLY A 1 183 ? 33.243 -12.211 -19.916 1.00 24.00 183 GLY A CA 1
ATOM 1325 C C . GLY A 1 183 ? 34.732 -11.849 -19.828 1.00 24.00 183 GLY A C 1
ATOM 1326 O O . GLY A 1 183 ? 35.144 -11.073 -18.977 1.00 24.00 183 GLY A O 1
ATOM 1327 N N . SER A 1 184 ? 35.538 -12.474 -20.681 1.00 25.50 184 SER A N 1
ATOM 1328 C CA . SER A 1 184 ? 37.004 -12.581 -20.639 1.00 25.50 184 SER A CA 1
ATOM 1329 C C . SER A 1 184 ? 37.832 -11.277 -20.754 1.00 25.50 184 SER A C 1
ATOM 1331 O O . SER A 1 184 ? 37.497 -10.388 -21.523 1.00 25.50 184 SER A O 1
ATOM 1333 N N . SER A 1 185 ? 38.990 -11.262 -20.071 1.00 25.94 185 SER A N 1
ATOM 1334 C CA . SER A 1 185 ? 40.299 -10.672 -20.462 1.00 25.94 185 SER A CA 1
ATOM 1335 C C . SER A 1 185 ? 40.393 -9.344 -21.253 1.00 25.94 185 SER A C 1
ATOM 1337 O O . SER A 1 185 ? 40.110 -9.328 -22.445 1.00 25.94 185 SER A O 1
ATOM 1339 N N . CYS A 1 186 ? 41.093 -8.339 -20.701 1.00 23.02 186 CYS A N 1
ATOM 1340 C CA . CYS A 1 186 ? 42.504 -8.008 -21.035 1.00 23.02 186 CYS A CA 1
ATOM 1341 C C . CYS A 1 186 ? 42.991 -6.739 -20.289 1.00 23.02 186 CYS A C 1
ATOM 1343 O O . CYS A 1 186 ? 42.188 -5.968 -19.772 1.00 23.02 186 CYS A O 1
ATOM 1345 N N . ALA A 1 187 ? 44.308 -6.522 -20.199 1.00 24.20 187 ALA A N 1
ATOM 1346 C CA . ALA A 1 187 ? 44.914 -5.401 -19.462 1.00 24.20 187 ALA A CA 1
ATOM 1347 C C . ALA A 1 187 ? 45.239 -4.188 -20.357 1.00 24.20 187 ALA A C 1
ATOM 1349 O O . ALA A 1 187 ? 45.590 -4.396 -21.517 1.00 24.20 187 ALA A O 1
ATOM 1350 N N . SER A 1 188 ? 45.245 -2.960 -19.799 1.00 25.94 188 SER A N 1
ATOM 1351 C CA . SER A 1 188 ? 46.389 -2.007 -19.852 1.00 25.94 188 SER A CA 1
ATOM 1352 C C . SER A 1 188 ? 46.090 -0.606 -19.266 1.00 25.94 188 SER A C 1
ATOM 1354 O O . SER A 1 188 ? 45.136 0.059 -19.640 1.00 25.94 188 SER A O 1
ATOM 1356 N N . SER A 1 189 ? 46.966 -0.193 -18.344 1.00 26.69 189 SER A N 1
ATOM 1357 C CA . SER A 1 189 ? 47.518 1.150 -18.038 1.00 26.69 189 SER A CA 1
ATOM 1358 C C . SER A 1 189 ? 46.945 2.481 -18.610 1.00 26.69 189 SER A C 1
ATOM 1360 O O . SER A 1 189 ? 46.804 2.623 -19.821 1.00 26.69 189 SER A O 1
ATOM 1362 N N . THR A 1 190 ? 46.914 3.516 -17.736 1.00 25.97 190 THR A N 1
ATOM 1363 C CA . THR A 1 190 ? 47.511 4.884 -17.919 1.00 25.97 190 THR A CA 1
ATOM 1364 C C . THR A 1 190 ? 46.608 6.129 -17.692 1.00 25.97 190 THR A C 1
ATOM 1366 O O . THR A 1 190 ? 45.661 6.379 -18.422 1.00 25.97 190 THR A O 1
ATOM 1369 N N . SER A 1 191 ? 47.019 6.936 -16.691 1.00 26.23 191 SER A N 1
ATOM 1370 C CA . SER A 1 191 ? 46.871 8.400 -16.441 1.00 26.23 191 SER A CA 1
ATOM 1371 C C . SER A 1 191 ? 45.535 9.178 -16.521 1.00 26.23 191 SER A C 1
ATOM 1373 O O . SER A 1 191 ? 44.818 9.161 -17.514 1.00 26.23 191 SER A O 1
ATOM 1375 N N . MET A 1 192 ? 45.354 10.056 -15.520 1.00 28.42 192 MET A N 1
ATOM 1376 C CA . MET A 1 192 ? 44.519 11.278 -15.539 1.00 28.42 192 MET A CA 1
ATOM 1377 C C . MET A 1 192 ? 44.941 12.280 -16.635 1.00 28.42 192 MET A C 1
ATOM 1379 O O . MET A 1 192 ? 46.112 12.293 -17.021 1.00 28.42 192 MET A O 1
ATOM 1383 N N . PRO A 1 193 ? 44.057 13.225 -17.013 1.00 33.38 193 PRO A N 1
ATOM 1384 C CA . PRO A 1 193 ? 44.463 14.638 -16.952 1.00 33.38 193 PRO A CA 1
ATOM 1385 C C . PRO A 1 193 ? 43.391 15.616 -16.413 1.00 33.38 193 PRO A C 1
ATOM 1387 O O . PRO A 1 193 ? 42.257 15.255 -16.104 1.00 33.38 193 PRO A O 1
ATOM 1390 N N . THR A 1 194 ? 43.795 16.884 -16.291 1.00 27.69 194 THR A N 1
ATOM 1391 C CA . THR A 1 194 ? 43.162 17.951 -15.493 1.00 27.69 194 THR A CA 1
ATOM 1392 C C . THR A 1 194 ? 42.540 19.061 -16.364 1.00 27.69 194 THR A C 1
ATOM 1394 O O . THR A 1 194 ? 43.101 19.408 -17.394 1.00 27.69 194 THR A O 1
ATOM 1397 N N . VAL A 1 195 ? 41.414 19.635 -15.906 1.00 28.94 195 VAL A N 1
ATOM 1398 C CA . VAL A 1 195 ? 40.820 20.979 -16.179 1.00 28.94 195 VAL A CA 1
ATOM 1399 C C . VAL A 1 195 ? 41.131 21.714 -17.504 1.00 28.94 195 VAL A C 1
ATOM 1401 O O . VAL A 1 195 ? 42.245 22.180 -17.721 1.00 28.94 195 VAL A O 1
ATOM 1404 N N . ALA A 1 196 ? 40.069 22.085 -18.238 1.00 25.86 196 ALA A N 1
ATOM 1405 C CA . ALA A 1 196 ? 39.979 23.377 -18.941 1.00 25.86 196 ALA A CA 1
ATOM 1406 C C . ALA A 1 196 ? 38.511 23.829 -19.123 1.00 25.86 196 ALA A C 1
ATOM 1408 O O . ALA A 1 196 ? 37.641 23.021 -19.435 1.00 25.86 196 ALA A O 1
ATOM 1409 N N . ALA A 1 197 ? 38.232 25.126 -18.947 1.00 28.42 197 ALA A N 1
ATOM 1410 C CA . ALA A 1 197 ? 36.898 25.721 -19.113 1.00 28.42 197 ALA A CA 1
ATOM 1411 C C . ALA A 1 197 ? 36.704 26.354 -20.507 1.00 28.42 197 ALA A C 1
ATOM 1413 O O . ALA A 1 197 ? 37.664 26.835 -21.109 1.00 28.42 197 ALA A O 1
ATOM 1414 N N . ARG A 1 198 ? 35.454 26.451 -20.995 1.00 27.58 198 ARG A N 1
ATOM 1415 C CA . ARG A 1 198 ? 35.094 27.270 -22.173 1.00 27.58 198 ARG A CA 1
ATOM 1416 C 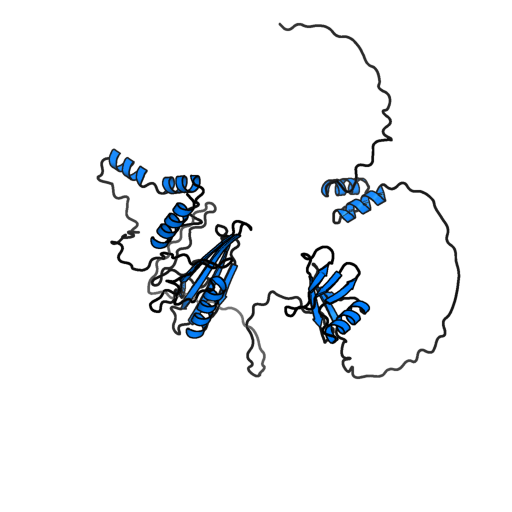C . ARG A 1 198 ? 33.656 27.813 -22.104 1.00 27.58 198 ARG A C 1
ATOM 1418 O O . ARG A 1 198 ? 32.809 27.255 -21.416 1.00 27.58 198 ARG A O 1
ATOM 1425 N N . LYS A 1 199 ? 33.418 28.954 -22.767 1.00 24.23 199 LYS A N 1
ATOM 1426 C CA . LYS A 1 199 ? 32.213 29.801 -22.632 1.00 24.23 199 LYS A CA 1
ATOM 1427 C C . LYS A 1 199 ? 31.045 29.401 -23.554 1.00 24.23 199 LYS A C 1
ATOM 1429 O O . LYS A 1 199 ? 31.258 29.157 -24.733 1.00 24.23 199 LYS A O 1
ATOM 1434 N N . VAL A 1 200 ? 29.839 29.482 -22.981 1.00 26.52 200 VAL A N 1
ATOM 1435 C CA . VAL A 1 200 ? 28.545 29.998 -23.498 1.00 26.52 200 VAL A CA 1
ATOM 1436 C C . VAL A 1 200 ? 28.295 30.054 -25.019 1.00 26.52 200 VAL A C 1
ATOM 1438 O O . VAL A 1 200 ? 28.932 30.823 -25.735 1.00 26.52 200 VAL A O 1
ATOM 1441 N N . SER A 1 201 ? 27.175 29.456 -25.438 1.00 24.48 201 SER A N 1
ATOM 1442 C CA . SER A 1 201 ? 26.270 29.999 -26.468 1.00 24.48 201 SER A CA 1
ATOM 1443 C C . SER A 1 201 ? 24.805 29.694 -26.091 1.00 24.48 201 SER A C 1
ATOM 1445 O O . SER A 1 201 ? 24.546 28.790 -25.297 1.00 24.48 201 SER A O 1
ATOM 1447 N N . VAL A 1 202 ? 23.845 30.495 -26.575 1.00 28.53 202 VAL A N 1
ATOM 1448 C CA . VAL A 1 202 ? 22.425 30.447 -26.164 1.00 28.53 202 VAL A CA 1
ATOM 1449 C C . VAL A 1 202 ? 21.486 30.519 -27.372 1.00 28.53 202 VAL A C 1
ATOM 1451 O O . VAL A 1 202 ? 21.647 31.428 -28.184 1.00 28.53 202 VAL A O 1
ATOM 1454 N N . LYS A 1 203 ? 20.480 29.621 -27.362 1.00 23.88 203 LYS A N 1
ATOM 1455 C CA . LYS A 1 203 ? 19.063 29.626 -27.844 1.00 23.88 203 LYS A CA 1
ATOM 1456 C C . LYS A 1 203 ? 18.744 28.331 -28.628 1.00 23.88 203 LYS A C 1
ATOM 1458 O O . LYS A 1 203 ? 19.630 27.810 -29.284 1.00 23.88 203 LYS A O 1
ATOM 1463 N N . ALA A 1 204 ? 17.537 27.750 -28.591 1.00 23.28 204 ALA A N 1
ATOM 1464 C CA . ALA A 1 204 ? 16.224 28.258 -28.165 1.00 23.28 204 ALA A CA 1
ATOM 1465 C C . ALA A 1 204 ? 15.282 27.144 -27.636 1.00 23.28 204 ALA A C 1
ATOM 1467 O O . ALA A 1 204 ? 15.478 25.978 -27.954 1.00 23.28 204 ALA A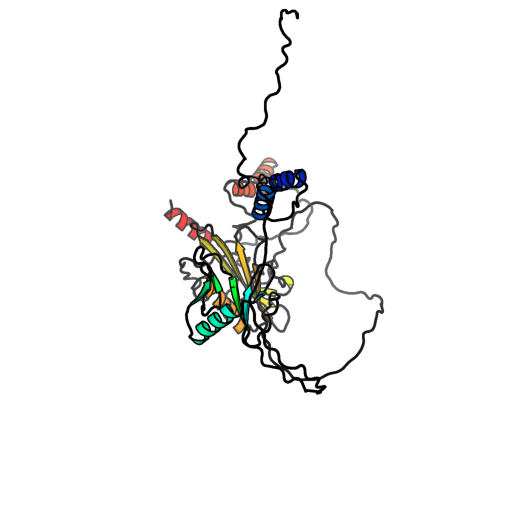 O 1
ATOM 1468 N N . GLY A 1 205 ? 14.219 27.541 -26.914 1.00 25.11 205 GLY A N 1
ATOM 1469 C CA . GLY A 1 205 ? 13.149 26.663 -26.401 1.00 25.11 205 GLY A CA 1
ATOM 1470 C C . GLY A 1 205 ? 13.519 25.930 -25.097 1.00 25.11 205 GLY A C 1
ATOM 1471 O O . GLY A 1 205 ? 14.577 25.330 -25.006 1.00 25.11 205 GLY A O 1
ATOM 1472 N N . GLY A 1 206 ? 12.722 25.942 -24.026 1.00 28.91 206 GLY A N 1
ATOM 1473 C CA . GLY A 1 206 ? 11.426 26.598 -23.839 1.00 28.91 206 GLY A CA 1
ATOM 1474 C C . GLY A 1 206 ? 10.742 26.169 -22.535 1.00 28.91 206 GLY A C 1
ATOM 1475 O O . GLY A 1 206 ? 9.667 25.589 -22.587 1.00 28.91 206 GLY A O 1
ATOM 1476 N N . VAL A 1 207 ? 11.358 26.426 -21.372 1.00 27.23 207 VAL A N 1
ATOM 1477 C CA . VAL A 1 207 ? 10.761 26.159 -20.045 1.00 27.23 207 VAL A CA 1
ATOM 1478 C C . VAL A 1 207 ? 11.050 27.335 -19.111 1.00 27.23 207 VAL A C 1
ATOM 1480 O O . VAL A 1 207 ? 12.193 27.775 -19.002 1.00 27.23 207 VAL A O 1
ATOM 1483 N N . ALA A 1 208 ? 10.021 27.851 -18.436 1.00 28.06 208 ALA A N 1
ATOM 1484 C CA . ALA A 1 208 ? 10.169 28.920 -17.453 1.00 28.06 208 ALA A CA 1
ATOM 1485 C C . ALA A 1 208 ? 10.548 28.349 -16.076 1.00 28.06 208 ALA A C 1
ATOM 1487 O O . ALA A 1 208 ? 9.817 27.535 -15.516 1.00 28.06 208 ALA A O 1
ATOM 1488 N N . GLN A 1 209 ? 11.663 28.814 -15.508 1.00 26.48 209 GLN A N 1
ATOM 1489 C CA . GLN A 1 209 ? 11.977 28.642 -14.088 1.00 26.48 209 GLN A CA 1
ATOM 1490 C C . GLN A 1 209 ? 11.666 29.941 -13.341 1.00 26.48 209 GLN A C 1
ATOM 1492 O O . GLN A 1 209 ? 12.200 30.993 -13.688 1.00 26.48 209 GLN A O 1
ATOM 1497 N N . ALA A 1 210 ? 10.867 29.854 -12.279 1.00 28.33 210 ALA A N 1
ATOM 1498 C CA . ALA A 1 210 ? 10.778 30.894 -11.262 1.00 28.33 210 ALA A CA 1
ATOM 1499 C C . ALA A 1 210 ? 11.520 30.412 -10.009 1.00 28.33 210 ALA A C 1
ATOM 1501 O O . ALA A 1 210 ? 11.254 29.321 -9.507 1.00 28.33 210 ALA A O 1
ATOM 1502 N N . ARG A 1 211 ? 12.457 31.222 -9.509 1.00 26.95 211 ARG A N 1
ATOM 1503 C CA . ARG A 1 211 ? 13.033 31.053 -8.170 1.00 26.95 211 ARG A CA 1
ATOM 1504 C C . ARG A 1 211 ? 12.229 31.898 -7.194 1.00 26.95 211 ARG A C 1
ATOM 1506 O O . ARG A 1 211 ? 11.885 33.030 -7.524 1.00 26.95 211 ARG A O 1
ATOM 1513 N N . PHE A 1 212 ? 12.002 31.382 -5.993 1.00 26.91 212 PHE A N 1
ATOM 1514 C CA . PHE A 1 212 ? 11.524 32.181 -4.873 1.00 26.91 212 PHE A CA 1
ATOM 1515 C C . PHE A 1 212 ? 12.368 31.853 -3.645 1.00 26.91 212 PHE A C 1
ATOM 1517 O O . PHE A 1 212 ? 12.351 30.723 -3.162 1.00 26.91 212 PHE A O 1
ATOM 1524 N N . ASP A 1 213 ? 13.122 32.838 -3.165 1.00 29.89 213 ASP A N 1
ATOM 1525 C CA . ASP A 1 213 ? 13.762 32.781 -1.855 1.00 29.89 213 ASP A CA 1
ATOM 1526 C C . ASP A 1 213 ? 12.755 33.279 -0.818 1.00 29.89 213 ASP A C 1
ATOM 1528 O O . ASP A 1 213 ? 12.284 34.414 -0.885 1.00 29.89 213 ASP A O 1
ATOM 1532 N N . THR A 1 214 ? 12.406 32.441 0.156 1.00 30.12 214 THR A N 1
ATOM 1533 C CA . THR A 1 214 ? 11.764 32.888 1.397 1.00 30.12 214 THR A CA 1
ATOM 1534 C C . THR A 1 214 ? 12.125 31.939 2.528 1.00 30.12 214 THR A C 1
ATOM 1536 O O . THR A 1 214 ? 11.776 30.760 2.546 1.00 30.12 214 THR A O 1
ATOM 1539 N N . THR A 1 215 ? 12.828 32.488 3.507 1.00 35.22 215 THR A N 1
ATOM 1540 C CA . THR A 1 215 ? 13.234 31.822 4.736 1.00 35.22 215 THR A CA 1
ATOM 1541 C C . THR A 1 215 ? 12.074 31.752 5.731 1.00 35.22 215 THR A C 1
ATOM 1543 O O . THR A 1 215 ? 11.846 32.697 6.484 1.00 35.22 215 THR A O 1
ATOM 1546 N N . LYS A 1 216 ? 11.368 30.612 5.807 1.00 29.67 216 LYS A N 1
ATOM 1547 C CA . LYS A 1 216 ? 10.637 30.213 7.029 1.00 29.67 216 LYS A CA 1
ATOM 1548 C C . LYS A 1 216 ? 10.311 28.713 7.102 1.00 29.67 216 LYS A C 1
ATOM 1550 O O . LYS A 1 216 ? 9.591 28.172 6.277 1.00 29.67 216 LYS A O 1
ATOM 1555 N N . SER A 1 217 ? 10.861 28.076 8.137 1.00 30.03 217 SER A N 1
ATOM 1556 C CA . SER A 1 217 ? 10.336 26.908 8.869 1.00 30.03 217 SER A CA 1
ATOM 1557 C C . SER A 1 217 ? 9.425 25.892 8.144 1.00 30.03 217 SER A C 1
ATOM 1559 O O . SER A 1 217 ? 8.205 25.960 8.240 1.00 30.03 217 SER A O 1
ATOM 1561 N N . GLY A 1 218 ? 10.028 24.809 7.648 1.00 38.31 218 GLY A N 1
ATOM 1562 C CA . GLY A 1 218 ? 9.679 23.481 8.173 1.00 38.31 218 GLY A CA 1
ATOM 1563 C C . GLY A 1 218 ? 8.308 22.866 7.859 1.00 38.31 218 GLY A C 1
ATOM 1564 O O . GLY A 1 218 ? 7.819 22.110 8.693 1.00 38.31 218 GLY A O 1
ATOM 1565 N N . GLN A 1 219 ? 7.730 23.079 6.676 1.00 32.09 219 GLN A N 1
ATOM 1566 C CA . GLN A 1 219 ? 6.685 22.192 6.141 1.00 32.09 219 GLN A CA 1
ATOM 1567 C C . GLN A 1 219 ? 7.160 21.554 4.832 1.00 32.09 219 GLN A C 1
ATOM 1569 O O . GLN A 1 219 ? 7.622 22.245 3.925 1.00 32.09 219 GLN A O 1
ATOM 1574 N N . LYS A 1 220 ? 7.066 20.222 4.726 1.00 33.56 220 LYS A N 1
ATOM 1575 C CA . LYS A 1 220 ? 7.259 19.532 3.446 1.00 33.56 220 LYS A CA 1
ATOM 1576 C C . LYS A 1 220 ? 5.982 19.695 2.630 1.00 33.56 220 LYS A C 1
ATOM 1578 O O . LYS A 1 220 ? 4.954 19.138 2.998 1.00 33.56 220 LYS A O 1
ATOM 1583 N N . SER A 1 221 ? 6.061 20.416 1.516 1.00 34.12 221 SER A N 1
ATOM 1584 C CA . SER A 1 221 ? 5.021 20.380 0.489 1.00 34.12 221 SER A CA 1
ATOM 1585 C C . SER A 1 221 ? 4.789 18.936 0.042 1.00 34.12 221 SER A C 1
ATOM 1587 O O . SER A 1 221 ? 5.761 18.213 -0.203 1.00 34.12 221 SER A O 1
ATOM 1589 N N . GLN A 1 222 ? 3.524 18.531 -0.093 1.00 39.12 222 GLN A N 1
ATOM 1590 C CA . GLN A 1 222 ? 3.178 17.237 -0.681 1.00 39.12 222 GLN A CA 1
ATOM 1591 C C . GLN A 1 222 ? 3.856 17.097 -2.052 1.00 39.12 222 GLN A C 1
ATOM 1593 O O . GLN A 1 222 ? 3.895 18.052 -2.832 1.00 39.12 222 GLN A O 1
ATOM 1598 N N . GLY A 1 223 ? 4.425 15.919 -2.324 1.00 41.50 223 GLY A N 1
ATOM 1599 C CA . GLY A 1 223 ? 5.096 15.643 -3.593 1.00 41.50 223 GLY A CA 1
ATOM 1600 C C . GLY A 1 223 ? 4.149 15.885 -4.768 1.00 41.50 223 GLY A C 1
ATOM 1601 O O . GLY A 1 223 ? 2.988 15.469 -4.729 1.00 41.50 223 GLY A O 1
ATOM 1602 N N . LYS A 1 224 ? 4.638 16.579 -5.800 1.00 41.84 224 LYS A N 1
ATOM 1603 C CA . LYS A 1 224 ? 3.887 16.895 -7.019 1.00 41.84 224 LYS A CA 1
ATOM 1604 C C . LYS A 1 224 ? 3.688 15.615 -7.841 1.00 41.84 224 LYS A C 1
ATOM 1606 O O . LYS A 1 224 ? 4.413 15.389 -8.799 1.00 41.84 224 LYS A O 1
ATOM 1611 N N . MET A 1 225 ? 2.692 14.827 -7.445 1.00 50.44 225 MET A N 1
ATOM 1612 C CA . MET A 1 225 ? 2.347 13.522 -8.009 1.00 50.44 225 MET A CA 1
ATOM 1613 C C . MET A 1 225 ? 2.236 13.580 -9.541 1.00 50.44 225 MET A C 1
ATOM 1615 O O . MET A 1 225 ? 1.297 14.172 -10.083 1.00 50.44 225 MET A O 1
ATOM 1619 N N . VAL A 1 226 ? 3.199 12.977 -10.239 1.00 54.53 226 VAL A N 1
ATOM 1620 C CA . VAL A 1 226 ? 3.252 12.963 -11.706 1.00 54.53 226 VAL A CA 1
ATOM 1621 C C . VAL A 1 226 ? 2.273 11.916 -12.248 1.00 54.53 226 VAL A C 1
ATOM 1623 O O . VAL A 1 226 ? 2.534 10.713 -12.247 1.00 54.53 226 VAL A O 1
ATOM 1626 N N . VAL A 1 227 ? 1.116 12.382 -12.728 1.00 58.94 227 VAL A N 1
ATOM 1627 C CA . VAL A 1 227 ? 0.133 11.541 -13.427 1.00 58.94 227 VAL A CA 1
ATOM 1628 C C . VAL A 1 227 ? 0.480 11.500 -14.917 1.00 58.94 227 VAL A C 1
ATOM 1630 O O . VAL A 1 227 ? 0.180 12.431 -15.665 1.00 58.94 227 VAL A O 1
ATOM 1633 N N . LYS A 1 228 ? 1.110 10.408 -15.352 1.00 60.06 228 LYS A N 1
ATOM 1634 C CA . LYS A 1 228 ? 1.272 10.040 -16.764 1.00 60.06 228 LYS A CA 1
ATOM 1635 C C . LYS A 1 228 ? 0.483 8.749 -16.993 1.00 60.06 228 LYS A C 1
ATOM 1637 O O . LYS A 1 228 ? 0.869 7.704 -16.483 1.00 60.06 228 LYS A O 1
ATOM 1642 N N . GLY A 1 229 ? -0.636 8.821 -17.714 1.00 63.16 229 GLY A N 1
ATOM 1643 C CA . GLY A 1 229 ? -1.539 7.679 -17.927 1.00 63.16 229 GLY A CA 1
ATOM 1644 C C . GLY A 1 229 ? -2.681 7.586 -16.905 1.00 63.16 229 GLY A C 1
ATOM 1645 O O . GLY A 1 229 ? -3.047 8.583 -16.289 1.00 63.16 229 GLY A O 1
ATOM 1646 N N . ARG A 1 230 ? -3.280 6.393 -16.750 1.00 68.00 230 ARG A N 1
ATOM 1647 C CA . ARG A 1 230 ? -4.489 6.170 -15.919 1.00 68.00 230 ARG A CA 1
ATOM 1648 C C . ARG A 1 230 ? -4.232 6.064 -14.406 1.00 68.00 230 ARG A C 1
ATOM 1650 O O . ARG A 1 230 ? -5.187 5.946 -13.641 1.00 68.00 230 ARG A O 1
ATOM 1657 N N . ALA A 1 231 ? -2.974 6.087 -13.970 1.00 77.88 231 ALA A N 1
ATOM 1658 C CA . ALA A 1 231 ? -2.595 6.167 -12.562 1.00 77.88 231 ALA A CA 1
ATOM 1659 C C . ALA A 1 231 ? -1.244 6.870 -12.402 1.00 77.88 231 ALA A C 1
ATOM 1661 O O . ALA A 1 231 ? -0.385 6.805 -13.280 1.00 77.88 231 ALA A O 1
ATOM 1662 N N . ALA A 1 232 ? -1.049 7.518 -11.256 1.00 84.06 232 ALA A N 1
ATOM 1663 C CA . ALA A 1 232 ? 0.224 8.134 -10.910 1.00 84.06 232 ALA A CA 1
ATOM 1664 C C . ALA A 1 232 ? 1.269 7.133 -10.413 1.00 84.06 232 ALA A C 1
ATOM 1666 O O . ALA A 1 232 ? 0.961 6.187 -9.678 1.00 84.06 232 ALA A O 1
ATOM 1667 N N . VAL A 1 233 ? 2.528 7.432 -10.727 1.00 86.56 233 VAL A N 1
ATOM 1668 C CA . VAL A 1 233 ? 3.680 6.801 -10.080 1.00 86.56 233 VAL A CA 1
ATOM 1669 C C . VAL A 1 233 ? 3.743 7.257 -8.617 1.00 86.56 233 VAL A C 1
ATOM 1671 O O . VAL A 1 233 ? 3.392 8.390 -8.288 1.00 86.56 233 VAL A O 1
ATOM 1674 N N . ASP A 1 234 ? 4.151 6.368 -7.712 1.00 87.00 234 ASP A N 1
ATOM 1675 C CA . ASP A 1 234 ? 4.366 6.708 -6.303 1.00 87.00 234 ASP A CA 1
ATOM 1676 C C . ASP A 1 234 ? 5.465 7.787 -6.143 1.00 87.00 234 ASP A C 1
ATOM 1678 O O . ASP A 1 234 ? 6.601 7.523 -6.545 1.00 87.00 234 ASP A O 1
ATOM 1682 N N . PRO A 1 235 ? 5.205 8.938 -5.483 1.00 84.81 235 PRO A N 1
ATOM 1683 C CA . PRO A 1 235 ? 6.192 10.017 -5.312 1.00 84.81 235 PRO A CA 1
ATOM 1684 C C . PRO A 1 235 ? 7.445 9.659 -4.496 1.00 84.81 235 PRO A C 1
ATOM 1686 O O . PRO A 1 235 ? 8.368 10.458 -4.357 1.00 84.81 235 PRO A O 1
ATOM 1689 N N . SER A 1 236 ? 7.487 8.466 -3.895 1.00 86.12 236 SER A N 1
ATOM 1690 C CA . SER A 1 236 ? 8.704 7.921 -3.273 1.00 86.12 236 SER A CA 1
ATOM 1691 C C . SER A 1 236 ? 9.603 7.149 -4.251 1.00 86.12 236 SER A C 1
ATOM 1693 O O . SER A 1 236 ? 10.670 6.680 -3.845 1.00 86.12 236 SER A O 1
ATOM 1695 N N . CYS A 1 237 ? 9.190 6.976 -5.511 1.00 87.38 237 CYS A N 1
ATOM 1696 C CA . CYS A 1 237 ? 9.951 6.271 -6.535 1.00 87.38 237 CYS A CA 1
ATOM 1697 C C . CYS A 1 237 ? 11.053 7.176 -7.124 1.00 87.38 237 CYS A C 1
ATOM 1699 O O . CYS A 1 237 ? 10.738 8.228 -7.677 1.00 87.38 237 CYS A O 1
ATOM 1701 N N . PRO A 1 238 ? 12.338 6.762 -7.126 1.00 88.31 238 PRO A N 1
ATOM 1702 C CA . PRO A 1 238 ? 13.434 7.555 -7.702 1.00 88.31 238 PRO A CA 1
ATOM 1703 C C . PRO A 1 238 ? 13.340 7.835 -9.212 1.00 88.31 238 PRO A C 1
ATOM 1705 O O . PRO A 1 238 ? 14.196 8.534 -9.744 1.00 88.31 238 PRO A O 1
ATOM 1708 N N . LYS A 1 239 ? 12.357 7.246 -9.906 1.00 84.50 239 LYS A N 1
ATOM 1709 C CA . LYS A 1 239 ? 12.114 7.373 -11.350 1.00 84.50 239 LYS A CA 1
ATOM 1710 C C . LYS A 1 239 ? 10.730 7.955 -11.685 1.00 84.50 239 LYS A C 1
ATOM 1712 O O . LYS A 1 239 ? 10.264 7.778 -12.804 1.00 84.50 239 LYS A O 1
ATOM 1717 N N . GLU A 1 240 ? 10.079 8.647 -10.743 1.00 83.69 240 GLU A N 1
ATOM 1718 C CA . GLU A 1 240 ? 8.767 9.294 -10.959 1.00 83.69 240 GLU A CA 1
ATOM 1719 C C . GLU A 1 240 ? 8.726 10.165 -12.231 1.00 83.69 240 GLU A C 1
ATOM 1721 O O . GLU A 1 240 ? 7.763 10.100 -12.990 1.00 83.69 240 GLU A O 1
ATOM 1726 N N . GLU A 1 241 ? 9.774 10.949 -12.505 1.00 83.62 241 GLU A N 1
ATOM 1727 C CA . GLU A 1 241 ? 9.786 11.863 -13.657 1.00 83.62 241 GLU A CA 1
ATOM 1728 C C . GLU A 1 241 ? 10.053 11.173 -15.009 1.00 83.62 241 GLU A C 1
ATOM 1730 O O . GLU A 1 241 ? 9.651 11.713 -16.039 1.00 83.62 241 GLU A O 1
ATOM 1735 N N . ASP A 1 242 ? 10.664 9.982 -15.024 1.00 86.25 242 ASP A N 1
ATOM 1736 C CA . ASP A 1 242 ? 11.102 9.265 -16.240 1.00 86.25 242 ASP A CA 1
ATOM 1737 C C . ASP A 1 242 ? 10.149 8.136 -16.673 1.00 86.25 242 ASP A C 1
ATOM 1739 O O . ASP A 1 242 ? 10.349 7.515 -17.722 1.00 86.25 242 ASP A O 1
ATOM 1743 N N . CYS A 1 243 ? 9.182 7.781 -15.827 1.00 87.44 243 CYS A N 1
ATOM 1744 C CA . CYS A 1 243 ? 8.356 6.587 -15.981 1.00 87.44 243 CYS A CA 1
ATOM 1745 C C . CYS A 1 243 ? 6.863 6.895 -15.824 1.00 87.44 243 CYS A C 1
ATOM 1747 O O . CYS A 1 243 ? 6.469 7.892 -15.219 1.00 87.44 243 CYS A O 1
ATOM 1749 N N . HIS A 1 244 ? 6.036 5.978 -16.313 1.00 89.25 244 HIS A N 1
ATOM 1750 C CA . HIS A 1 244 ? 4.597 5.935 -16.086 1.00 89.25 244 HIS A CA 1
ATOM 1751 C C . HIS A 1 244 ? 4.179 4.557 -15.550 1.00 89.25 244 HIS A C 1
ATOM 1753 O O . HIS A 1 244 ? 4.950 3.596 -15.602 1.00 89.25 244 HIS A O 1
ATOM 1759 N N . VAL A 1 245 ? 2.969 4.450 -14.990 1.00 90.00 245 VAL A N 1
ATOM 1760 C CA . VAL A 1 245 ? 2.423 3.151 -14.560 1.00 90.00 245 VAL A CA 1
ATOM 1761 C C . VAL A 1 245 ? 1.969 2.376 -15.793 1.00 90.00 245 VAL A C 1
ATOM 1763 O O . VAL A 1 245 ? 1.184 2.890 -16.588 1.00 90.00 245 VAL A O 1
ATOM 1766 N N . PHE A 1 246 ? 2.447 1.142 -15.932 1.00 90.06 246 PHE A N 1
ATOM 1767 C CA . PHE A 1 246 ? 2.136 0.280 -17.067 1.00 90.06 246 PHE A CA 1
ATOM 1768 C C . PHE A 1 246 ? 0.652 -0.106 -17.116 1.00 90.06 246 PHE A C 1
ATOM 1770 O O . PHE A 1 246 ? 0.013 -0.380 -16.089 1.00 90.06 246 PHE A O 1
ATOM 1777 N N . ASP A 1 247 ? 0.123 -0.168 -18.336 1.00 86.88 247 ASP A N 1
ATOM 1778 C CA . ASP A 1 247 ? -1.291 -0.369 -18.607 1.00 86.88 247 ASP A CA 1
ATOM 1779 C C . ASP A 1 247 ? -1.504 -1.156 -19.910 1.00 86.88 247 ASP A C 1
ATOM 1781 O O . ASP A 1 247 ? -1.186 -0.692 -21.001 1.00 86.88 247 ASP A O 1
ATOM 1785 N N . ASP A 1 248 ? -2.073 -2.354 -19.788 1.00 82.94 248 ASP A N 1
ATOM 1786 C CA . ASP A 1 248 ? -2.410 -3.266 -20.889 1.00 82.94 248 ASP A CA 1
ATOM 1787 C C . ASP A 1 248 ? -3.929 -3.398 -21.104 1.00 82.94 248 ASP A C 1
ATOM 1789 O O . ASP A 1 248 ? -4.417 -4.407 -21.614 1.00 82.94 248 ASP A O 1
ATOM 1793 N N . GLY A 1 249 ? -4.689 -2.397 -20.654 1.00 76.50 249 GLY A N 1
ATOM 1794 C CA . GLY A 1 249 ? -6.131 -2.489 -20.434 1.00 76.50 249 GLY A CA 1
ATOM 1795 C C . GLY A 1 249 ? -6.453 -2.597 -18.943 1.00 76.50 249 GLY A C 1
ATOM 1796 O O . GLY A 1 249 ? -7.468 -2.047 -18.504 1.00 76.50 249 GLY A O 1
ATOM 1797 N N . ALA A 1 250 ? -5.550 -3.181 -18.148 1.00 80.44 250 ALA A N 1
ATOM 1798 C CA . ALA A 1 250 ? -5.564 -3.142 -16.696 1.00 80.44 250 ALA A CA 1
ATOM 1799 C C . ALA A 1 250 ? -4.364 -2.346 -16.152 1.00 80.44 250 ALA A C 1
ATOM 1801 O O . ALA A 1 250 ? -3.207 -2.725 -16.321 1.00 80.44 250 ALA A O 1
ATOM 1802 N N . VAL A 1 251 ? -4.641 -1.296 -15.373 1.00 87.50 251 VAL A N 1
ATOM 1803 C CA . VAL A 1 251 ? -3.597 -0.584 -14.620 1.00 87.50 251 VAL A CA 1
ATOM 1804 C C . VAL A 1 251 ? -2.895 -1.556 -13.665 1.00 87.50 251 VAL A C 1
ATOM 1806 O O . VAL A 1 251 ? -3.554 -2.211 -12.845 1.00 87.50 251 VAL A O 1
ATOM 1809 N N . HIS A 1 252 ? -1.566 -1.633 -13.763 1.00 90.12 252 HIS A N 1
ATOM 1810 C CA . HIS A 1 252 ? -0.705 -2.454 -12.907 1.00 90.12 252 HIS A CA 1
ATOM 1811 C C . HIS A 1 252 ? -0.253 -1.695 -11.640 1.00 90.12 252 HIS A C 1
ATOM 1813 O O . HIS A 1 252 ? 0.936 -1.574 -11.343 1.00 90.12 252 HIS A O 1
ATOM 1819 N N . ASP A 1 253 ? -1.236 -1.204 -10.875 1.00 90.88 253 ASP A N 1
ATOM 1820 C CA . ASP A 1 253 ? -1.091 -0.635 -9.526 1.00 90.88 253 ASP A CA 1
ATOM 1821 C C . ASP A 1 253 ? -1.912 -1.457 -8.525 1.00 90.88 253 ASP A C 1
ATOM 1823 O O . ASP A 1 253 ? -3.083 -1.760 -8.763 1.00 90.88 253 ASP A O 1
ATOM 1827 N N . ALA A 1 254 ? -1.311 -1.808 -7.391 1.00 91.94 254 ALA A N 1
ATOM 1828 C CA . ALA A 1 254 ? -1.986 -2.486 -6.293 1.00 91.94 254 ALA A CA 1
ATOM 1829 C C . ALA A 1 254 ? -1.636 -1.824 -4.957 1.00 91.94 254 ALA A C 1
ATOM 1831 O O . ALA A 1 254 ? -0.476 -1.811 -4.540 1.00 91.94 254 ALA A O 1
ATOM 1832 N N . TYR A 1 255 ? -2.658 -1.337 -4.249 1.00 91.56 255 TYR A N 1
ATOM 1833 C CA . TYR A 1 255 ? -2.539 -0.903 -2.860 1.00 91.56 255 TYR A CA 1
ATOM 1834 C C . TYR A 1 255 ? -3.149 -1.951 -1.941 1.00 91.56 255 TYR A C 1
ATOM 1836 O O . TYR A 1 255 ? -4.339 -2.255 -2.007 1.00 91.56 255 TYR A O 1
ATOM 1844 N N . LEU A 1 256 ? -2.314 -2.522 -1.088 1.00 93.50 256 LEU A N 1
ATOM 1845 C CA . LEU A 1 256 ? -2.664 -3.629 -0.220 1.00 93.50 256 LEU A CA 1
ATOM 1846 C C . LEU A 1 256 ? -2.577 -3.175 1.238 1.00 93.50 256 LEU A C 1
ATOM 1848 O O . LEU A 1 256 ? -1.605 -2.524 1.619 1.00 93.50 256 LEU A O 1
ATOM 1852 N N . ASN A 1 257 ? -3.540 -3.567 2.070 1.00 92.81 257 ASN A N 1
ATOM 1853 C CA . ASN A 1 257 ? -3.504 -3.321 3.513 1.00 92.81 257 ASN A CA 1
ATOM 1854 C C . ASN A 1 257 ? -3.657 -4.627 4.303 1.00 92.81 257 ASN A C 1
ATOM 1856 O O . ASN A 1 257 ? -4.387 -5.532 3.901 1.00 92.81 257 ASN A O 1
ATOM 1860 N N . GLN A 1 258 ? -2.973 -4.718 5.436 1.00 92.81 258 GLN A N 1
ATOM 1861 C CA . GLN A 1 258 ? -3.089 -5.795 6.405 1.00 92.81 258 GLN A CA 1
ATOM 1862 C C . GLN A 1 258 ? -3.238 -5.201 7.805 1.00 92.81 258 GLN A C 1
ATOM 1864 O O . GLN A 1 258 ? -2.299 -4.603 8.340 1.00 92.81 258 GLN A O 1
ATOM 1869 N N . THR A 1 259 ? -4.389 -5.469 8.420 1.00 90.38 259 THR A N 1
ATOM 1870 C CA . THR A 1 259 ? -4.679 -5.112 9.809 1.00 90.38 259 THR A CA 1
ATOM 1871 C C . THR A 1 259 ? -4.872 -6.376 10.640 1.00 90.38 259 THR A C 1
ATOM 1873 O O . THR A 1 259 ? -5.620 -7.270 10.255 1.00 90.38 259 THR A O 1
ATOM 1876 N N . ASP A 1 260 ? -4.208 -6.441 11.788 1.00 90.38 260 ASP A N 1
ATOM 1877 C CA . ASP A 1 260 ? -4.415 -7.446 12.828 1.00 90.38 260 ASP A CA 1
ATOM 1878 C C . ASP A 1 260 ? -4.439 -6.733 14.185 1.00 90.38 260 ASP A C 1
ATOM 1880 O O . ASP A 1 260 ? -3.423 -6.206 14.654 1.00 90.38 260 ASP A O 1
ATOM 1884 N N . ILE A 1 261 ? -5.628 -6.708 14.789 1.00 88.62 261 ILE A N 1
ATOM 1885 C CA . ILE A 1 261 ? -5.912 -6.045 16.065 1.00 88.62 261 ILE A CA 1
ATOM 1886 C C . ILE A 1 261 ? -5.162 -6.749 17.203 1.00 88.62 261 ILE A C 1
ATOM 1888 O O . ILE A 1 261 ? -4.566 -6.078 18.044 1.00 88.62 261 ILE A O 1
ATOM 1892 N N . SER A 1 262 ? -5.113 -8.087 17.187 1.00 89.75 262 SER A N 1
ATOM 1893 C CA . SER A 1 262 ? -4.540 -8.900 18.270 1.00 89.75 262 SER A CA 1
ATOM 1894 C C . SER A 1 262 ? -3.046 -8.650 18.484 1.00 89.75 262 SER A C 1
ATOM 1896 O O . SER A 1 262 ? -2.552 -8.739 19.605 1.00 89.75 262 SER A O 1
ATOM 1898 N N . THR A 1 263 ? -2.324 -8.281 17.421 1.00 88.38 263 THR A N 1
ATOM 1899 C CA . THR A 1 263 ? -0.883 -7.990 17.474 1.00 88.38 263 THR A CA 1
ATOM 1900 C C . THR A 1 263 ? -0.525 -6.543 17.110 1.00 88.38 263 THR A C 1
ATOM 1902 O O . THR A 1 263 ? 0.641 -6.250 16.841 1.00 88.38 263 THR A O 1
ATOM 1905 N N . ASN A 1 264 ? -1.512 -5.636 17.094 1.00 88.62 264 ASN A N 1
ATOM 1906 C CA . ASN A 1 264 ? -1.375 -4.211 16.748 1.00 88.62 264 ASN A CA 1
ATOM 1907 C C . ASN A 1 264 ? -0.575 -3.959 15.445 1.00 88.62 264 ASN A C 1
ATOM 1909 O O . ASN A 1 264 ? 0.289 -3.076 15.349 1.00 88.62 264 ASN A O 1
ATOM 1913 N N . LYS A 1 265 ? -0.840 -4.760 14.408 1.00 88.19 265 LYS A N 1
ATOM 1914 C CA . LYS A 1 265 ? -0.233 -4.591 13.081 1.00 88.19 265 LYS A CA 1
ATOM 1915 C C . LYS A 1 265 ? -1.219 -3.850 12.187 1.00 88.19 265 LYS A C 1
ATOM 1917 O O . LYS A 1 265 ? -2.311 -4.345 11.952 1.00 88.19 265 LYS A O 1
ATOM 1922 N N . ASN A 1 266 ? -0.810 -2.704 11.654 1.00 90.19 266 ASN A N 1
ATOM 1923 C CA . ASN A 1 266 ? -1.502 -2.008 10.570 1.00 90.19 266 ASN A CA 1
ATOM 1924 C C . ASN A 1 266 ? -0.452 -1.664 9.506 1.00 90.19 266 ASN A C 1
ATOM 1926 O O . ASN A 1 266 ? 0.445 -0.856 9.767 1.00 90.19 266 ASN A O 1
ATOM 1930 N N . LYS A 1 267 ? -0.467 -2.370 8.373 1.00 91.81 267 LYS A N 1
ATOM 1931 C CA . LYS A 1 267 ? 0.637 -2.397 7.403 1.00 91.81 267 LYS A CA 1
ATOM 1932 C C . LYS A 1 267 ? 0.131 -2.256 5.979 1.00 91.81 267 LYS A C 1
ATOM 1934 O O . LYS A 1 267 ? -0.658 -3.082 5.530 1.00 91.81 267 LYS A O 1
ATOM 1939 N N . TYR A 1 268 ? 0.698 -1.313 5.235 1.00 92.50 268 TYR A N 1
ATOM 1940 C CA . TYR A 1 268 ? 0.445 -1.194 3.802 1.00 92.50 268 TYR A CA 1
ATOM 1941 C C . TYR A 1 268 ? 1.557 -1.837 2.965 1.00 92.50 268 TYR A C 1
ATOM 1943 O O . TYR A 1 268 ? 2.708 -1.954 3.402 1.00 92.50 268 TYR A O 1
ATOM 1951 N N . TYR A 1 269 ? 1.208 -2.224 1.741 1.00 94.12 269 TYR A N 1
ATOM 1952 C CA . TYR A 1 269 ? 2.128 -2.655 0.694 1.00 94.12 269 TYR A CA 1
ATOM 1953 C C . TYR A 1 269 ? 1.634 -2.100 -0.649 1.00 94.12 269 TYR A C 1
ATOM 1955 O O . TYR A 1 269 ? 0.507 -2.368 -1.052 1.00 94.12 269 TYR A O 1
ATOM 1963 N N . ILE A 1 270 ? 2.463 -1.317 -1.330 1.00 93.31 270 ILE A N 1
ATOM 1964 C CA . ILE A 1 270 ? 2.227 -0.792 -2.678 1.00 93.31 270 ILE A CA 1
ATOM 1965 C C . ILE A 1 270 ? 3.051 -1.633 -3.649 1.00 93.31 270 ILE A C 1
ATOM 1967 O O . ILE A 1 270 ? 4.230 -1.880 -3.383 1.00 93.31 270 ILE A O 1
ATOM 1971 N N . ILE A 1 271 ? 2.439 -2.050 -4.756 1.00 94.94 271 ILE A N 1
ATOM 1972 C CA . ILE A 1 271 ? 3.105 -2.691 -5.894 1.00 94.94 271 ILE A CA 1
ATOM 1973 C C . ILE A 1 271 ? 2.729 -1.902 -7.146 1.00 94.94 271 ILE A C 1
ATOM 1975 O O . ILE A 1 271 ? 1.544 -1.716 -7.410 1.00 94.94 271 ILE A O 1
ATOM 1979 N N . GLN A 1 272 ? 3.720 -1.458 -7.915 1.00 94.19 272 GLN A N 1
ATOM 1980 C CA . GLN A 1 272 ? 3.525 -0.790 -9.202 1.00 94.19 272 GLN A CA 1
ATOM 1981 C C . GLN A 1 272 ? 4.447 -1.406 -10.250 1.00 94.19 272 GLN A C 1
ATOM 1983 O O . GLN A 1 272 ? 5.635 -1.605 -9.987 1.00 94.19 272 GLN A O 1
ATOM 1988 N N . LEU A 1 273 ? 3.912 -1.693 -11.435 1.00 94.69 273 LEU A N 1
ATOM 1989 C CA . LEU A 1 273 ? 4.719 -1.963 -12.622 1.00 94.69 273 LEU A CA 1
ATOM 1990 C C . LEU A 1 273 ? 4.862 -0.656 -13.400 1.00 94.69 273 LEU A C 1
ATOM 1992 O O . LEU A 1 273 ? 3.870 0.008 -13.693 1.00 94.69 273 LEU A O 1
ATOM 1996 N N . LEU A 1 274 ? 6.102 -0.270 -13.677 1.00 94.19 274 LEU A N 1
ATOM 1997 C CA . LEU A 1 274 ? 6.461 0.994 -14.302 1.00 94.19 274 LEU A CA 1
ATOM 1998 C C . LEU A 1 274 ? 7.114 0.733 -15.658 1.00 94.19 274 LEU A C 1
ATOM 2000 O O . LEU A 1 274 ? 7.954 -0.162 -15.774 1.00 94.19 274 LEU A O 1
ATOM 2004 N N . GLU A 1 275 ? 6.765 1.542 -16.649 1.00 92.50 275 GLU A N 1
ATOM 2005 C CA . GLU A 1 275 ? 7.413 1.597 -17.960 1.00 92.50 275 GLU A CA 1
ATOM 2006 C C . GLU A 1 275 ? 8.123 2.949 -18.118 1.00 92.50 275 GLU A C 1
ATOM 2008 O O . GLU A 1 275 ? 7.662 3.971 -17.609 1.00 92.50 275 GLU A O 1
ATOM 2013 N N . THR A 1 276 ? 9.283 2.952 -18.773 1.00 91.88 276 THR A N 1
ATOM 2014 C CA . THR A 1 276 ? 10.084 4.167 -19.000 1.00 91.88 276 THR A CA 1
ATOM 2015 C C . THR A 1 276 ? 9.631 4.876 -20.273 1.00 91.88 276 THR A C 1
ATOM 2017 O O . THR A 1 276 ? 9.511 4.234 -21.310 1.00 91.88 276 THR A O 1
ATOM 2020 N N . ASP A 1 277 ? 9.486 6.202 -20.236 1.00 88.06 277 ASP A N 1
ATOM 2021 C CA . ASP A 1 277 ? 9.064 7.009 -21.398 1.00 88.06 277 ASP A CA 1
ATOM 2022 C C . ASP A 1 277 ? 10.115 7.053 -22.531 1.00 88.06 277 ASP A C 1
ATOM 2024 O O . ASP A 1 277 ? 9.831 7.459 -23.657 1.00 88.06 277 ASP A O 1
ATOM 2028 N N . SER A 1 278 ? 11.361 6.677 -22.226 1.00 84.81 278 SER A N 1
ATOM 2029 C CA . SER A 1 278 ? 12.476 6.635 -23.176 1.00 84.81 278 SER A CA 1
ATOM 2030 C C . SER A 1 278 ? 12.498 5.326 -23.966 1.00 84.81 278 SER A C 1
ATOM 2032 O O . SER A 1 278 ? 12.401 4.247 -23.388 1.00 84.81 278 SER A O 1
ATOM 2034 N N . ALA A 1 279 ? 12.744 5.409 -25.275 1.00 82.69 279 ALA A N 1
ATOM 2035 C CA . ALA A 1 279 ? 13.056 4.241 -26.095 1.00 82.69 279 ALA A CA 1
ATOM 2036 C C . ALA A 1 279 ? 14.548 3.846 -25.955 1.00 82.69 279 ALA A C 1
ATOM 2038 O O . ALA A 1 279 ? 15.406 4.729 -26.037 1.00 82.69 279 ALA A O 1
ATOM 2039 N N . PRO A 1 280 ? 14.896 2.549 -25.811 1.00 83.62 280 PRO A N 1
ATOM 2040 C CA . PRO A 1 280 ? 14.003 1.392 -25.720 1.00 83.62 280 PRO A CA 1
ATOM 2041 C C . PRO A 1 280 ? 13.286 1.308 -24.364 1.00 83.62 280 PRO A C 1
ATOM 2043 O O . PRO A 1 280 ? 13.896 1.557 -23.325 1.00 83.62 280 PRO A O 1
ATOM 2046 N N . ALA A 1 281 ? 12.015 0.895 -24.386 1.00 86.38 281 ALA A N 1
ATOM 2047 C CA . ALA A 1 281 ? 11.191 0.759 -23.188 1.00 86.38 281 ALA A CA 1
ATOM 2048 C C . ALA A 1 281 ? 11.829 -0.204 -22.172 1.00 86.38 281 ALA A C 1
ATOM 2050 O O . ALA A 1 281 ? 12.079 -1.376 -22.467 1.00 86.38 281 ALA A O 1
ATOM 2051 N N . GLN A 1 282 ? 12.086 0.302 -20.966 1.00 92.00 282 GLN A N 1
ATOM 2052 C CA . GLN A 1 282 ? 12.588 -0.474 -19.833 1.00 92.00 282 GLN A CA 1
ATOM 2053 C C . GLN A 1 282 ? 11.516 -0.568 -18.755 1.00 92.00 282 GLN A C 1
ATOM 2055 O O . GLN A 1 282 ? 10.917 0.447 -18.385 1.00 92.00 282 GLN A O 1
ATOM 2060 N N . TYR A 1 283 ? 11.321 -1.773 -18.222 1.00 94.44 283 TYR A N 1
ATOM 2061 C CA . TYR A 1 283 ? 10.315 -2.037 -17.202 1.00 94.44 283 TYR A CA 1
ATOM 2062 C C . TYR A 1 283 ? 10.950 -2.162 -15.823 1.00 94.44 283 TYR A C 1
ATOM 2064 O O . TYR A 1 283 ? 12.029 -2.745 -15.653 1.00 94.44 283 TYR A O 1
ATOM 2072 N N . TYR A 1 284 ? 10.246 -1.633 -14.828 1.00 95.00 284 TYR A N 1
ATOM 2073 C CA . TYR A 1 284 ? 10.617 -1.711 -13.425 1.00 95.00 284 TYR A CA 1
ATOM 2074 C C . TYR A 1 284 ? 9.429 -2.173 -12.580 1.00 95.00 284 TYR A C 1
ATOM 2076 O O . TYR A 1 284 ? 8.280 -1.858 -12.876 1.00 95.00 284 TYR A O 1
ATOM 2084 N N . VAL A 1 285 ? 9.699 -2.879 -11.483 1.00 96.06 285 VAL A N 1
ATOM 2085 C CA . VAL A 1 285 ? 8.688 -3.187 -10.462 1.00 96.06 285 VAL A CA 1
ATOM 2086 C C . VAL A 1 285 ? 9.046 -2.433 -9.189 1.00 96.06 285 VAL A C 1
ATOM 2088 O O . VAL A 1 285 ? 10.059 -2.714 -8.540 1.00 96.06 285 VAL A O 1
ATOM 2091 N N . TRP A 1 286 ? 8.214 -1.460 -8.838 1.00 95.88 286 TRP A N 1
ATOM 2092 C CA . TRP A 1 286 ? 8.322 -0.686 -7.612 1.00 95.88 286 TRP A CA 1
ATOM 2093 C C . TRP A 1 286 ? 7.500 -1.331 -6.500 1.00 95.88 286 TRP A C 1
ATOM 2095 O O . TRP A 1 286 ? 6.340 -1.697 -6.683 1.00 95.88 286 TRP A O 1
ATOM 2105 N N . ASN A 1 287 ? 8.115 -1.470 -5.329 1.00 95.81 287 ASN A N 1
ATOM 2106 C CA . ASN A 1 287 ? 7.469 -1.962 -4.122 1.00 95.81 287 ASN A CA 1
ATOM 2107 C C . ASN A 1 287 ? 7.762 -0.997 -2.972 1.00 95.81 287 ASN A C 1
ATOM 2109 O O . ASN A 1 287 ? 8.924 -0.660 -2.746 1.00 95.81 287 ASN A O 1
ATOM 2113 N N . ARG A 1 288 ? 6.745 -0.620 -2.194 1.00 93.94 288 ARG A N 1
ATOM 2114 C CA . ARG A 1 288 ? 6.888 0.218 -0.988 1.00 93.94 288 ARG A CA 1
ATOM 2115 C C . ARG A 1 288 ? 5.998 -0.318 0.125 1.00 93.94 288 ARG A C 1
ATOM 2117 O O . ARG A 1 288 ? 4.837 -0.623 -0.116 1.00 93.94 288 ARG A O 1
ATOM 2124 N N . TRP A 1 289 ? 6.511 -0.445 1.343 1.00 94.75 289 TRP A N 1
ATOM 2125 C CA . TRP A 1 289 ? 5.755 -0.994 2.470 1.00 94.75 289 TRP A CA 1
ATOM 2126 C C . TRP A 1 289 ? 6.165 -0.385 3.806 1.00 94.75 289 TRP A C 1
ATOM 2128 O O . TRP A 1 289 ? 7.296 0.057 3.993 1.00 94.75 289 TRP A O 1
ATOM 2138 N N . GLY A 1 290 ? 5.244 -0.378 4.764 1.00 92.62 290 GLY A N 1
ATOM 2139 C CA . GLY A 1 290 ? 5.482 0.216 6.077 1.00 92.62 290 GLY A CA 1
ATOM 2140 C C . GLY A 1 290 ? 4.280 0.091 7.002 1.00 92.62 290 GLY A C 1
ATOM 2141 O O . GLY A 1 290 ? 3.294 -0.574 6.674 1.00 92.62 290 GLY A O 1
ATOM 2142 N N . ARG A 1 291 ? 4.363 0.737 8.167 1.00 89.81 291 ARG A N 1
ATOM 2143 C CA . ARG A 1 291 ? 3.207 0.952 9.042 1.00 89.81 291 ARG A CA 1
ATOM 2144 C C . ARG A 1 291 ? 2.356 2.085 8.457 1.00 89.81 291 ARG A C 1
ATOM 2146 O O . ARG A 1 291 ? 2.901 3.086 7.993 1.00 89.81 291 ARG A O 1
ATOM 2153 N N . VAL A 1 292 ? 1.035 1.915 8.431 1.00 85.94 292 VAL A N 1
ATOM 2154 C CA . VAL A 1 292 ? 0.118 2.992 8.008 1.00 85.94 292 VAL A CA 1
ATOM 2155 C C . VAL A 1 292 ? 0.254 4.159 8.992 1.00 85.94 292 VAL A C 1
ATOM 2157 O O . VAL A 1 292 ? 0.319 3.926 10.198 1.00 85.94 292 VAL A O 1
ATOM 2160 N N . GLY A 1 293 ? 0.351 5.389 8.482 1.00 81.38 293 GLY A N 1
ATOM 2161 C CA . GLY A 1 293 ? 0.620 6.587 9.287 1.00 81.38 293 GLY A CA 1
ATOM 2162 C C . GLY A 1 293 ? 2.106 6.929 9.495 1.00 81.38 293 GLY A C 1
ATOM 2163 O O . GLY A 1 293 ? 2.414 7.968 10.068 1.00 81.38 293 GLY A O 1
ATOM 2164 N N . GLU A 1 294 ? 3.048 6.075 9.069 1.00 82.00 294 GLU A N 1
ATOM 2165 C CA . GLU A 1 294 ? 4.476 6.226 9.398 1.00 82.00 294 GLU A CA 1
ATOM 2166 C C . GLU A 1 294 ? 5.369 6.285 8.146 1.00 8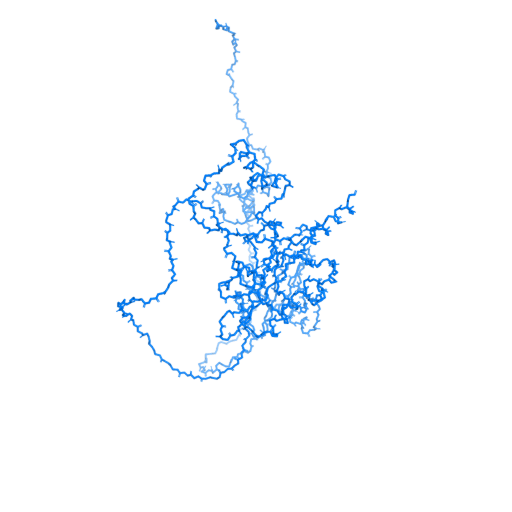2.00 294 GLU A C 1
ATOM 2168 O O . GLU A 1 294 ? 6.153 5.380 7.845 1.00 82.00 294 GLU A O 1
ATOM 2173 N N . GLU A 1 295 ? 5.269 7.378 7.388 1.00 72.81 295 GLU A N 1
ATOM 2174 C CA . GLU A 1 295 ? 5.974 7.509 6.106 1.00 72.81 295 GLU A CA 1
ATOM 2175 C C . GLU A 1 295 ? 7.510 7.595 6.249 1.00 72.81 295 GLU A C 1
ATOM 2177 O O . GLU A 1 295 ? 8.240 7.113 5.382 1.00 72.81 295 GLU A O 1
ATOM 2182 N N . ARG A 1 296 ? 8.026 8.107 7.380 1.00 76.00 296 ARG A N 1
ATOM 2183 C CA . ARG A 1 296 ? 9.478 8.209 7.653 1.00 76.00 296 ARG A CA 1
ATOM 2184 C C . ARG A 1 296 ? 10.188 6.848 7.710 1.00 76.00 296 ARG A C 1
ATOM 2186 O O . ARG A 1 296 ? 11.356 6.778 7.339 1.00 76.00 296 ARG A O 1
ATOM 2193 N N . ASN A 1 297 ? 9.507 5.797 8.171 1.00 82.50 297 ASN A N 1
ATOM 2194 C CA . ASN A 1 297 ? 10.095 4.473 8.409 1.00 82.50 297 ASN A CA 1
ATOM 2195 C C . ASN A 1 297 ? 9.627 3.421 7.385 1.00 82.50 297 ASN A C 1
ATOM 2197 O O . ASN A 1 297 ? 9.694 2.214 7.642 1.00 82.50 297 ASN A O 1
ATOM 2201 N N . CYS A 1 298 ? 9.154 3.859 6.214 1.00 86.62 298 CYS A N 1
ATOM 2202 C CA . CYS A 1 298 ? 8.839 2.947 5.122 1.00 86.62 298 CYS A CA 1
ATOM 2203 C C . CYS A 1 298 ? 10.103 2.296 4.529 1.00 86.62 298 CYS A C 1
ATOM 2205 O O . CYS A 1 298 ? 11.213 2.824 4.587 1.00 86.62 298 CYS A O 1
ATOM 2207 N N . GLN A 1 299 ? 9.918 1.112 3.958 1.00 92.44 299 GLN A N 1
ATOM 2208 C CA . GLN A 1 299 ? 10.913 0.399 3.169 1.00 92.44 299 GLN A CA 1
ATOM 2209 C C . GLN A 1 299 ? 10.449 0.375 1.718 1.00 92.44 299 GLN A C 1
ATOM 2211 O O . GLN A 1 299 ? 9.250 0.302 1.441 1.00 92.44 299 GLN A O 1
ATOM 2216 N N . ASN A 1 300 ? 11.396 0.406 0.790 1.00 94.25 300 ASN A N 1
ATOM 2217 C CA . ASN A 1 300 ? 11.117 0.334 -0.632 1.00 94.25 300 ASN A CA 1
ATOM 2218 C C . ASN A 1 300 ? 12.101 -0.593 -1.357 1.00 94.25 300 ASN A C 1
ATOM 2220 O O . ASN A 1 300 ? 13.157 -0.961 -0.836 1.00 94.25 300 ASN A O 1
ATOM 2224 N N . ALA A 1 301 ? 11.714 -1.017 -2.556 1.00 94.62 301 ALA A N 1
ATOM 2225 C CA . ALA A 1 301 ? 12.551 -1.768 -3.475 1.00 94.62 301 ALA A CA 1
ATOM 2226 C C . ALA A 1 301 ? 12.105 -1.505 -4.916 1.00 94.62 301 ALA A C 1
ATOM 2228 O O . ALA A 1 301 ? 11.001 -1.882 -5.311 1.00 94.62 301 ALA A O 1
ATOM 2229 N N . LEU A 1 302 ? 13.002 -0.913 -5.703 1.00 94.88 302 LEU A N 1
ATOM 2230 C CA . LEU A 1 302 ? 12.898 -0.857 -7.157 1.00 94.88 302 LEU A CA 1
ATOM 2231 C C . LEU A 1 302 ? 13.621 -2.076 -7.745 1.00 94.88 302 LEU A C 1
ATOM 2233 O O . LEU A 1 302 ? 14.774 -2.345 -7.400 1.00 94.88 302 LEU A O 1
ATOM 2237 N N . ARG A 1 303 ? 12.947 -2.830 -8.614 1.00 93.38 303 ARG A N 1
ATOM 2238 C CA . ARG A 1 303 ? 13.527 -3.929 -9.400 1.00 93.38 303 ARG A CA 1
ATOM 2239 C C . ARG A 1 303 ? 13.543 -3.544 -10.872 1.00 93.38 303 ARG A C 1
ATOM 2241 O O . ARG A 1 303 ? 12.569 -2.973 -11.339 1.00 93.38 303 ARG A O 1
ATOM 2248 N N . GLY A 1 304 ? 14.615 -3.882 -11.582 1.00 90.50 304 GLY A N 1
ATOM 2249 C CA . GLY A 1 304 ? 14.813 -3.578 -13.003 1.00 90.50 304 GLY A CA 1
ATOM 2250 C C . GLY A 1 304 ? 16.142 -2.845 -13.264 1.00 90.50 304 GLY A C 1
ATOM 2251 O O . GLY A 1 304 ? 16.903 -2.631 -12.315 1.00 90.50 304 GLY A O 1
ATOM 2252 N N . PRO A 1 305 ? 16.430 -2.448 -14.518 1.00 91.25 305 PRO A N 1
ATOM 2253 C CA . PRO A 1 305 ? 15.580 -2.643 -15.696 1.00 91.25 305 PRO A CA 1
ATOM 2254 C C . PRO A 1 305 ? 15.452 -4.126 -16.074 1.00 91.25 305 PRO A C 1
ATOM 2256 O O . PRO A 1 305 ? 16.365 -4.913 -15.830 1.00 91.25 305 PRO A O 1
ATOM 2259 N N . MET A 1 306 ? 14.304 -4.512 -16.626 1.00 93.75 306 MET A N 1
ATOM 2260 C CA . MET A 1 306 ? 14.025 -5.870 -17.110 1.00 93.75 306 MET A CA 1
ATOM 2261 C C . MET A 1 306 ? 12.980 -5.859 -18.238 1.00 93.75 306 MET A C 1
ATOM 2263 O O . MET A 1 306 ? 12.369 -4.825 -18.509 1.00 93.75 306 MET A O 1
ATOM 2267 N N . ASP A 1 307 ? 12.767 -7.012 -18.874 1.00 94.06 307 ASP A N 1
ATOM 2268 C CA . ASP A 1 307 ? 11.754 -7.196 -19.921 1.00 94.06 307 ASP A CA 1
ATOM 2269 C C . ASP A 1 307 ? 10.320 -7.171 -19.368 1.00 94.06 307 ASP A C 1
ATOM 2271 O O . ASP A 1 307 ? 10.080 -7.573 -18.226 1.00 94.06 307 ASP A O 1
ATOM 2275 N N . LEU A 1 308 ? 9.347 -6.812 -20.214 1.00 92.38 308 LEU A N 1
ATOM 2276 C CA . LEU A 1 308 ? 7.918 -6.759 -19.871 1.00 92.38 308 LEU A CA 1
ATOM 2277 C C . LEU A 1 308 ? 7.405 -8.056 -19.222 1.00 92.38 308 LEU A C 1
ATOM 2279 O O . LEU A 1 308 ? 6.753 -8.021 -18.180 1.00 92.38 308 LEU A O 1
ATOM 2283 N N . ASN A 1 309 ? 7.719 -9.211 -19.815 1.00 93.75 309 ASN A N 1
ATOM 2284 C CA . ASN A 1 309 ? 7.261 -10.512 -19.315 1.00 93.75 309 ASN A CA 1
ATOM 2285 C C . ASN A 1 309 ? 7.844 -10.830 -17.928 1.00 93.75 309 ASN A C 1
ATOM 2287 O O . ASN A 1 309 ? 7.137 -11.338 -17.055 1.00 93.75 309 ASN A O 1
ATOM 2291 N N . SER A 1 310 ? 9.115 -10.484 -17.716 1.00 94.44 310 SER A N 1
ATOM 2292 C CA . SER A 1 310 ? 9.810 -10.635 -16.437 1.00 94.44 310 SER A CA 1
ATOM 2293 C C . SER A 1 310 ? 9.209 -9.709 -15.377 1.00 94.44 310 SER A C 1
ATOM 2295 O O . SER A 1 310 ? 8.879 -10.173 -14.288 1.00 94.44 310 SER A O 1
ATOM 2297 N N . ALA A 1 311 ? 8.961 -8.439 -15.719 1.00 94.56 311 ALA A N 1
ATOM 2298 C CA . ALA A 1 311 ? 8.321 -7.468 -14.831 1.00 94.56 311 ALA A CA 1
ATOM 2299 C C . ALA A 1 311 ? 6.895 -7.887 -14.452 1.00 94.56 311 ALA A C 1
ATOM 2301 O O . ALA A 1 311 ? 6.541 -7.862 -13.272 1.00 94.56 311 ALA A O 1
ATOM 2302 N N . ARG A 1 312 ? 6.087 -8.333 -15.427 1.00 94.19 312 ARG A N 1
ATOM 2303 C CA . ARG A 1 312 ? 4.720 -8.818 -15.184 1.00 94.19 312 ARG A CA 1
ATOM 2304 C C . ARG A 1 312 ? 4.736 -10.040 -14.267 1.00 94.19 312 ARG A C 1
ATOM 2306 O O . ARG A 1 312 ? 3.965 -10.076 -13.315 1.00 94.19 312 ARG A O 1
ATOM 2313 N N . SER A 1 313 ? 5.634 -10.999 -14.502 1.00 94.62 313 SER A N 1
ATOM 2314 C CA . SER A 1 313 ? 5.804 -12.180 -13.643 1.00 94.62 313 SER A CA 1
ATOM 2315 C C . SER A 1 313 ? 6.218 -11.810 -12.213 1.00 94.62 313 SER A C 1
ATOM 2317 O O . SER A 1 313 ? 5.635 -12.313 -11.253 1.00 94.62 313 SER A O 1
ATOM 2319 N N . ASP A 1 314 ? 7.164 -10.882 -12.039 1.00 95.25 314 ASP A N 1
ATOM 2320 C CA . ASP A 1 314 ? 7.575 -10.412 -10.711 1.00 95.25 314 ASP A CA 1
ATOM 2321 C C . ASP A 1 314 ? 6.434 -9.671 -9.991 1.00 95.25 314 ASP A C 1
ATOM 2323 O O . ASP A 1 314 ? 6.211 -9.896 -8.798 1.00 95.25 314 ASP A O 1
ATOM 2327 N N . PHE A 1 31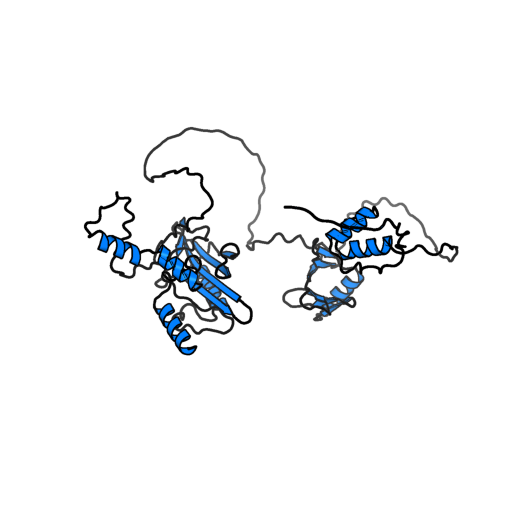5 ? 5.660 -8.846 -10.705 1.00 95.69 315 PHE A N 1
ATOM 2328 C CA . PHE A 1 315 ? 4.482 -8.158 -10.172 1.00 95.69 315 PHE A CA 1
ATOM 2329 C C . PHE A 1 315 ? 3.391 -9.144 -9.725 1.00 95.69 315 PHE 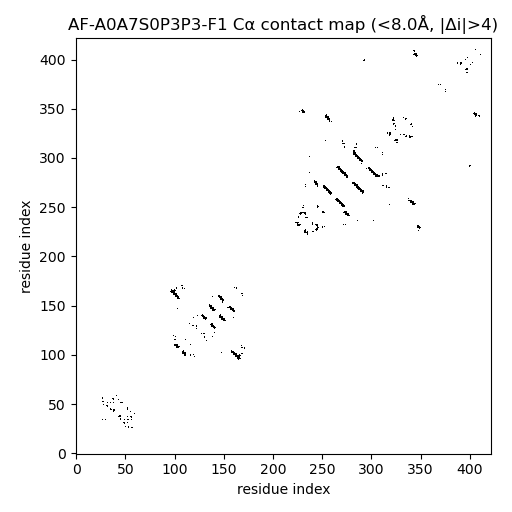A C 1
ATOM 2331 O O . PHE A 1 315 ? 2.960 -9.100 -8.569 1.00 95.69 315 PHE A O 1
ATOM 2338 N N . THR A 1 316 ? 2.960 -10.066 -10.595 1.00 94.94 316 THR A N 1
ATOM 2339 C CA . THR A 1 316 ? 1.880 -11.020 -10.276 1.00 94.94 316 THR A CA 1
ATOM 2340 C C . THR A 1 316 ? 2.299 -11.986 -9.173 1.00 94.94 316 THR A C 1
ATOM 2342 O O . THR A 1 316 ? 1.520 -12.241 -8.252 1.00 94.94 316 THR A O 1
ATOM 2345 N N . LYS A 1 317 ? 3.560 -12.437 -9.175 1.00 95.81 317 LYS A N 1
ATOM 2346 C CA . LYS A 1 317 ? 4.150 -13.222 -8.085 1.00 95.81 317 LYS A CA 1
ATOM 2347 C C . LYS A 1 317 ? 4.128 -12.458 -6.763 1.00 95.81 317 LYS A C 1
ATOM 2349 O O . LYS A 1 317 ? 3.706 -13.017 -5.755 1.00 95.81 317 LYS A O 1
ATOM 2354 N N . LYS A 1 318 ? 4.526 -11.180 -6.740 1.00 95.50 318 LYS A N 1
ATOM 2355 C CA . LYS A 1 318 ? 4.482 -10.354 -5.519 1.00 95.50 318 LYS A CA 1
ATOM 2356 C C . LYS A 1 318 ? 3.056 -10.124 -5.031 1.00 95.50 318 LYS A C 1
ATOM 2358 O O . LYS A 1 318 ? 2.827 -10.219 -3.827 1.00 95.50 318 LYS A O 1
ATOM 2363 N N . PHE A 1 319 ? 2.103 -9.891 -5.930 1.00 95.56 319 PHE A N 1
ATOM 2364 C CA . PHE A 1 319 ? 0.688 -9.801 -5.576 1.00 95.56 319 PHE A CA 1
ATOM 2365 C C . PHE A 1 319 ? 0.202 -11.106 -4.923 1.00 95.56 319 PHE A C 1
ATOM 2367 O O . PHE A 1 319 ? -0.244 -11.085 -3.773 1.00 95.56 319 PHE A O 1
ATOM 2374 N N . LYS A 1 320 ? 0.401 -12.249 -5.591 1.00 95.12 320 LYS A N 1
ATOM 2375 C CA . LYS A 1 320 ? 0.003 -13.582 -5.113 1.00 95.12 320 LYS A CA 1
ATOM 2376 C C . LYS A 1 320 ? 0.683 -13.979 -3.799 1.00 95.12 320 LYS A C 1
ATOM 2378 O O . LYS A 1 320 ? 0.015 -14.499 -2.907 1.00 95.12 320 LYS A O 1
ATOM 2383 N N . ASP A 1 321 ? 1.969 -13.669 -3.610 1.00 95.44 321 ASP A N 1
ATOM 2384 C CA . ASP A 1 321 ? 2.688 -13.878 -2.341 1.00 95.44 321 ASP A CA 1
ATOM 2385 C C . ASP A 1 321 ? 1.965 -13.179 -1.162 1.00 95.44 321 ASP A C 1
ATOM 2387 O O . ASP A 1 321 ? 1.867 -13.728 -0.052 1.00 95.44 321 ASP A O 1
ATOM 2391 N N . LYS A 1 322 ? 1.464 -11.953 -1.390 1.00 94.38 322 LYS A N 1
ATOM 2392 C CA . LYS A 1 322 ? 0.896 -11.060 -0.363 1.00 94.38 322 LYS A CA 1
ATOM 2393 C C . LYS A 1 322 ? -0.596 -11.257 -0.116 1.00 94.38 322 LYS A C 1
ATOM 2395 O O . LYS A 1 322 ? -1.004 -11.211 1.043 1.00 94.38 322 LYS A O 1
ATOM 2400 N N . THR A 1 323 ? -1.388 -11.484 -1.158 1.00 94.38 323 THR A N 1
ATOM 2401 C CA . THR A 1 323 ? -2.852 -11.639 -1.072 1.00 94.38 323 THR A CA 1
ATOM 2402 C C . THR A 1 323 ? -3.276 -13.107 -1.035 1.00 94.38 323 THR A C 1
ATOM 2404 O O . THR A 1 323 ? -4.272 -13.459 -0.410 1.00 94.38 323 THR A O 1
ATOM 2407 N N . GLY A 1 324 ? -2.494 -13.989 -1.663 1.00 92.56 324 GLY A N 1
ATOM 2408 C CA . GLY A 1 324 ? -2.866 -15.375 -1.937 1.00 92.56 324 GLY A CA 1
ATOM 2409 C C . GLY A 1 324 ? -3.833 -15.541 -3.114 1.00 92.56 324 GLY A C 1
ATOM 2410 O O . GLY A 1 324 ? -4.304 -16.658 -3.313 1.00 92.56 324 GLY A O 1
ATOM 2411 N N . ASN A 1 325 ? -4.152 -14.478 -3.856 1.00 93.25 325 ASN A N 1
ATOM 2412 C CA . ASN A 1 325 ? -5.065 -14.491 -5.005 1.00 93.25 325 ASN A CA 1
ATOM 2413 C C . ASN A 1 325 ? -4.292 -14.220 -6.304 1.00 93.25 325 ASN A C 1
ATOM 2415 O O . ASN A 1 325 ? -3.227 -13.600 -6.269 1.00 93.25 325 ASN A O 1
ATOM 2419 N N . GLU A 1 326 ? -4.820 -14.675 -7.440 1.00 92.50 326 GLU A N 1
ATOM 2420 C CA . GLU A 1 326 ? -4.256 -14.330 -8.748 1.00 92.50 326 GLU A CA 1
ATOM 2421 C C . GLU A 1 326 ? -4.529 -12.864 -9.093 1.00 92.50 326 GLU A C 1
ATOM 2423 O O . GLU A 1 326 ? -5.527 -12.283 -8.668 1.00 92.50 326 GLU A O 1
ATOM 2428 N N . TRP A 1 327 ? -3.636 -12.257 -9.876 1.00 90.56 327 TRP A N 1
ATOM 2429 C CA . TRP A 1 327 ? -3.792 -10.862 -10.300 1.00 90.56 327 TRP A CA 1
ATOM 2430 C C . TRP A 1 327 ? -4.954 -10.662 -11.280 1.00 90.56 327 TRP A C 1
ATOM 2432 O O . TRP A 1 327 ? -5.647 -9.648 -11.217 1.00 90.56 327 TRP A O 1
ATOM 2442 N N . HIS A 1 328 ? -5.176 -11.634 -12.166 1.00 87.50 328 HIS A N 1
ATOM 2443 C CA . HIS A 1 328 ? -6.253 -11.588 -13.153 1.00 87.50 328 HIS A CA 1
ATOM 2444 C C . HIS A 1 328 ? -7.636 -11.682 -12.481 1.00 87.50 328 HIS A C 1
ATOM 2446 O O . HIS A 1 328 ? -8.526 -10.905 -12.810 1.00 87.50 328 HIS A O 1
ATOM 2452 N N . ASP A 1 329 ? -7.767 -12.508 -11.438 1.00 86.69 329 ASP A N 1
ATOM 2453 C CA . ASP A 1 329 ? -9.012 -12.729 -10.682 1.00 86.69 329 ASP A CA 1
ATOM 2454 C C . ASP A 1 329 ? -9.213 -11.716 -9.532 1.00 86.69 329 ASP A C 1
ATOM 2456 O O . ASP A 1 329 ? -9.842 -11.993 -8.511 1.00 86.69 329 ASP A O 1
ATOM 2460 N N . ARG A 1 330 ? -8.661 -10.503 -9.667 1.00 84.38 330 ARG A N 1
ATOM 2461 C CA . ARG A 1 330 ? -8.741 -9.446 -8.638 1.00 84.38 330 ARG A CA 1
ATOM 2462 C C . ARG A 1 330 ? -10.154 -8.903 -8.393 1.00 84.38 330 ARG A C 1
ATOM 2464 O O . ARG A 1 330 ? -10.366 -8.218 -7.397 1.00 84.38 330 ARG A O 1
ATOM 2471 N N . GLU A 1 331 ? -11.108 -9.174 -9.282 1.00 83.69 331 GLU A N 1
ATOM 2472 C CA . GLU A 1 331 ? -12.514 -8.782 -9.104 1.00 83.69 331 GLU A CA 1
ATOM 2473 C C . GLU A 1 331 ? -13.256 -9.740 -8.163 1.00 83.69 331 GLU A C 1
ATOM 2475 O O . GLU A 1 331 ? -14.027 -9.297 -7.314 1.00 83.69 331 GLU A O 1
ATOM 2480 N N . SER A 1 332 ? -12.938 -11.036 -8.218 1.00 86.00 332 SER A N 1
ATOM 2481 C CA . SER A 1 332 ? -13.412 -12.084 -7.305 1.00 86.00 332 SER A CA 1
ATOM 2482 C C . SER A 1 332 ? -12.493 -12.239 -6.079 1.00 86.00 332 SER A C 1
ATOM 2484 O O . SER A 1 332 ? -12.196 -13.343 -5.619 1.00 86.00 332 SER A O 1
ATOM 2486 N N . PHE A 1 333 ? -12.024 -11.116 -5.521 1.00 87.88 333 PHE A N 1
ATOM 2487 C CA . PHE A 1 333 ? -11.035 -11.112 -4.442 1.00 87.88 333 PHE A CA 1
ATOM 2488 C C . PHE A 1 333 ? -11.572 -11.718 -3.135 1.00 87.88 333 PHE A C 1
ATOM 2490 O O . PHE A 1 333 ? -12.411 -11.128 -2.452 1.00 87.88 333 PHE A O 1
ATOM 2497 N N . VAL A 1 334 ? -11.006 -12.853 -2.716 1.00 89.06 334 VAL A N 1
ATOM 2498 C CA . VAL A 1 334 ? -11.308 -13.481 -1.419 1.00 89.06 334 VAL A CA 1
ATOM 2499 C C . VAL A 1 334 ? -10.296 -13.034 -0.363 1.00 89.06 334 VAL A C 1
ATOM 2501 O O . VAL A 1 334 ? -9.090 -13.232 -0.520 1.00 89.06 334 VAL A O 1
ATOM 2504 N N . ILE A 1 335 ? -10.777 -12.461 0.743 1.00 89.06 335 ILE A N 1
ATOM 2505 C CA . ILE A 1 335 ? -9.934 -12.080 1.885 1.00 89.06 335 ILE A CA 1
ATOM 2506 C C . ILE A 1 335 ? -9.441 -13.348 2.596 1.00 89.06 335 ILE A C 1
ATOM 2508 O O . ILE A 1 335 ? -10.238 -14.193 3.000 1.00 89.06 335 ILE A O 1
ATOM 2512 N N . LYS A 1 336 ? -8.120 -13.478 2.767 1.00 88.75 336 LYS A N 1
ATOM 2513 C CA . LYS A 1 336 ? -7.478 -14.633 3.418 1.00 88.75 336 LYS A CA 1
ATOM 2514 C C . LYS A 1 336 ? -6.881 -14.232 4.766 1.00 88.75 336 LYS A C 1
ATOM 2516 O O . LYS A 1 336 ? -6.272 -13.170 4.893 1.00 88.75 336 LYS A O 1
ATOM 2521 N N . SER A 1 337 ? -7.032 -15.097 5.771 1.00 87.81 337 SER A N 1
ATOM 2522 C CA . SER A 1 337 ? -6.484 -14.858 7.112 1.00 87.81 337 SER A CA 1
ATOM 2523 C C . SER A 1 337 ? -4.965 -14.645 7.065 1.00 87.81 337 SER A C 1
ATOM 2525 O O . SER A 1 337 ? -4.259 -15.309 6.304 1.00 87.81 337 SER A O 1
ATOM 2527 N N . ALA A 1 338 ? -4.469 -13.682 7.847 1.00 88.06 338 ALA A N 1
ATOM 2528 C CA . ALA A 1 338 ? -3.064 -13.259 7.898 1.00 88.06 338 ALA A CA 1
ATOM 2529 C C . ALA A 1 338 ? -2.415 -12.881 6.540 1.00 88.06 338 ALA A C 1
ATOM 2531 O O . ALA A 1 338 ? -1.185 -12.793 6.438 1.00 88.06 338 ALA A O 1
ATOM 2532 N N . LYS A 1 339 ? -3.213 -12.591 5.502 1.00 93.00 339 LYS A N 1
ATOM 2533 C CA . LYS A 1 339 ? -2.769 -12.023 4.216 1.00 93.00 339 LYS A CA 1
ATOM 2534 C C . LYS A 1 339 ? -3.159 -10.547 4.099 1.00 93.00 339 LYS A C 1
ATOM 2536 O O . LYS A 1 339 ? -3.703 -9.969 5.040 1.00 93.00 339 LYS A O 1
ATOM 2541 N N . TYR A 1 340 ? -2.779 -9.913 2.994 1.00 94.44 340 TYR A N 1
ATOM 2542 C CA . TYR A 1 340 ? -3.170 -8.540 2.684 1.00 94.44 340 TYR A CA 1
ATOM 2543 C C . TYR A 1 340 ? -4.468 -8.516 1.869 1.00 94.44 340 TYR A C 1
ATOM 2545 O O . TYR A 1 340 ? -4.657 -9.344 0.977 1.00 94.44 340 TYR A O 1
ATOM 2553 N N . THR A 1 341 ? -5.306 -7.516 2.124 1.00 92.50 341 THR A N 1
ATOM 2554 C CA . THR A 1 341 ? -6.520 -7.199 1.365 1.00 92.50 341 THR A CA 1
ATOM 2555 C C . THR A 1 341 ? -6.222 -6.118 0.327 1.00 92.50 341 THR A C 1
ATOM 2557 O O . THR A 1 341 ? -5.527 -5.147 0.630 1.00 92.50 341 THR A O 1
ATOM 2560 N N . LEU A 1 342 ? -6.752 -6.270 -0.889 1.00 91.75 342 LEU A N 1
ATOM 2561 C CA . LEU A 1 342 ? -6.672 -5.254 -1.941 1.00 91.75 342 LEU A CA 1
ATOM 2562 C C . LEU A 1 342 ? -7.634 -4.092 -1.649 1.00 91.75 342 LEU A C 1
ATOM 2564 O O . LEU A 1 342 ? -8.826 -4.303 -1.431 1.00 91.75 342 LEU A O 1
ATOM 2568 N N . ILE A 1 343 ? -7.119 -2.864 -1.674 1.00 89.50 343 ILE A N 1
ATOM 2569 C CA . ILE A 1 343 ? -7.904 -1.630 -1.589 1.00 89.50 343 ILE A CA 1
ATOM 2570 C C . ILE A 1 343 ? -7.931 -0.986 -2.972 1.00 89.50 343 ILE A C 1
ATOM 2572 O O . ILE A 1 343 ? -6.890 -0.676 -3.553 1.00 89.50 343 ILE A O 1
ATOM 2576 N N . HIS A 1 344 ? -9.134 -0.741 -3.482 1.00 85.00 344 HIS A N 1
ATOM 2577 C CA . HIS A 1 344 ? -9.322 -0.083 -4.765 1.00 85.00 344 HIS A CA 1
ATOM 2578 C C . HIS A 1 344 ? -9.230 1.437 -4.602 1.00 85.00 344 HIS A C 1
ATOM 2580 O O . HIS A 1 344 ? -10.111 2.075 -4.019 1.00 85.00 344 HIS A O 1
ATOM 2586 N N . ARG A 1 345 ? -8.142 2.008 -5.122 1.00 80.25 345 ARG A N 1
ATOM 2587 C CA . ARG A 1 345 ? -7.916 3.453 -5.167 1.00 80.25 345 ARG A CA 1
ATOM 2588 C C . ARG A 1 345 ? -8.433 4.052 -6.467 1.00 80.25 345 ARG A C 1
ATOM 2590 O O . ARG A 1 345 ? -8.413 3.394 -7.504 1.00 80.25 345 ARG A O 1
ATOM 2597 N N . ASP A 1 346 ? -8.856 5.303 -6.396 1.00 70.19 346 ASP A N 1
ATOM 2598 C CA . ASP A 1 346 ? -8.976 6.165 -7.563 1.00 70.19 346 ASP A CA 1
ATOM 2599 C C . ASP A 1 346 ? -7.738 7.068 -7.606 1.00 70.19 346 ASP A C 1
ATOM 2601 O O . ASP A 1 346 ? -7.487 7.849 -6.685 1.00 70.19 346 ASP A O 1
ATOM 2605 N N . LEU A 1 347 ? -6.907 6.884 -8.633 1.00 61.09 347 LEU A N 1
ATOM 2606 C CA . LEU A 1 347 ? -5.658 7.625 -8.834 1.00 61.09 347 LEU A CA 1
ATOM 2607 C C . LEU A 1 347 ? -5.721 8.555 -10.053 1.00 61.09 347 LEU A C 1
ATOM 2609 O O . LEU A 1 347 ? -4.674 8.963 -10.554 1.00 61.09 347 LEU A O 1
ATOM 2613 N N . GLY A 1 348 ? -6.929 8.908 -10.505 1.00 51.44 348 GLY A N 1
ATOM 2614 C CA . GLY A 1 348 ? -7.120 9.824 -11.626 1.00 51.44 348 GLY A CA 1
ATOM 2615 C C . GLY A 1 348 ? -7.072 9.128 -12.982 1.00 51.44 348 GLY A C 1
ATOM 2616 O O . GLY A 1 348 ? -6.373 9.577 -13.889 1.00 51.44 348 GLY A O 1
ATOM 2617 N N . GLY A 1 349 ? -7.840 8.047 -13.136 1.00 41.94 349 GLY A N 1
ATOM 2618 C CA . GLY A 1 349 ? -8.205 7.582 -14.473 1.00 41.94 349 GLY A CA 1
ATOM 2619 C C . GLY A 1 349 ? -9.115 8.614 -15.164 1.00 41.94 349 GLY A C 1
ATOM 2620 O O . GLY A 1 349 ? -9.881 9.292 -14.478 1.00 41.94 349 GLY A O 1
ATOM 2621 N N . PRO A 1 350 ? -9.083 8.743 -16.503 1.00 39.50 350 PRO A N 1
ATOM 2622 C CA . PRO A 1 350 ? -9.967 9.632 -17.254 1.00 39.50 350 PRO A CA 1
ATOM 2623 C C . PRO A 1 350 ? -11.385 9.041 -17.381 1.00 39.50 350 PRO A C 1
ATOM 2625 O O . PRO A 1 350 ? -11.905 8.869 -18.481 1.00 39.50 350 PRO A O 1
ATOM 2628 N N . GLU A 1 351 ? -12.016 8.724 -16.250 1.00 35.34 351 GLU A N 1
ATOM 2629 C CA . GLU A 1 351 ? -13.467 8.544 -16.189 1.00 35.34 351 GLU A CA 1
ATOM 2630 C C . GLU A 1 351 ? -14.148 9.910 -16.391 1.00 35.34 351 GLU A C 1
ATOM 2632 O O . GLU A 1 351 ? -13.648 10.924 -15.882 1.00 35.34 351 GLU A O 1
ATOM 2637 N N . PRO A 1 352 ? -15.290 9.977 -17.103 1.00 33.53 352 PRO A N 1
ATOM 2638 C CA . PRO A 1 352 ? -15.994 11.217 -17.409 1.00 33.53 352 PRO A CA 1
ATOM 2639 C C . PRO A 1 352 ? -16.761 11.750 -16.189 1.00 33.53 352 PRO A C 1
ATOM 2641 O O . PRO A 1 352 ? -17.980 11.932 -16.208 1.00 33.53 352 PRO A O 1
ATOM 2644 N N . THR A 1 353 ? -16.029 12.081 -15.125 1.00 33.25 353 THR A N 1
ATOM 2645 C CA . THR A 1 353 ? -16.493 13.095 -14.179 1.00 33.25 353 THR A CA 1
ATOM 2646 C C . THR A 1 353 ? -16.768 14.385 -14.965 1.00 33.25 353 THR A C 1
ATOM 2648 O O . THR A 1 353 ? -15.977 14.743 -15.846 1.00 33.25 353 THR A O 1
ATOM 2651 N N . PRO A 1 354 ? -17.889 15.089 -14.718 1.00 32.19 354 PRO A N 1
ATOM 2652 C CA . PRO A 1 354 ? -18.232 16.297 -15.459 1.00 32.19 354 PRO A CA 1
ATOM 2653 C C . PRO A 1 354 ? -17.243 17.412 -15.110 1.00 32.19 354 PRO A C 1
ATOM 2655 O O . PRO A 1 354 ? -17.436 18.144 -14.146 1.00 32.19 354 PRO A O 1
ATOM 2658 N N . ALA A 1 355 ? -16.170 17.481 -15.902 1.00 34.19 355 ALA A N 1
ATOM 2659 C CA . ALA A 1 355 ? -15.097 18.466 -15.909 1.00 34.19 355 ALA A CA 1
ATOM 2660 C C . ALA A 1 355 ? -14.970 19.281 -14.610 1.00 34.19 355 ALA A C 1
ATOM 2662 O O . ALA A 1 355 ? -15.310 20.469 -14.575 1.00 34.19 355 ALA A O 1
ATOM 2663 N N . ALA A 1 356 ? -14.378 18.668 -13.580 1.00 37.28 356 ALA A N 1
ATOM 2664 C CA . ALA A 1 356 ? -13.701 19.414 -12.528 1.00 37.28 356 ALA A CA 1
ATOM 2665 C C . ALA A 1 356 ? -12.514 20.151 -13.169 1.00 37.28 356 ALA A C 1
ATOM 2667 O O . ALA A 1 356 ? -11.372 19.696 -13.135 1.00 37.28 356 ALA A O 1
ATOM 2668 N N . LYS A 1 357 ? -12.811 21.274 -13.836 1.00 34.38 357 LYS A N 1
ATOM 2669 C CA . LYS A 1 357 ? -11.827 22.168 -14.436 1.00 34.38 357 LYS A CA 1
ATOM 2670 C C . LYS A 1 357 ? -10.957 22.688 -13.304 1.00 34.38 357 LYS A C 1
ATOM 2672 O O . LYS A 1 357 ? -11.324 23.652 -12.633 1.00 34.38 357 LYS A O 1
ATOM 2677 N N . SER A 1 358 ? -9.800 22.063 -13.117 1.00 38.22 358 SER A N 1
ATOM 2678 C CA . SER A 1 358 ? -8.698 22.586 -12.322 1.00 38.22 358 SER A CA 1
ATOM 2679 C C . SER A 1 358 ? -8.156 23.836 -13.015 1.00 38.22 358 SER A C 1
ATOM 2681 O O . SER A 1 358 ? -7.112 23.836 -13.662 1.00 38.22 358 SER A O 1
ATOM 2683 N N . ALA A 1 359 ? -8.906 24.931 -12.892 1.00 34.22 359 ALA A N 1
ATOM 2684 C CA . ALA A 1 359 ? -8.504 26.259 -13.310 1.00 34.22 359 ALA A CA 1
ATOM 2685 C C . ALA A 1 359 ? -7.436 26.787 -12.343 1.00 34.22 359 ALA A C 1
ATOM 2687 O O . ALA A 1 359 ? -7.643 27.756 -11.617 1.00 34.22 359 ALA A O 1
ATOM 2688 N N . SER A 1 360 ? -6.258 26.158 -12.354 1.00 40.59 360 SER A N 1
ATOM 2689 C CA . SER A 1 360 ? -5.033 26.702 -11.775 1.00 40.59 360 SER A CA 1
ATOM 2690 C C . SER A 1 360 ? -4.479 27.811 -12.678 1.00 40.59 360 SER A C 1
ATOM 2692 O O . SER A 1 360 ? -3.327 27.775 -13.110 1.00 40.59 360 SER A O 1
ATOM 2694 N N . SER A 1 361 ? -5.320 28.793 -13.002 1.00 38.25 361 SER A N 1
ATOM 2695 C CA . SER A 1 361 ? -4.897 30.066 -13.562 1.00 38.25 361 SER A CA 1
ATOM 2696 C C . SER A 1 361 ? -4.711 31.034 -12.404 1.00 38.25 361 SER A C 1
ATOM 2698 O O . SER A 1 361 ? -5.682 31.431 -11.761 1.00 38.25 361 SER A O 1
ATOM 2700 N N . ALA A 1 362 ? -3.465 31.439 -12.155 1.00 47.50 362 ALA A N 1
ATOM 2701 C CA . ALA A 1 362 ? -3.191 32.603 -11.326 1.00 47.50 362 ALA A CA 1
ATOM 2702 C C . ALA A 1 362 ? -3.883 33.812 -11.976 1.00 47.50 362 ALA A C 1
ATOM 2704 O O . ALA A 1 362 ? -3.470 34.307 -13.022 1.00 47.50 362 ALA A O 1
ATOM 2705 N N . THR A 1 363 ? -5.005 34.228 -11.406 1.00 44.03 363 THR A N 1
ATOM 2706 C CA . THR A 1 363 ? -5.835 35.331 -11.887 1.00 44.03 363 THR A CA 1
ATOM 2707 C C . THR A 1 363 ? -6.215 36.156 -10.669 1.00 44.03 363 THR A C 1
ATOM 2709 O O . THR A 1 363 ? -6.492 35.596 -9.609 1.00 44.03 363 THR A O 1
ATOM 2712 N N . ALA A 1 364 ? -6.154 37.482 -10.805 1.00 53.97 364 ALA A N 1
ATOM 2713 C CA . ALA A 1 364 ? -6.477 38.419 -9.731 1.00 53.97 364 ALA A CA 1
ATOM 2714 C C . ALA A 1 364 ? -7.849 38.091 -9.104 1.00 53.97 364 ALA A C 1
ATOM 2716 O O . ALA A 1 364 ? -8.719 37.594 -9.824 1.00 53.97 364 ALA A O 1
ATOM 2717 N N . PRO A 1 365 ? -8.055 38.353 -7.795 1.00 59.06 365 PRO A N 1
ATOM 2718 C CA . PRO A 1 365 ? -9.262 37.942 -7.084 1.00 59.06 365 PRO A CA 1
ATOM 2719 C C . PRO A 1 365 ? -10.519 38.414 -7.818 1.00 59.06 365 PRO A C 1
ATOM 2721 O O . PRO A 1 365 ? -10.808 39.609 -7.901 1.00 59.06 365 PRO A O 1
ATOM 2724 N N . ILE A 1 366 ? -11.257 37.452 -8.374 1.00 71.25 366 ILE A N 1
ATOM 2725 C CA . ILE A 1 366 ? -12.504 37.709 -9.084 1.00 71.25 366 ILE A CA 1
ATOM 2726 C C . ILE A 1 366 ? -13.525 38.126 -8.029 1.00 71.25 366 ILE A C 1
ATOM 2728 O O . ILE A 1 366 ? -13.978 37.298 -7.241 1.00 71.25 366 ILE A O 1
ATOM 2732 N N . SER A 1 367 ? -13.868 39.415 -8.000 1.00 75.06 367 SER A N 1
ATOM 2733 C CA . SER A 1 367 ? -14.837 39.944 -7.039 1.00 75.06 367 SER A CA 1
ATOM 2734 C C . SER A 1 367 ? -16.185 39.233 -7.195 1.00 75.06 367 SER A C 1
ATOM 2736 O O . SER A 1 367 ? -16.804 39.264 -8.265 1.00 75.06 367 SER A O 1
ATOM 2738 N N . SER A 1 368 ? -16.625 38.551 -6.137 1.00 79.25 368 SER A N 1
ATOM 2739 C CA . SER A 1 368 ? -17.863 37.777 -6.140 1.00 79.25 368 SER A CA 1
ATOM 2740 C C . SER A 1 368 ? -19.075 38.703 -6.215 1.00 79.25 368 SER A C 1
ATOM 2742 O O . SER A 1 368 ? -19.249 39.567 -5.362 1.00 79.25 368 SER A O 1
ATOM 2744 N N . LYS A 1 369 ? -19.974 38.463 -7.175 1.00 89.38 369 LYS A N 1
ATOM 2745 C CA . LYS A 1 369 ? -21.254 39.190 -7.308 1.00 89.38 369 LYS A CA 1
ATOM 2746 C C . LYS A 1 369 ? -22.355 38.691 -6.352 1.00 89.38 369 LYS A C 1
ATOM 2748 O O . LYS A 1 369 ? -23.522 39.013 -6.551 1.00 89.38 369 LYS A O 1
ATOM 2753 N N . LEU A 1 370 ? -22.007 37.846 -5.382 1.00 87.44 370 LEU A N 1
ATOM 2754 C CA . LEU A 1 370 ? -22.941 37.284 -4.405 1.00 87.44 370 LEU A CA 1
ATOM 2755 C C . LEU A 1 370 ? -23.201 38.289 -3.278 1.00 87.44 370 LEU A C 1
ATOM 2757 O O . LEU A 1 370 ? -22.323 39.080 -2.938 1.00 87.44 370 LEU A O 1
ATOM 2761 N N . ASP A 1 371 ? -24.387 38.222 -2.668 1.00 92.75 371 ASP A N 1
ATOM 2762 C CA . ASP A 1 371 ? -24.665 38.966 -1.436 1.00 92.75 371 ASP A CA 1
ATOM 2763 C C . ASP A 1 371 ? -23.657 38.564 -0.336 1.00 92.75 371 ASP A C 1
ATOM 2765 O O . ASP A 1 371 ? -23.395 37.366 -0.183 1.00 92.75 371 ASP A O 1
ATOM 2769 N N . PRO A 1 372 ? -23.107 39.507 0.457 1.00 89.94 372 PRO A N 1
ATOM 2770 C CA . PRO A 1 372 ? -22.110 39.197 1.482 1.00 89.94 372 PRO A CA 1
ATOM 2771 C C . PRO A 1 372 ? -22.541 38.127 2.495 1.00 89.94 372 PRO A C 1
ATOM 2773 O O . PRO A 1 372 ? -21.702 37.359 2.959 1.00 89.94 372 PRO A O 1
ATOM 2776 N N . ARG A 1 373 ? -23.836 38.016 2.826 1.00 93.19 373 ARG A N 1
ATOM 2777 C CA . ARG A 1 373 ? -24.346 36.972 3.734 1.00 93.19 373 ARG A CA 1
ATOM 2778 C C . ARG A 1 373 ? -24.272 35.594 3.083 1.00 93.19 373 ARG A C 1
ATOM 2780 O O . ARG A 1 373 ? -23.872 34.635 3.737 1.00 93.19 373 ARG A O 1
ATOM 2787 N N . VAL A 1 374 ? -24.613 35.508 1.797 1.00 93.12 374 VAL A N 1
ATOM 2788 C CA . VAL A 1 374 ? -24.513 34.270 1.007 1.00 93.12 374 VAL A CA 1
ATOM 2789 C C . VAL A 1 374 ? -23.048 33.906 0.771 1.00 93.12 374 VAL A C 1
ATOM 2791 O O . VAL A 1 374 ? -22.688 32.747 0.937 1.00 93.12 374 VAL A O 1
ATOM 2794 N N . GLY A 1 375 ? -22.187 34.881 0.464 1.00 89.56 375 GLY A N 1
ATOM 2795 C CA . GLY A 1 375 ? -20.741 34.678 0.337 1.00 89.56 375 GLY A CA 1
ATOM 2796 C C . GLY A 1 375 ? -20.114 34.128 1.621 1.00 89.56 375 GLY A C 1
ATOM 2797 O O . GLY A 1 375 ? -19.416 33.118 1.573 1.00 89.56 375 GLY A O 1
ATOM 2798 N N . ASN A 1 376 ? -20.436 34.720 2.776 1.00 90.38 376 ASN A N 1
ATOM 2799 C CA . ASN A 1 376 ? -19.973 34.238 4.080 1.00 90.38 376 ASN A CA 1
ATOM 2800 C C . ASN A 1 376 ? -20.507 32.833 4.403 1.00 90.38 376 ASN A C 1
ATOM 2802 O O . ASN A 1 376 ? -19.753 31.994 4.888 1.00 90.38 376 ASN A O 1
ATOM 2806 N N . PHE A 1 377 ? -21.781 32.549 4.107 1.00 93.06 377 PHE A N 1
ATOM 2807 C CA . PHE A 1 377 ? -22.359 31.216 4.303 1.00 93.06 377 PHE A CA 1
ATOM 2808 C C . PHE A 1 377 ? -21.687 30.157 3.418 1.00 93.06 377 PHE A C 1
ATOM 2810 O O . PHE A 1 377 ? -21.307 29.104 3.921 1.00 93.06 377 PHE A O 1
ATOM 2817 N N . VAL A 1 378 ? -21.473 30.450 2.129 1.00 92.00 378 VAL A N 1
ATOM 2818 C CA . VAL A 1 378 ? -20.752 29.562 1.202 1.00 92.00 378 VAL A CA 1
ATOM 2819 C C . VAL A 1 378 ? -19.310 29.350 1.668 1.00 92.00 378 VAL A C 1
ATOM 2821 O O . VAL A 1 378 ? -18.847 28.216 1.708 1.00 92.00 378 VAL A O 1
ATOM 2824 N N . SER A 1 379 ? -18.619 30.410 2.097 1.00 90.50 379 SER A N 1
ATOM 2825 C CA . SER A 1 379 ? -17.264 30.305 2.648 1.00 90.50 379 SER A CA 1
ATOM 2826 C C . SER A 1 379 ? -17.204 29.443 3.911 1.00 90.50 379 SER A C 1
ATOM 2828 O O . SER A 1 379 ? -16.205 28.765 4.109 1.00 90.50 379 SER A O 1
ATOM 2830 N N . LEU A 1 380 ? -18.249 29.450 4.747 1.00 91.25 380 LEU A N 1
ATOM 2831 C CA . LEU A 1 380 ? -18.327 28.636 5.961 1.00 91.25 380 LEU A CA 1
ATOM 2832 C C . LEU A 1 380 ? -18.574 27.152 5.647 1.00 91.25 380 LEU A C 1
ATOM 2834 O O . LEU A 1 380 ? -17.888 26.291 6.190 1.00 91.25 380 LEU A O 1
ATOM 2838 N N . ILE A 1 381 ? -19.532 26.837 4.765 1.00 93.38 381 ILE A N 1
ATOM 2839 C CA . ILE A 1 381 ? -19.855 25.439 4.411 1.00 93.38 381 ILE A CA 1
ATOM 2840 C C . ILE A 1 381 ? -18.821 24.798 3.476 1.00 93.38 381 ILE A C 1
ATOM 2842 O O . ILE A 1 381 ? -18.789 23.576 3.361 1.00 93.38 381 ILE A O 1
ATOM 2846 N N . CYS A 1 382 ? -17.995 25.599 2.798 1.00 91.69 382 CYS A N 1
ATOM 2847 C CA . CYS A 1 382 ? -16.909 25.138 1.932 1.00 91.69 382 CYS A CA 1
ATOM 2848 C C . CYS A 1 382 ? -15.514 25.299 2.564 1.00 91.69 382 CYS A C 1
ATOM 2850 O O . CYS A 1 382 ? -14.519 25.136 1.855 1.00 91.69 382 CYS A O 1
ATOM 2852 N N . ASP A 1 383 ? -15.410 25.594 3.866 1.00 92.25 383 ASP A N 1
ATOM 2853 C CA . ASP A 1 383 ? -14.115 25.642 4.549 1.00 92.25 383 ASP A CA 1
ATOM 2854 C C . ASP A 1 383 ? -13.558 24.226 4.765 1.00 92.25 383 ASP A C 1
ATOM 2856 O O . ASP A 1 383 ? -13.909 23.513 5.710 1.00 92.25 383 ASP A O 1
ATOM 2860 N N . VAL A 1 384 ? -12.650 23.829 3.872 1.00 88.62 384 VAL A N 1
ATOM 2861 C CA . VAL A 1 384 ? -11.917 22.557 3.937 1.00 88.62 384 VAL A CA 1
ATOM 2862 C C . VAL A 1 384 ? -11.156 22.424 5.261 1.00 88.62 384 VAL A C 1
ATOM 2864 O O . VAL A 1 384 ? -11.102 21.333 5.821 1.00 88.62 384 VAL A O 1
ATOM 2867 N N . SER A 1 385 ? -10.645 23.526 5.816 1.00 88.81 385 SER A N 1
ATOM 2868 C CA . SER A 1 385 ? -9.894 23.542 7.079 1.00 88.81 385 SER A CA 1
ATOM 2869 C C . SER A 1 385 ? -10.766 23.100 8.256 1.00 88.81 385 SER A C 1
ATOM 2871 O O . SER A 1 385 ? -10.313 22.327 9.102 1.00 88.81 385 SER A O 1
ATOM 2873 N N . MET A 1 386 ? -12.031 23.541 8.296 1.00 89.31 386 MET A N 1
ATOM 2874 C CA . MET A 1 386 ? -12.989 23.085 9.308 1.00 89.31 386 MET A CA 1
ATOM 2875 C C . MET A 1 386 ? -13.358 21.612 9.113 1.00 89.31 386 MET A C 1
ATOM 2877 O O . MET A 1 386 ? -13.404 20.867 10.089 1.00 89.31 386 MET A O 1
ATOM 2881 N N . MET A 1 387 ? -13.547 21.155 7.868 1.00 88.38 387 MET A N 1
ATOM 2882 C CA . MET A 1 387 ? -13.808 19.734 7.592 1.00 88.38 387 MET A CA 1
ATOM 2883 C C . MET A 1 387 ? -12.643 18.843 8.046 1.00 88.38 387 MET A C 1
ATOM 2885 O O . MET A 1 387 ? -12.861 17.830 8.706 1.00 88.38 387 MET A O 1
ATOM 2889 N N . GLU A 1 388 ? -11.400 19.232 7.751 1.00 86.69 388 GLU A N 1
ATOM 2890 C CA . GLU A 1 388 ? -10.196 18.525 8.202 1.00 86.69 388 GLU A CA 1
ATOM 2891 C C . GLU A 1 388 ? -10.002 18.571 9.725 1.00 86.69 388 GLU A C 1
ATOM 2893 O O . GLU A 1 388 ? -9.398 17.658 10.294 1.00 86.69 388 GLU A O 1
ATOM 2898 N N . ALA A 1 389 ? -10.459 19.630 10.399 1.00 88.19 389 ALA A N 1
ATOM 2899 C CA . ALA A 1 389 ? -10.452 19.707 11.857 1.00 88.19 389 ALA A CA 1
ATOM 2900 C C . ALA A 1 389 ? -11.454 18.708 12.457 1.00 88.19 389 ALA A C 1
ATOM 2902 O O . ALA A 1 389 ? -11.054 17.859 13.251 1.00 88.19 389 ALA A O 1
ATOM 2903 N N . SER A 1 390 ? -12.710 18.711 11.998 1.00 89.50 390 SER A N 1
ATOM 2904 C CA . SER A 1 390 ? -13.731 17.760 12.462 1.00 89.50 390 SER A CA 1
ATOM 2905 C C . SER A 1 390 ? -13.397 16.302 12.123 1.00 89.50 390 SER A C 1
ATOM 2907 O O . SER A 1 390 ? -13.677 15.407 12.916 1.00 89.50 390 SER A O 1
ATOM 2909 N N . MET A 1 391 ? -12.738 16.027 10.989 1.00 85.62 391 MET A N 1
ATOM 2910 C CA . MET A 1 391 ? -12.203 14.686 10.709 1.00 85.62 391 MET A CA 1
ATOM 2911 C C . MET A 1 391 ? -11.152 14.273 11.750 1.00 85.62 391 MET A C 1
ATOM 2913 O O . MET A 1 391 ? -11.220 13.161 12.280 1.00 85.62 391 MET A O 1
ATOM 2917 N N . ARG A 1 392 ? -10.231 15.177 12.112 1.00 86.06 392 ARG A N 1
ATOM 2918 C CA . ARG A 1 392 ? -9.210 14.922 13.142 1.00 86.06 392 ARG A CA 1
ATOM 2919 C C . ARG A 1 392 ? -9.806 14.723 14.537 1.00 86.06 392 ARG A C 1
ATOM 2921 O O . ARG A 1 392 ? -9.310 13.869 15.267 1.00 86.06 392 ARG A O 1
ATOM 2928 N N . GLU A 1 393 ? -10.891 15.415 14.887 1.00 88.88 393 GLU A N 1
ATOM 2929 C CA . GLU A 1 393 ? -11.644 15.194 16.139 1.00 88.88 393 GLU A CA 1
ATOM 2930 C C . GLU A 1 393 ? -12.246 13.782 16.231 1.00 88.88 393 GLU A C 1
ATOM 2932 O O . GLU A 1 393 ? -12.235 13.172 17.298 1.00 88.88 393 GLU A O 1
ATOM 2937 N N . ILE A 1 394 ? -12.691 13.216 15.103 1.00 86.12 394 ILE A N 1
ATOM 2938 C CA . ILE A 1 394 ? -13.177 11.825 14.996 1.00 86.12 394 ILE A CA 1
ATOM 2939 C C . ILE A 1 394 ? -12.003 10.808 15.035 1.00 86.12 394 ILE A C 1
ATOM 2941 O O . ILE A 1 394 ? -12.204 9.594 15.005 1.00 86.12 394 ILE A O 1
ATOM 2945 N N . GLY A 1 395 ? -10.755 11.280 15.138 1.00 79.94 395 GLY A N 1
ATOM 2946 C CA . GLY A 1 395 ? -9.543 10.457 15.123 1.00 79.94 395 GLY A CA 1
ATOM 2947 C C . GLY A 1 395 ? -9.055 10.105 13.715 1.00 79.94 395 GLY A C 1
ATOM 2948 O O . GLY A 1 395 ? -8.233 9.201 13.558 1.00 79.94 395 GLY A O 1
ATOM 2949 N N . PHE A 1 396 ? -9.556 10.795 12.687 1.00 80.56 396 PHE A N 1
ATOM 2950 C CA . PHE A 1 396 ? -9.197 10.564 11.295 1.00 80.56 396 PHE A CA 1
ATOM 2951 C C . PHE A 1 396 ? -8.200 11.612 10.788 1.00 80.56 396 PHE A C 1
ATOM 2953 O O . PHE A 1 396 ? -8.519 12.794 10.689 1.00 80.56 396 PHE A O 1
ATOM 2960 N N . ASP A 1 397 ? -6.991 11.179 10.429 1.00 76.19 397 ASP A N 1
ATOM 2961 C CA . ASP A 1 397 ? -5.963 12.057 9.863 1.00 76.19 397 ASP A CA 1
ATOM 2962 C C . ASP A 1 397 ? -6.041 12.074 8.318 1.00 76.19 397 ASP A C 1
ATOM 2964 O O . ASP A 1 397 ? -5.688 11.070 7.682 1.00 76.19 397 ASP A O 1
ATOM 2968 N N . PRO A 1 398 ? -6.488 13.185 7.693 1.00 70.88 398 PRO A N 1
ATOM 2969 C CA . PRO A 1 398 ? -6.628 13.278 6.242 1.00 70.88 398 PRO A CA 1
ATOM 2970 C C . PRO A 1 398 ? -5.283 13.290 5.499 1.00 70.88 398 PRO A C 1
ATOM 2972 O O . PRO A 1 398 ? -5.251 12.908 4.328 1.00 70.88 398 PRO A O 1
ATOM 2975 N N . GLU A 1 399 ? -4.172 13.669 6.149 1.00 72.69 399 GLU A N 1
ATOM 2976 C CA . GLU A 1 399 ? -2.840 13.617 5.530 1.00 72.69 399 GLU A CA 1
ATOM 2977 C C . GLU A 1 399 ? -2.362 12.166 5.383 1.00 72.69 399 GLU A C 1
ATOM 2979 O O . GLU A 1 399 ? -1.809 11.787 4.349 1.00 72.69 399 GLU A O 1
ATOM 2984 N N . GLN A 1 400 ? -2.617 11.331 6.397 1.00 67.06 400 GLN A N 1
ATOM 2985 C CA . GLN A 1 400 ? -2.219 9.917 6.401 1.00 67.06 400 GLN A CA 1
ATOM 2986 C C . GLN A 1 400 ? -3.195 9.019 5.631 1.00 67.06 400 GLN A C 1
ATOM 2988 O O . GLN A 1 400 ? -2.800 7.966 5.123 1.00 67.06 400 GLN A O 1
ATOM 2993 N N . MET A 1 401 ? -4.473 9.402 5.560 1.00 69.06 401 MET A N 1
ATOM 2994 C CA . MET A 1 401 ? -5.542 8.619 4.937 1.00 69.06 401 MET A CA 1
ATOM 2995 C C . MET A 1 401 ? -6.433 9.502 4.040 1.00 69.06 401 MET A C 1
ATOM 2997 O O . MET A 1 401 ? -7.565 9.818 4.396 1.00 69.06 401 MET A O 1
ATOM 3001 N N . PRO A 1 402 ? -5.983 9.888 2.834 1.00 66.69 402 PRO A N 1
ATOM 3002 C CA . PRO A 1 402 ? -6.787 10.711 1.930 1.00 66.69 402 PRO A CA 1
ATOM 3003 C C . PRO A 1 402 ? -7.973 9.922 1.334 1.00 66.69 402 PRO A C 1
ATOM 3005 O O . PRO A 1 402 ? -7.843 9.277 0.290 1.00 66.69 402 PRO A O 1
ATOM 3008 N N . LEU A 1 403 ? -9.152 10.004 1.973 1.00 65.62 403 LEU A N 1
ATOM 3009 C CA . LEU A 1 403 ? -10.394 9.317 1.558 1.00 65.62 403 LEU A CA 1
ATOM 3010 C C . LEU A 1 403 ? -10.787 9.589 0.103 1.00 65.62 403 LEU A C 1
ATOM 3012 O O . LEU A 1 403 ? -11.289 8.693 -0.569 1.00 65.62 403 LEU A O 1
ATOM 3016 N N . GLY A 1 404 ? -10.516 10.798 -0.400 1.00 61.19 404 GLY A N 1
ATOM 3017 C CA . GLY A 1 404 ? -10.813 11.195 -1.781 1.00 61.19 404 GLY A CA 1
ATOM 3018 C C . GLY A 1 404 ? -10.077 10.386 -2.859 1.00 61.19 404 GLY A C 1
ATOM 3019 O O . GLY A 1 404 ? -10.384 10.545 -4.033 1.00 61.19 404 GLY A O 1
ATOM 3020 N N . LYS A 1 405 ? -9.128 9.517 -2.480 1.00 74.00 405 LYS A N 1
ATOM 3021 C CA . LYS A 1 405 ? -8.429 8.580 -3.377 1.00 74.00 405 LYS A CA 1
ATOM 3022 C C . LYS A 1 405 ? -8.959 7.141 -3.280 1.00 74.00 405 LYS A C 1
ATOM 3024 O O . LYS A 1 405 ? -8.293 6.220 -3.749 1.00 74.00 405 LYS A O 1
ATOM 3029 N N . LEU A 1 406 ? -10.112 6.900 -2.648 1.00 80.94 406 LEU A N 1
ATOM 3030 C CA . LEU A 1 406 ? -10.755 5.581 -2.559 1.00 80.94 406 LEU A CA 1
ATOM 3031 C C . LEU A 1 406 ? -11.943 5.476 -3.517 1.00 80.94 406 LEU A C 1
ATOM 3033 O O . LEU A 1 406 ? -12.749 6.397 -3.623 1.00 80.94 406 LEU A O 1
ATOM 3037 N N . GLN A 1 407 ? -12.105 4.323 -4.171 1.00 82.56 407 GLN A N 1
ATOM 3038 C CA . GLN A 1 407 ? -13.263 4.108 -5.038 1.00 82.56 407 GLN A CA 1
ATOM 3039 C C . GLN A 1 407 ? -14.559 3.935 -4.219 1.00 82.56 407 GLN A C 1
ATOM 3041 O O . GLN A 1 407 ? -14.543 3.247 -3.191 1.00 82.56 407 GLN A O 1
ATOM 3046 N N . PRO A 1 408 ? -15.720 4.432 -4.699 1.00 85.00 408 PRO A N 1
ATOM 3047 C CA . PRO A 1 408 ? -16.997 4.326 -3.982 1.00 85.00 408 PRO A CA 1
ATOM 3048 C C . PRO A 1 408 ? -17.395 2.897 -3.583 1.00 85.00 408 PRO A C 1
ATOM 3050 O O . PRO A 1 408 ? -18.031 2.703 -2.548 1.00 85.00 408 PRO A O 1
ATOM 3053 N N . ARG A 1 409 ? -16.990 1.876 -4.357 1.00 84.94 409 ARG A N 1
ATOM 3054 C CA . ARG A 1 409 ? -17.213 0.458 -4.009 1.00 84.94 409 ARG A CA 1
ATOM 3055 C C . ARG A 1 409 ? -16.533 0.043 -2.701 1.00 84.94 409 ARG A C 1
ATOM 3057 O O . ARG A 1 409 ? -17.119 -0.705 -1.927 1.00 84.94 409 ARG A O 1
ATOM 3064 N N . THR A 1 410 ? -15.334 0.556 -2.425 1.00 85.56 410 THR A N 1
ATOM 3065 C CA . THR A 1 410 ? -14.596 0.275 -1.185 1.00 85.56 410 THR A CA 1
ATOM 3066 C C . THR A 1 410 ? -15.294 0.902 0.017 1.00 85.56 410 THR A C 1
ATOM 3068 O O . THR A 1 410 ? -15.397 0.267 1.062 1.00 85.56 410 THR A O 1
ATOM 3071 N N . ILE A 1 411 ? -15.835 2.111 -0.154 1.00 87.81 411 ILE A N 1
ATOM 3072 C CA . ILE A 1 411 ? -16.599 2.813 0.882 1.00 87.81 411 ILE A CA 1
ATOM 3073 C C . ILE A 1 411 ? -17.908 2.064 1.184 1.00 87.81 411 ILE A C 1
ATOM 3075 O O . ILE A 1 411 ? -18.202 1.800 2.346 1.00 87.81 411 ILE A O 1
ATOM 3079 N N . LYS A 1 412 ? -18.660 1.636 0.157 1.00 90.12 412 LYS A N 1
ATOM 3080 C CA . LYS A 1 412 ? -19.884 0.827 0.332 1.00 90.12 412 LYS A CA 1
ATOM 3081 C C . LYS A 1 412 ? -19.615 -0.489 1.071 1.00 90.12 412 LYS A C 1
ATOM 3083 O O . LYS A 1 412 ? -20.285 -0.771 2.058 1.00 90.12 412 LYS A O 1
ATOM 3088 N N . ALA A 1 413 ? -18.585 -1.234 0.665 1.00 87.62 413 ALA A N 1
ATOM 3089 C CA . ALA A 1 413 ? -18.193 -2.474 1.337 1.00 87.62 413 ALA A CA 1
ATOM 3090 C C . ALA A 1 413 ? -17.783 -2.254 2.810 1.00 87.62 413 ALA A C 1
ATOM 3092 O O . ALA A 1 413 ? -18.044 -3.107 3.657 1.00 87.62 413 ALA A O 1
ATOM 3093 N N . ALA A 1 414 ? -17.176 -1.105 3.136 1.00 88.69 414 ALA A N 1
ATOM 3094 C CA . ALA A 1 414 ? -16.879 -0.736 4.518 1.00 88.69 414 ALA A CA 1
ATOM 3095 C C . ALA A 1 414 ? -18.158 -0.460 5.331 1.00 88.69 414 ALA A C 1
ATOM 3097 O O . ALA A 1 414 ? -18.271 -0.958 6.448 1.00 88.69 414 ALA A O 1
ATOM 3098 N N . TYR A 1 415 ? -19.145 0.252 4.770 1.00 91.62 415 TYR A N 1
ATOM 3099 C CA . TYR A 1 415 ? -20.450 0.452 5.418 1.00 91.62 415 TYR A CA 1
ATOM 3100 C C . TYR A 1 415 ? -21.194 -0.867 5.665 1.00 91.62 415 TYR A C 1
ATOM 3102 O O . TYR A 1 415 ? -21.678 -1.086 6.771 1.00 91.62 415 TYR A O 1
ATOM 3110 N N . GLU A 1 416 ? -21.228 -1.778 4.687 1.00 92.94 416 GLU A N 1
ATOM 3111 C CA . GLU A 1 416 ? -21.825 -3.113 4.855 1.00 92.94 416 GLU A CA 1
ATOM 3112 C C . GLU A 1 416 ? -21.138 -3.943 5.949 1.00 92.94 416 GLU A C 1
ATOM 3114 O O . GLU A 1 416 ? -21.773 -4.789 6.579 1.00 92.94 416 GLU A O 1
ATOM 3119 N N . LEU A 1 417 ? -19.833 -3.745 6.164 1.00 90.00 417 LEU A N 1
ATOM 3120 C CA . LEU A 1 417 ? -19.090 -4.418 7.226 1.00 90.00 417 LEU A CA 1
ATOM 3121 C C . LEU A 1 417 ? -19.347 -3.775 8.594 1.00 90.00 417 LEU A C 1
ATOM 3123 O O . LEU A 1 417 ? -19.538 -4.500 9.565 1.00 90.00 417 LEU A O 1
ATOM 3127 N N . LEU A 1 418 ? -19.429 -2.443 8.671 1.00 90.62 418 LEU A N 1
ATOM 3128 C CA . LEU A 1 418 ? -19.830 -1.731 9.890 1.00 90.62 418 LEU A CA 1
ATOM 3129 C C . LEU A 1 418 ? -21.265 -2.087 10.308 1.00 90.62 418 LEU A C 1
ATOM 3131 O O . LEU A 1 418 ? -21.512 -2.318 11.485 1.00 90.62 418 LEU A O 1
ATOM 3135 N N . GLN A 1 419 ? -22.189 -2.230 9.354 1.00 94.94 419 GLN A N 1
ATOM 3136 C CA . GLN A 1 419 ? -23.570 -2.649 9.618 1.00 94.94 419 GLN A CA 1
ATOM 3137 C C . GLN A 1 419 ? -23.679 -4.087 10.162 1.00 94.94 419 GLN A C 1
ATOM 3139 O O . GLN A 1 419 ? -24.669 -4.413 10.802 1.00 94.94 419 GLN A O 1
ATOM 3144 N N . LYS A 1 420 ? -22.676 -4.947 9.933 1.00 94.38 420 LYS A N 1
ATOM 3145 C CA . LYS A 1 420 ? -22.593 -6.304 10.516 1.00 94.38 420 LYS A CA 1
ATOM 3146 C C . LYS A 1 420 ? -21.959 -6.330 11.913 1.00 94.38 420 LYS A C 1
ATOM 3148 O O . LYS A 1 420 ? -21.939 -7.386 12.539 1.00 94.38 420 LYS A O 1
ATOM 3153 N N . LEU A 1 421 ? -21.369 -5.215 12.346 1.00 88.94 421 LEU A N 1
ATOM 3154 C CA . LEU A 1 421 ? -20.752 -5.039 13.666 1.00 88.94 421 LEU A CA 1
ATOM 3155 C C . LEU A 1 421 ? -21.638 -4.225 14.623 1.00 88.94 421 LEU A C 1
ATOM 3157 O O . LEU A 1 421 ? -21.415 -4.281 15.832 1.00 88.94 421 LEU A O 1
ATOM 3161 N N . SER A 1 422 ? -22.593 -3.466 14.074 1.00 81.31 422 SER A N 1
ATOM 3162 C CA . SER A 1 422 ? -23.696 -2.821 14.794 1.00 81.31 422 SER A CA 1
ATOM 3163 C C . SER A 1 422 ? -24.855 -3.781 15.063 1.00 81.31 422 SER A C 1
ATOM 3165 O O . SER A 1 422 ? -25.682 -3.376 15.910 1.00 81.31 422 SER A O 1
#

Mean predicted aligned error: 22.94 Å